Protein AF-A0A932C8N5-F1 (afdb_monomer_lite)

Secondary structure (DSSP, 8-state):
------PPPHHHHHHHHHHHHHHHHHHHEEEEE---EEEEEE-TT--HHHHHHHHHHHTEEEEEEEETTEEEEEES---HHHHHHHHT-TTEEEEESEETTTTEEPPPPEEEEEPPSS-TTTTT-SSGGGGGGGHHHHHHHHHHHHHHHHTT-S-HHHHHHHHHHHHHHHHHHHHH-PPPTTT---TTHHHHTS-HHHHHHHHTT-EEGGGHHHHHHHHHHHHHT-S-TTHHHHHHHHHHHHHHHHHHHHHHHHHHHTTT-HHHHHHHHHHHTSHHHHTTTT---SGGGG--TTHHHHHHHHHHH-THHHHHHHHHHHHHHHH-TTHHHHHHHHHHHHHTSSS-HHHHHHHHHHHHHHHHHHHHHHHHIIIIIS-PPEE----SSS------SSS-EEETTEEE--TTSHHHHHHHHHHHHHTTTTHHHHHHTTTTTSHHHHHHHHTTHHHHHHHHHHS--TTHHHHHHHHHHHT-THHHHHHHHHTTSHHHHHHHHHHHHHHHHHHHHHHH-GGG--B--

pLDDT: mean 87.32, std 12.44, range [42.25, 98.62]

Structure (mmCIF, N/CA/C/O backbone):
data_AF-A0A932C8N5-F1
#
_entry.id   AF-A0A932C8N5-F1
#
loop_
_atom_site.group_PDB
_atom_site.id
_atom_site.type_symbol
_atom_site.label_atom_id
_atom_site.label_alt_id
_atom_site.label_comp_id
_atom_site.label_asym_id
_atom_site.label_entity_id
_atom_site.label_seq_id
_atom_site.pdbx_PDB_ins_code
_atom_site.Cartn_x
_atom_site.Cartn_y
_atom_site.Cartn_z
_atom_site.occupancy
_atom_site.B_iso_or_equiv
_atom_site.auth_seq_id
_atom_site.auth_comp_id
_atom_site.auth_asym_id
_atom_site.auth_atom_id
_atom_site.pdbx_PDB_model_num
ATOM 1 N N . MET A 1 1 ? -30.571 7.493 26.198 1.00 42.88 1 MET A N 1
ATOM 2 C CA . MET A 1 1 ? -29.950 8.826 26.374 1.00 42.88 1 MET A CA 1
ATOM 3 C C . MET A 1 1 ? -29.247 9.215 25.086 1.00 42.88 1 MET A C 1
ATOM 5 O O . MET A 1 1 ? -28.117 8.807 24.839 1.00 42.88 1 MET A O 1
ATOM 9 N N . ASP A 1 2 ? -29.973 9.931 24.236 1.00 48.97 2 ASP A N 1
ATOM 10 C CA . ASP A 1 2 ? -29.567 10.289 22.882 1.00 48.97 2 ASP A CA 1
ATOM 11 C C . ASP A 1 2 ? -28.701 11.558 22.936 1.00 48.97 2 ASP A C 1
ATOM 13 O O . ASP A 1 2 ? -29.195 12.683 23.029 1.00 48.97 2 ASP A O 1
ATOM 17 N N . ARG A 1 3 ? -27.374 11.384 23.022 1.00 49.75 3 ARG A N 1
ATOM 18 C CA . ARG A 1 3 ? -26.435 12.514 22.982 1.00 49.75 3 ARG A CA 1
ATOM 19 C C . ARG A 1 3 ? -26.459 13.087 21.570 1.00 49.75 3 ARG A C 1
ATOM 21 O O . ARG A 1 3 ? -25.795 12.551 20.686 1.00 49.75 3 ARG A O 1
ATOM 28 N N . SER A 1 4 ? -27.233 14.163 21.426 1.00 42.97 4 SER A N 1
ATOM 29 C CA . SER A 1 4 ? -27.323 15.079 20.287 1.00 42.97 4 SER A CA 1
ATOM 30 C C . SER A 1 4 ? -26.207 14.875 19.263 1.00 42.97 4 SER A C 1
ATOM 32 O O . SER A 1 4 ? -25.038 15.223 19.468 1.00 42.97 4 SER A O 1
ATOM 34 N N . SER A 1 5 ? -26.583 14.278 18.134 1.00 48.66 5 SER A N 1
ATOM 35 C CA . SER A 1 5 ? -25.732 14.136 16.964 1.00 48.66 5 SER A CA 1
ATOM 36 C C . SER A 1 5 ? -25.419 15.532 16.426 1.00 48.66 5 SER A C 1
ATOM 38 O O . SER A 1 5 ? -26.109 16.075 15.569 1.00 48.66 5 SER A O 1
ATOM 40 N N . ARG A 1 6 ? -24.372 16.172 16.963 1.00 57.38 6 ARG A N 1
ATOM 41 C CA . ARG A 1 6 ? -23.872 17.436 16.417 1.00 57.38 6 ARG A CA 1
ATOM 42 C C . ARG A 1 6 ? -23.509 17.181 14.963 1.00 57.38 6 ARG A C 1
ATOM 44 O O . ARG A 1 6 ? -22.525 16.499 14.663 1.00 57.38 6 ARG A O 1
ATOM 51 N N . SER A 1 7 ? -24.349 17.692 14.072 1.00 60.06 7 SER A N 1
ATOM 52 C CA . SER A 1 7 ? -24.160 17.583 12.641 1.00 60.06 7 SER A CA 1
ATOM 53 C C . SER A 1 7 ? -22.782 18.148 12.300 1.00 60.06 7 SER A C 1
ATOM 55 O O . SER A 1 7 ? -22.351 19.190 12.798 1.00 60.06 7 SER A O 1
ATOM 57 N N . VAL A 1 8 ? -22.024 17.393 11.502 1.00 59.62 8 VAL A N 1
ATOM 58 C CA . VAL A 1 8 ? -20.764 17.878 10.926 1.00 59.62 8 VAL A CA 1
ATOM 59 C C . VAL A 1 8 ? -21.013 19.254 10.332 1.00 59.62 8 VAL A C 1
ATOM 61 O O . VAL A 1 8 ? -21.885 19.386 9.473 1.00 59.62 8 VAL A O 1
ATOM 64 N N . ARG A 1 9 ? -20.252 20.252 10.794 1.00 75.38 9 ARG A N 1
ATOM 65 C CA . ARG A 1 9 ? -20.379 21.623 10.307 1.00 75.38 9 ARG A CA 1
ATOM 66 C C . ARG A 1 9 ? -20.244 21.613 8.777 1.00 75.38 9 ARG A C 1
ATOM 68 O O . ARG A 1 9 ? -19.259 21.053 8.288 1.00 75.38 9 ARG A O 1
ATOM 75 N N . PRO A 1 10 ? -21.174 22.228 8.029 1.00 73.31 10 PRO A N 1
ATOM 76 C CA . PRO A 1 10 ? -21.173 22.209 6.565 1.00 73.31 10 PRO A CA 1
ATOM 77 C C . PRO A 1 10 ? -19.841 22.689 5.974 1.00 73.31 10 PRO A C 1
ATOM 79 O O . PRO A 1 10 ? -19.356 22.100 5.016 1.00 73.31 10 PRO A O 1
ATOM 82 N N . ARG A 1 11 ? -19.161 23.638 6.634 1.00 72.94 11 ARG A N 1
ATOM 83 C CA . ARG A 1 11 ? -17.809 24.098 6.263 1.00 72.94 11 ARG A CA 1
ATOM 84 C C . ARG A 1 11 ? -16.786 22.965 6.120 1.00 72.94 11 ARG A C 1
ATOM 86 O O . ARG A 1 11 ? -16.017 22.968 5.174 1.00 72.94 11 ARG A O 1
ATOM 93 N N . THR A 1 12 ? -16.784 21.972 7.015 1.00 69.38 12 THR A N 1
ATOM 94 C CA . THR A 1 12 ? -15.836 20.846 6.928 1.00 69.38 12 THR A CA 1
ATOM 95 C C . THR A 1 12 ? -16.128 19.956 5.724 1.00 69.38 12 THR A C 1
ATOM 97 O O . THR A 1 12 ? -15.197 19.477 5.088 1.00 69.38 12 THR A O 1
ATOM 100 N N . LEU A 1 13 ? -17.406 19.736 5.402 1.00 67.94 13 LEU A N 1
ATOM 101 C CA . LEU A 1 13 ? -17.790 18.976 4.210 1.00 67.94 13 LEU A CA 1
ATOM 102 C C . LEU A 1 13 ? -17.403 19.730 2.936 1.00 67.94 13 LEU A C 1
ATOM 104 O O . LEU A 1 13 ? -16.873 19.113 2.022 1.00 67.94 13 LEU A O 1
ATOM 108 N N . VAL A 1 14 ? -17.585 21.054 2.920 1.00 71.12 14 VAL A N 1
ATOM 109 C CA . VAL A 1 14 ? -17.153 21.917 1.814 1.00 71.12 14 VAL A CA 1
ATOM 110 C C . VAL A 1 14 ? -15.637 21.869 1.636 1.00 71.12 14 VAL A C 1
ATOM 112 O O . VAL A 1 14 ? -15.188 21.660 0.522 1.00 71.12 14 VAL A O 1
ATOM 115 N N . CYS A 1 15 ? -14.833 21.968 2.701 1.00 70.38 15 CYS A N 1
ATOM 116 C CA . CYS A 1 15 ? -13.373 21.865 2.580 1.00 70.38 15 CYS A CA 1
ATOM 117 C C . CYS A 1 15 ? -12.915 20.494 2.059 1.00 70.38 15 CYS A C 1
ATOM 119 O O . CYS A 1 15 ? -12.000 20.435 1.245 1.00 70.38 15 CYS A O 1
ATOM 121 N N . ILE A 1 16 ? -13.546 19.399 2.501 1.00 65.12 16 ILE A N 1
ATOM 122 C CA . ILE A 1 16 ? -13.239 18.050 1.993 1.00 65.12 16 ILE A CA 1
ATOM 123 C C . ILE A 1 16 ? -13.638 17.934 0.519 1.00 65.12 16 ILE A C 1
ATOM 125 O O . ILE A 1 16 ? -12.857 17.430 -0.282 1.00 65.12 16 ILE A O 1
ATOM 129 N N . GLY A 1 17 ? -14.824 18.432 0.157 1.00 68.00 17 GLY A N 1
ATOM 130 C CA . GLY A 1 17 ? -15.297 18.463 -1.225 1.00 68.00 17 GLY A CA 1
ATOM 131 C C . GLY A 1 17 ? -14.377 19.282 -2.129 1.00 68.00 17 GLY A C 1
ATOM 132 O O . GLY A 1 17 ? -13.925 18.773 -3.145 1.00 68.00 17 GLY A O 1
ATOM 133 N N . LEU A 1 18 ? -14.025 20.506 -1.725 1.00 71.62 18 LEU A N 1
ATOM 134 C CA . LEU A 1 18 ? -13.104 21.384 -2.455 1.00 71.62 18 LEU A CA 1
ATOM 135 C C . LEU A 1 18 ? -11.706 20.778 -2.578 1.00 71.62 18 LEU A C 1
ATOM 137 O O . LEU A 1 18 ? -11.118 20.852 -3.648 1.00 71.62 18 LEU A O 1
ATOM 141 N N . GLY A 1 19 ? -11.191 20.147 -1.519 1.00 68.50 19 GLY A N 1
ATOM 142 C CA . GLY A 1 19 ? -9.917 19.430 -1.575 1.00 68.50 19 GLY A CA 1
ATOM 143 C C . GLY A 1 19 ? -9.952 18.276 -2.579 1.00 68.50 19 GLY A C 1
ATOM 144 O O . GLY A 1 19 ? -9.038 18.146 -3.386 1.00 68.50 19 GLY A O 1
ATOM 145 N N . GLY A 1 20 ? -11.034 17.490 -2.583 1.00 61.97 20 GLY A N 1
ATOM 146 C CA . GLY A 1 20 ? -11.250 16.429 -3.570 1.00 61.97 20 GLY A CA 1
ATOM 147 C C . GLY A 1 20 ? -11.363 16.945 -5.003 1.00 61.97 20 GLY A C 1
ATOM 148 O O . GLY A 1 20 ? -10.744 16.380 -5.897 1.00 61.97 20 GLY A O 1
ATOM 149 N N . VAL A 1 21 ? -12.093 18.043 -5.218 1.00 66.38 21 VAL A N 1
ATOM 150 C CA . VAL A 1 21 ? -12.233 18.682 -6.536 1.00 66.38 21 VAL A CA 1
ATOM 151 C C . VAL A 1 21 ? -10.902 19.252 -7.019 1.00 66.38 21 VAL A C 1
ATOM 153 O O . VAL A 1 21 ? -10.524 19.005 -8.157 1.00 66.38 21 VAL A O 1
ATOM 156 N N . LEU A 1 22 ? -10.162 19.966 -6.168 1.00 72.12 22 LEU A N 1
ATOM 157 C CA . LEU A 1 22 ? -8.857 20.524 -6.526 1.00 72.12 22 LEU A CA 1
ATOM 158 C C . LEU A 1 22 ? -7.878 19.418 -6.932 1.00 72.12 22 LEU A C 1
ATOM 160 O O . LEU A 1 22 ? -7.173 19.561 -7.923 1.00 72.12 22 LEU A O 1
ATOM 164 N N . LEU A 1 23 ? -7.865 18.299 -6.207 1.00 62.16 23 LEU A N 1
ATOM 165 C CA . LEU A 1 23 ? -7.003 17.163 -6.532 1.00 62.16 23 LEU A CA 1
ATOM 166 C C . LEU A 1 23 ? -7.453 16.420 -7.788 1.00 62.16 23 LEU A C 1
ATOM 168 O O . LEU A 1 23 ? -6.598 16.031 -8.576 1.00 62.16 23 LEU A O 1
ATOM 172 N N . ALA A 1 24 ? -8.760 16.303 -8.037 1.00 63.19 24 ALA A N 1
ATOM 173 C CA . ALA A 1 24 ? -9.266 15.815 -9.317 1.00 63.19 24 ALA A CA 1
ATOM 174 C C . ALA A 1 24 ? -8.832 16.727 -10.478 1.00 63.19 24 ALA A C 1
ATOM 176 O O . ALA A 1 24 ? -8.382 16.229 -11.501 1.00 63.19 24 ALA A O 1
ATOM 177 N N . ILE A 1 25 ? -8.882 18.053 -10.309 1.00 67.38 25 ILE A N 1
ATOM 178 C CA . ILE A 1 25 ? -8.380 19.011 -11.306 1.00 67.38 25 ILE A CA 1
ATOM 179 C C . ILE A 1 25 ? -6.874 18.821 -11.518 1.00 67.38 25 ILE A C 1
ATOM 181 O O . ILE A 1 25 ? -6.444 18.698 -12.658 1.00 67.38 25 ILE A O 1
ATOM 185 N N . VAL A 1 26 ? -6.077 18.726 -10.448 1.00 67.44 26 VAL A N 1
ATOM 186 C CA . VAL A 1 26 ? -4.627 18.466 -10.542 1.00 67.44 26 VAL A CA 1
ATOM 187 C C . VAL A 1 26 ? -4.339 17.148 -11.264 1.00 67.44 26 VAL A C 1
ATOM 189 O O . VAL A 1 26 ? -3.426 17.090 -12.079 1.00 67.44 26 VAL A O 1
ATOM 192 N N . ALA A 1 27 ? -5.142 16.112 -11.025 1.00 62.69 27 ALA A N 1
ATOM 193 C CA . ALA A 1 27 ? -5.037 14.831 -11.712 1.00 62.69 27 ALA A CA 1
ATOM 194 C C . ALA A 1 27 ? -5.377 14.911 -13.213 1.00 62.69 27 ALA A C 1
ATOM 196 O O . ALA A 1 27 ? -4.874 14.100 -13.991 1.00 62.69 27 ALA A O 1
ATOM 197 N N . LEU A 1 28 ? -6.205 15.871 -13.633 1.00 66.44 28 LEU A N 1
ATOM 198 C CA . LEU A 1 28 ? -6.549 16.105 -15.041 1.00 66.44 28 LEU A CA 1
ATOM 199 C C . LEU A 1 28 ? -5.511 16.954 -15.786 1.00 66.44 28 LEU A C 1
ATOM 201 O O . LEU A 1 28 ? -5.531 16.975 -17.018 1.00 66.44 28 LEU A O 1
ATOM 205 N N . ILE A 1 29 ? -4.623 17.646 -15.066 1.00 68.88 29 ILE A N 1
ATOM 206 C CA . ILE A 1 29 ? -3.544 18.436 -15.659 1.00 68.88 29 ILE A CA 1
ATOM 207 C C . ILE A 1 29 ? -2.438 17.479 -16.112 1.00 68.88 29 ILE A C 1
ATOM 209 O O . ILE A 1 29 ? -1.788 16.796 -15.319 1.00 68.88 29 ILE A O 1
ATOM 213 N N . ASP A 1 30 ? -2.200 17.454 -17.416 1.00 66.31 30 ASP A N 1
ATOM 214 C CA . ASP A 1 30 ? -1.048 16.818 -18.021 1.00 66.31 30 ASP A CA 1
ATOM 215 C C . ASP A 1 30 ? 0.053 17.828 -18.314 1.00 66.31 30 ASP A C 1
ATOM 217 O O . ASP A 1 30 ? -0.069 18.650 -19.218 1.00 66.31 30 ASP A O 1
ATOM 221 N N . VAL A 1 31 ? 1.119 17.755 -17.512 1.00 61.66 31 VAL A N 1
ATOM 222 C CA . VAL A 1 31 ? 2.352 18.515 -17.702 1.00 61.66 31 VAL A CA 1
ATOM 223 C C . VAL A 1 31 ? 3.366 17.600 -18.375 1.00 61.66 31 VAL A C 1
ATOM 225 O O . VAL A 1 31 ? 4.047 16.814 -17.713 1.00 61.66 31 VAL A O 1
ATOM 228 N N . GLN A 1 32 ? 3.480 17.717 -19.693 1.00 64.38 32 GLN A N 1
ATOM 229 C CA . GLN A 1 32 ? 4.543 17.065 -20.443 1.00 64.38 32 GLN A CA 1
ATOM 230 C C . GLN A 1 32 ? 5.698 18.046 -20.591 1.00 64.38 32 GLN A C 1
ATOM 232 O O . GLN A 1 32 ? 5.594 19.070 -21.270 1.00 64.38 32 GLN A O 1
ATOM 237 N N . VAL A 1 33 ? 6.813 17.727 -19.937 1.00 57.75 33 VAL A N 1
ATOM 238 C CA . VAL A 1 33 ? 8.091 18.376 -20.218 1.00 57.75 33 VAL A CA 1
ATOM 239 C C . VAL A 1 33 ? 8.682 17.646 -21.412 1.00 57.75 33 VAL A C 1
ATOM 241 O O . VAL A 1 33 ? 9.434 16.686 -21.257 1.00 57.75 33 VAL A O 1
ATOM 244 N N . THR A 1 34 ? 8.306 18.066 -22.614 1.00 63.22 34 THR A N 1
ATOM 245 C CA . THR A 1 34 ? 8.979 17.565 -23.808 1.00 63.22 34 THR A CA 1
ATOM 246 C C . THR A 1 34 ? 10.426 18.052 -23.773 1.00 63.22 34 THR A C 1
ATOM 248 O O . THR A 1 34 ? 10.698 19.203 -23.406 1.00 63.22 34 THR A O 1
ATOM 251 N N . GLY A 1 35 ? 11.382 17.181 -24.122 1.00 61.06 35 GLY A N 1
ATOM 252 C CA . GLY A 1 35 ? 12.730 17.638 -24.450 1.00 61.06 35 GLY A CA 1
ATOM 253 C C . GLY A 1 35 ? 12.641 18.772 -25.477 1.00 61.06 35 GLY A C 1
ATOM 254 O O . GLY A 1 35 ? 11.604 18.921 -26.127 1.00 61.06 35 GLY A O 1
ATOM 255 N N . PRO A 1 36 ? 13.673 19.621 -25.623 1.00 62.91 36 PRO A N 1
ATOM 256 C CA . PRO A 1 36 ? 13.682 20.537 -26.744 1.00 62.91 36 PRO A CA 1
ATOM 257 C C . PRO A 1 36 ? 13.677 19.679 -28.010 1.00 62.91 36 PRO A C 1
ATOM 259 O O . PRO A 1 36 ? 14.694 19.089 -28.378 1.00 62.91 36 PRO A O 1
ATOM 262 N N . ARG A 1 37 ? 12.487 19.522 -28.590 1.00 82.69 37 ARG A N 1
ATOM 263 C CA . ARG A 1 37 ? 12.285 18.709 -29.773 1.00 82.69 37 ARG A CA 1
ATOM 264 C C . ARG A 1 37 ? 12.860 19.511 -30.913 1.00 82.69 37 ARG A C 1
ATOM 266 O O . ARG A 1 37 ? 12.310 20.548 -31.279 1.00 82.69 37 ARG A O 1
ATOM 273 N N . ILE A 1 38 ? 13.975 19.041 -31.443 1.00 93.12 38 ILE A N 1
ATOM 274 C CA . ILE A 1 38 ? 14.495 19.577 -32.689 1.00 93.12 38 ILE A CA 1
ATOM 275 C C . ILE A 1 38 ? 13.817 18.826 -33.825 1.00 93.12 38 ILE A C 1
ATOM 277 O O . ILE A 1 38 ? 13.496 17.643 -33.699 1.00 93.12 38 ILE A O 1
ATOM 281 N N . SER A 1 39 ? 13.561 19.517 -34.922 1.00 95.69 39 SER A N 1
ATOM 282 C CA . SER A 1 39 ? 13.221 18.846 -36.171 1.00 95.69 39 SER A CA 1
ATOM 283 C C . SER A 1 39 ? 14.489 18.7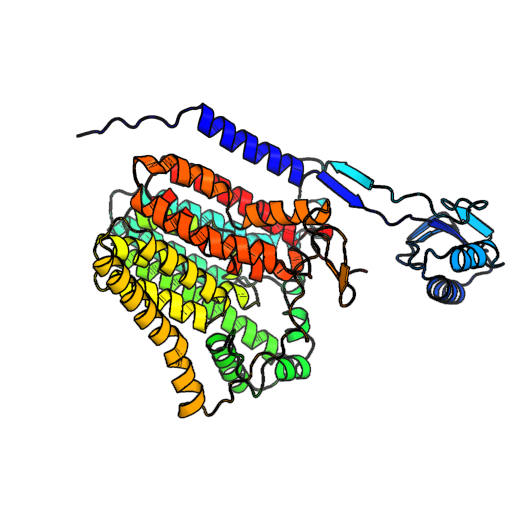54 -36.998 1.00 95.69 39 SER A C 1
ATOM 285 O O . SER A 1 39 ? 15.271 19.698 -37.037 1.00 95.69 39 SER A O 1
ATOM 287 N N . VAL A 1 40 ? 14.715 17.608 -37.622 1.00 97.50 40 VAL A N 1
ATOM 288 C CA . VAL A 1 40 ? 15.817 17.388 -38.551 1.00 97.50 40 VAL A CA 1
ATOM 289 C C . VAL A 1 40 ? 15.196 16.937 -39.859 1.00 97.50 40 VAL A C 1
ATOM 291 O O . VAL A 1 40 ? 14.535 15.898 -39.922 1.00 97.50 40 VAL A O 1
ATOM 294 N N . GLN A 1 41 ? 15.385 17.739 -40.898 1.00 98.19 41 GLN A N 1
ATOM 295 C CA . GLN A 1 41 ? 15.041 17.363 -42.255 1.00 98.19 41 GLN A CA 1
ATOM 296 C C . GLN A 1 41 ? 16.228 16.623 -42.856 1.00 98.19 41 GLN A C 1
ATOM 298 O O . GLN A 1 41 ? 17.247 17.225 -43.191 1.00 98.19 41 GLN A O 1
ATOM 303 N N . TRP A 1 42 ? 16.107 15.307 -42.984 1.00 98.25 42 TRP A N 1
ATOM 304 C CA . TRP A 1 42 ? 17.146 14.499 -43.608 1.00 98.25 42 TRP A CA 1
ATOM 305 C C . TRP A 1 42 ? 17.134 14.672 -45.128 1.00 98.25 42 TRP A C 1
ATOM 307 O O . TRP A 1 42 ? 16.085 14.874 -45.749 1.00 98.25 42 TRP A O 1
ATOM 317 N N . SER A 1 43 ? 18.308 14.554 -45.740 1.00 98.06 43 SER A N 1
ATOM 318 C CA . SER A 1 43 ? 18.439 14.479 -47.191 1.00 98.06 43 SER A CA 1
ATOM 319 C C . SER A 1 43 ? 17.704 13.241 -47.727 1.00 98.06 43 SER A C 1
ATOM 321 O O . SER A 1 43 ? 17.823 12.169 -47.129 1.00 98.06 43 SER A O 1
ATOM 323 N N . PRO A 1 44 ? 16.984 13.333 -48.864 1.00 97.31 44 PRO A N 1
ATOM 324 C CA . PRO A 1 44 ? 16.315 12.188 -49.489 1.00 97.31 44 PRO A CA 1
ATOM 325 C C . PRO A 1 44 ? 17.241 11.002 -49.794 1.00 97.31 44 PRO A C 1
ATOM 327 O O . PRO A 1 44 ? 16.773 9.876 -49.926 1.00 97.31 44 PRO A O 1
ATOM 330 N N . ALA A 1 45 ? 18.554 11.240 -49.894 1.00 97.06 45 ALA A N 1
ATOM 331 C CA . ALA A 1 45 ? 19.555 10.196 -50.106 1.00 97.06 45 ALA A CA 1
ATOM 332 C C . ALA A 1 45 ? 19.874 9.374 -48.838 1.00 97.06 45 ALA A C 1
ATOM 334 O O . ALA A 1 45 ? 20.543 8.341 -48.921 1.00 97.06 45 ALA A O 1
ATOM 335 N N . VAL A 1 46 ? 19.434 9.817 -47.654 1.00 97.81 46 VAL A N 1
ATOM 336 C CA . VAL A 1 46 ? 19.706 9.140 -46.381 1.00 97.81 46 VAL A CA 1
ATOM 337 C C . VAL A 1 46 ? 18.783 7.934 -46.238 1.00 97.81 46 VAL A C 1
ATOM 339 O O . VAL A 1 46 ? 17.585 8.053 -45.993 1.00 97.81 46 VAL A O 1
ATOM 342 N N . THR A 1 47 ? 19.362 6.741 -46.352 1.00 97.44 47 THR A N 1
ATOM 343 C CA . THR A 1 47 ? 18.647 5.486 -46.085 1.00 97.44 47 THR A CA 1
ATOM 344 C C . THR A 1 47 ? 18.308 5.345 -44.598 1.00 97.44 47 THR A C 1
ATOM 346 O O . THR A 1 47 ? 18.986 5.913 -43.744 1.00 97.44 47 THR A O 1
ATOM 349 N N . ALA A 1 48 ? 17.316 4.517 -44.253 1.00 95.56 48 ALA A N 1
ATOM 350 C CA . ALA A 1 48 ? 16.939 4.272 -42.854 1.00 95.56 48 ALA A CA 1
ATOM 351 C C . ALA A 1 48 ? 18.120 3.793 -41.982 1.00 95.56 48 ALA A C 1
ATOM 353 O O . ALA A 1 48 ? 18.268 4.225 -40.842 1.00 95.56 48 ALA A O 1
ATOM 354 N N . ARG A 1 49 ? 19.008 2.954 -42.536 1.00 96.62 49 ARG A N 1
ATOM 355 C CA . ARG A 1 49 ? 20.222 2.490 -41.844 1.00 96.62 49 ARG A CA 1
ATOM 356 C C . ARG A 1 49 ? 21.220 3.626 -41.606 1.00 96.62 49 ARG A C 1
ATOM 358 O O . ARG A 1 49 ? 21.795 3.706 -40.525 1.00 96.62 49 ARG A O 1
ATOM 365 N N . ALA A 1 50 ? 21.430 4.488 -42.602 1.00 97.56 50 ALA A N 1
ATOM 366 C CA . ALA A 1 50 ? 22.296 5.657 -42.458 1.00 97.56 50 ALA A CA 1
ATOM 367 C C . ALA A 1 50 ? 21.720 6.643 -41.434 1.00 97.56 50 ALA A C 1
ATOM 369 O O . ALA A 1 50 ? 22.458 7.144 -40.591 1.00 97.56 50 ALA A O 1
ATOM 370 N N . ARG A 1 51 ? 20.397 6.847 -41.450 1.00 97.69 51 ARG A N 1
ATOM 371 C CA . ARG A 1 51 ? 19.690 7.671 -40.470 1.00 97.69 51 ARG A CA 1
ATOM 372 C C . ARG A 1 51 ? 19.904 7.159 -39.049 1.00 97.69 51 ARG A C 1
ATOM 374 O O . ARG A 1 51 ? 20.375 7.924 -38.226 1.00 97.69 51 ARG A O 1
ATOM 381 N N . ALA A 1 52 ? 19.677 5.871 -38.785 1.00 95.25 52 ALA A N 1
ATOM 382 C CA . ALA A 1 52 ? 19.886 5.284 -37.457 1.00 95.25 52 ALA A CA 1
ATOM 383 C C . ALA A 1 52 ? 21.335 5.448 -36.949 1.00 95.25 52 ALA A C 1
ATOM 385 O O . ALA A 1 52 ? 21.568 5.707 -35.769 1.00 95.25 52 ALA A O 1
ATOM 386 N N . ALA A 1 53 ? 22.329 5.350 -37.840 1.00 96.75 53 ALA A N 1
ATOM 387 C CA . ALA A 1 53 ? 23.726 5.604 -37.483 1.00 96.75 53 ALA A CA 1
ATOM 388 C C . ALA A 1 53 ? 23.981 7.082 -37.130 1.00 96.75 53 ALA A C 1
ATOM 390 O O . ALA A 1 53 ? 24.720 7.374 -36.188 1.00 96.75 53 ALA A O 1
ATOM 391 N N . LEU A 1 54 ? 23.365 8.014 -37.864 1.00 98.12 54 LEU A N 1
ATOM 392 C CA . LEU A 1 54 ? 23.446 9.452 -37.593 1.00 98.12 54 LEU A CA 1
ATOM 393 C C . LEU A 1 54 ? 22.692 9.829 -36.313 1.00 98.12 54 LEU A C 1
ATOM 395 O O . LEU A 1 54 ? 23.202 10.620 -35.525 1.00 98.12 54 LEU A O 1
ATOM 399 N N . GLU A 1 55 ? 21.532 9.221 -36.069 1.00 97.56 55 GLU A N 1
ATOM 400 C CA . GLU A 1 55 ? 20.775 9.356 -34.825 1.00 97.56 55 GLU A CA 1
ATOM 401 C C . GLU A 1 55 ? 21.648 8.969 -33.624 1.00 97.56 55 GLU A C 1
ATOM 403 O O . GLU A 1 55 ? 21.811 9.767 -32.702 1.00 97.56 55 GLU A O 1
ATOM 408 N N . GLY A 1 56 ? 22.322 7.815 -33.685 1.00 95.38 56 GLY A N 1
ATOM 409 C CA . GLY A 1 56 ? 23.276 7.397 -32.655 1.00 95.38 56 GLY A CA 1
ATOM 410 C C . GLY A 1 56 ? 24.485 8.333 -32.520 1.00 95.38 56 GLY A C 1
ATOM 411 O O . GLY A 1 56 ? 24.892 8.660 -31.407 1.00 95.38 56 GLY A O 1
ATOM 412 N N . ARG A 1 57 ? 25.048 8.810 -33.640 1.00 97.69 57 ARG A N 1
ATOM 413 C CA . ARG A 1 57 ? 26.209 9.722 -33.649 1.00 97.69 57 ARG A CA 1
ATOM 414 C C . ARG A 1 57 ? 25.910 11.062 -32.978 1.00 97.69 57 ARG A C 1
ATOM 416 O O . ARG A 1 57 ? 26.766 11.579 -32.263 1.00 97.69 57 ARG A O 1
ATOM 423 N N . TYR A 1 58 ? 24.732 11.623 -33.239 1.00 97.50 58 TYR A N 1
ATOM 424 C CA . TYR A 1 58 ? 24.319 12.936 -32.738 1.00 97.50 58 TYR A CA 1
ATOM 425 C C . TYR A 1 58 ? 23.501 12.869 -31.447 1.00 97.50 58 TYR A C 1
ATOM 427 O O . TYR A 1 58 ? 23.075 13.913 -30.950 1.00 97.50 58 TYR A O 1
ATOM 435 N N . ASP A 1 59 ? 23.327 11.669 -30.886 1.00 94.75 59 ASP A N 1
ATOM 436 C CA . ASP A 1 59 ? 22.501 11.407 -29.705 1.00 94.75 59 ASP A CA 1
ATOM 437 C C . ASP A 1 59 ? 21.068 11.950 -29.879 1.00 94.75 59 ASP A C 1
ATOM 439 O O . ASP A 1 59 ? 20.520 12.630 -29.006 1.00 94.75 59 ASP A O 1
ATOM 443 N N . LEU A 1 60 ? 20.490 11.694 -31.058 1.00 94.50 60 LEU A N 1
ATOM 444 C CA . LEU A 1 60 ? 19.099 11.982 -31.398 1.00 94.50 60 LEU A CA 1
ATOM 445 C C . LEU A 1 60 ? 18.237 10.795 -30.979 1.00 94.50 60 LEU A C 1
ATOM 447 O O . LEU A 1 60 ? 18.448 9.674 -31.438 1.00 94.50 60 LEU A O 1
ATOM 451 N N . ARG A 1 61 ? 17.260 11.040 -30.110 1.00 91.25 61 ARG A N 1
ATOM 452 C CA . ARG A 1 61 ? 16.413 9.994 -29.522 1.00 91.25 61 ARG A CA 1
ATOM 453 C C . ARG A 1 61 ? 14.960 10.188 -29.928 1.00 91.25 61 ARG A C 1
ATOM 455 O O . ARG A 1 61 ? 14.568 11.295 -30.296 1.00 91.25 61 ARG A O 1
ATOM 462 N N . ASN A 1 62 ? 14.165 9.124 -29.824 1.00 84.50 62 ASN A N 1
ATOM 463 C CA . ASN A 1 62 ? 12.710 9.158 -30.014 1.00 84.50 62 ASN A CA 1
ATOM 464 C C . ASN A 1 62 ? 12.276 9.771 -31.355 1.00 84.50 62 ASN A C 1
ATOM 466 O O . ASN A 1 62 ? 11.401 10.633 -31.390 1.00 84.50 62 ASN A O 1
ATOM 470 N N . GLY A 1 63 ? 12.917 9.343 -32.448 1.00 91.56 63 GLY A N 1
ATOM 471 C CA . GLY A 1 63 ? 12.606 9.820 -33.791 1.00 91.56 63 GLY A CA 1
ATOM 472 C C . GLY A 1 63 ? 11.142 9.593 -34.163 1.00 91.56 63 GLY A C 1
ATOM 473 O O . GLY A 1 63 ? 10.719 8.453 -34.334 1.00 91.56 63 GLY A O 1
ATOM 474 N N . GLU A 1 64 ? 10.393 10.676 -34.342 1.00 91.50 64 GLU A N 1
ATOM 475 C CA . GLU A 1 64 ? 8.999 10.665 -34.791 1.00 91.50 64 GLU A CA 1
ATOM 476 C C . GLU A 1 64 ? 8.924 11.306 -36.181 1.00 91.50 64 GLU A C 1
ATOM 478 O O . GLU A 1 64 ? 9.352 12.449 -36.366 1.00 91.50 64 GLU A O 1
ATOM 483 N N . LEU A 1 65 ? 8.426 10.569 -37.177 1.00 94.19 65 LEU A N 1
ATOM 484 C CA . LEU A 1 65 ? 8.232 11.113 -38.519 1.00 94.19 65 LEU A CA 1
ATOM 485 C C . LEU A 1 65 ? 7.121 12.168 -38.473 1.00 94.19 65 LEU A C 1
ATOM 487 O O . LEU A 1 65 ? 5.992 11.846 -38.119 1.00 94.19 65 LEU A O 1
ATOM 491 N N . ASP A 1 66 ? 7.441 13.404 -38.851 1.00 90.69 66 ASP A N 1
ATOM 492 C CA . ASP A 1 66 ? 6.465 14.495 -38.919 1.00 90.69 66 ASP A CA 1
ATOM 493 C C . ASP A 1 66 ? 5.867 14.555 -40.330 1.00 90.69 66 ASP A C 1
ATOM 495 O O . ASP A 1 66 ? 4.718 14.176 -40.552 1.00 90.69 66 ASP A O 1
ATOM 499 N N . GLN A 1 67 ? 6.681 14.944 -41.320 1.00 93.38 67 GLN A N 1
ATOM 500 C CA . GLN A 1 67 ? 6.281 15.037 -42.728 1.00 93.38 67 GLN A CA 1
ATOM 501 C C . GLN A 1 67 ? 7.468 14.782 -43.668 1.00 93.38 67 GLN A C 1
ATOM 503 O O . GLN A 1 67 ? 8.537 15.373 -43.517 1.00 93.38 67 GLN A O 1
ATOM 508 N N . GLY A 1 68 ? 7.285 13.933 -44.686 1.00 95.19 68 GLY A N 1
ATOM 509 C CA . GLY A 1 68 ? 8.303 13.676 -45.715 1.00 95.19 68 GLY A CA 1
ATOM 510 C C . GLY A 1 68 ? 9.604 13.096 -45.144 1.00 95.19 68 GLY A C 1
ATOM 511 O O . GLY A 1 68 ? 9.631 11.956 -44.691 1.00 95.19 68 GLY A O 1
ATOM 512 N N . THR A 1 69 ? 10.694 13.868 -45.181 1.00 95.69 69 THR A N 1
ATOM 513 C CA . THR A 1 69 ? 11.990 13.507 -44.567 1.00 95.69 69 THR A CA 1
ATOM 514 C C . THR A 1 69 ? 12.267 14.253 -43.258 1.00 95.69 69 THR A C 1
ATOM 516 O O . THR A 1 69 ? 13.373 14.159 -42.719 1.00 95.69 69 THR A O 1
ATOM 519 N N . VAL A 1 70 ? 11.278 14.981 -42.730 1.00 97.31 70 VAL A N 1
ATOM 520 C CA . VAL A 1 70 ? 11.361 15.699 -41.456 1.00 97.31 70 VAL A CA 1
ATOM 521 C C . VAL A 1 70 ? 11.016 14.758 -40.314 1.00 97.31 70 VAL A C 1
ATOM 523 O O . VAL A 1 70 ? 9.922 14.201 -40.245 1.00 97.31 70 VAL A O 1
ATOM 526 N N . TRP A 1 71 ? 11.964 14.611 -39.400 1.00 97.25 71 TRP A N 1
ATOM 527 C CA . TRP A 1 71 ? 11.818 13.823 -38.188 1.00 97.25 71 TRP A CA 1
ATOM 528 C C . TRP A 1 71 ? 12.016 14.715 -36.971 1.00 97.25 71 TRP A C 1
ATOM 530 O O . TRP A 1 71 ? 12.847 15.622 -36.985 1.00 97.25 71 TRP A O 1
ATOM 540 N N . ARG A 1 72 ? 11.268 14.453 -35.906 1.00 93.69 72 ARG A N 1
ATOM 541 C CA . ARG A 1 72 ? 11.408 15.138 -34.621 1.00 93.69 72 ARG A CA 1
ATOM 542 C C . ARG A 1 72 ? 12.202 14.259 -33.675 1.00 93.69 72 ARG A C 1
ATOM 544 O O . ARG A 1 72 ? 11.920 13.070 -33.581 1.00 93.69 72 ARG A O 1
ATOM 551 N N . TYR A 1 73 ? 13.163 14.855 -32.981 1.00 92.94 73 TYR A N 1
ATOM 552 C CA . TYR A 1 73 ? 14.046 14.148 -32.059 1.00 92.94 73 TYR A CA 1
ATOM 553 C C . TYR A 1 73 ? 14.177 14.882 -30.733 1.00 92.94 73 TYR A C 1
ATOM 555 O O . TYR A 1 73 ? 14.201 16.116 -30.683 1.00 92.94 73 TYR A O 1
ATOM 563 N N . ASP A 1 74 ? 14.367 14.106 -29.672 1.00 89.69 74 ASP A N 1
ATOM 564 C CA . ASP A 1 74 ? 14.918 14.597 -28.418 1.00 89.69 74 ASP A CA 1
ATOM 565 C C . ASP A 1 74 ? 16.449 14.642 -28.526 1.00 89.69 74 ASP A C 1
ATOM 567 O O . ASP A 1 74 ? 17.102 13.619 -28.740 1.00 89.69 74 ASP A O 1
ATOM 571 N N . LEU A 1 75 ? 17.039 15.832 -28.369 1.00 91.00 75 LEU A N 1
ATOM 572 C CA . LEU A 1 75 ? 18.493 16.003 -28.414 1.00 91.00 75 LEU A CA 1
ATOM 573 C C . LEU A 1 75 ? 19.130 15.674 -27.051 1.00 91.00 75 LEU A C 1
ATOM 575 O O . LEU A 1 75 ? 19.004 16.449 -26.087 1.00 91.00 75 LEU A O 1
ATOM 579 N N . GLY A 1 76 ? 19.828 14.538 -26.981 1.00 87.69 76 GLY A N 1
ATOM 580 C CA . GLY A 1 76 ? 20.516 14.061 -25.781 1.00 87.69 76 GLY A CA 1
ATOM 581 C C . GLY A 1 76 ? 21.771 14.877 -25.459 1.00 87.69 76 GLY A C 1
ATOM 582 O O . GLY A 1 76 ? 21.838 15.524 -24.409 1.00 87.69 76 GLY A O 1
ATOM 583 N N . ASN A 1 77 ? 22.733 14.946 -26.386 1.00 89.31 77 ASN A N 1
ATOM 584 C CA . ASN A 1 77 ? 23.949 15.746 -26.232 1.00 89.31 77 ASN A CA 1
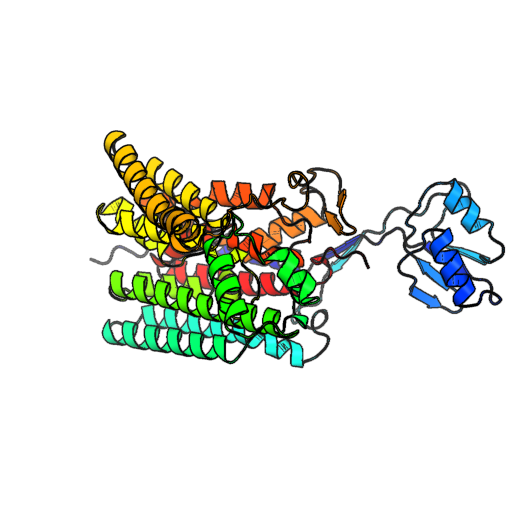ATOM 585 C C . ASN A 1 77 ? 23.755 17.174 -26.764 1.00 89.31 77 ASN A C 1
ATOM 587 O O . ASN A 1 77 ? 23.782 17.433 -27.967 1.00 89.31 77 ASN A O 1
ATOM 591 N N . ARG A 1 78 ? 23.629 18.129 -25.839 1.00 91.06 78 ARG A N 1
ATOM 592 C CA . ARG A 1 78 ? 23.359 19.548 -26.137 1.00 91.06 78 ARG A CA 1
ATOM 593 C C . ARG A 1 78 ? 24.607 20.423 -26.188 1.00 91.06 78 ARG A C 1
ATOM 595 O O . ARG A 1 78 ? 24.508 21.644 -26.105 1.00 91.06 78 ARG A O 1
ATOM 602 N N . SER A 1 79 ? 25.793 19.825 -26.262 1.00 94.00 79 SER A N 1
ATOM 603 C CA . SER A 1 79 ? 27.015 20.612 -26.409 1.00 94.00 79 SER A CA 1
ATOM 604 C C . SER A 1 79 ? 26.987 21.387 -27.731 1.00 94.00 79 SER A C 1
ATOM 606 O O . SER A 1 79 ? 26.584 20.852 -28.766 1.00 94.00 79 SER A O 1
ATOM 608 N N . ARG A 1 80 ? 27.479 22.635 -27.719 1.00 96.12 80 ARG A N 1
ATOM 609 C CA . ARG A 1 80 ? 27.604 23.462 -28.937 1.00 96.12 80 ARG A CA 1
ATOM 610 C C . ARG A 1 80 ? 28.351 22.732 -30.056 1.00 96.12 80 ARG A C 1
ATOM 612 O O . ARG A 1 80 ? 28.007 22.880 -31.220 1.00 96.12 80 ARG A O 1
ATOM 619 N N . LYS A 1 81 ? 29.336 21.898 -29.698 1.00 97.06 81 LYS A N 1
ATOM 620 C CA . LYS A 1 81 ? 30.089 21.058 -30.639 1.00 97.06 81 LYS A CA 1
ATOM 621 C C . LYS A 1 81 ? 29.198 20.034 -31.350 1.00 97.06 81 LYS A C 1
ATOM 623 O O . LYS A 1 81 ? 29.299 19.910 -32.564 1.00 97.06 81 LYS A O 1
ATOM 628 N N . ASN A 1 82 ? 28.345 19.314 -30.617 1.00 97.00 82 ASN A N 1
ATOM 629 C CA . ASN A 1 82 ? 27.445 18.320 -31.207 1.00 97.00 82 ASN A CA 1
ATOM 630 C C . ASN A 1 82 ? 26.391 18.983 -32.103 1.00 97.00 82 ASN A C 1
ATOM 632 O O . ASN A 1 82 ? 26.194 18.561 -33.236 1.00 97.00 82 ASN A O 1
ATOM 636 N N . ILE A 1 83 ? 25.787 20.074 -31.626 1.00 97.12 83 ILE A N 1
ATOM 637 C CA . ILE A 1 83 ? 24.791 20.846 -32.382 1.00 97.12 83 ILE A CA 1
ATOM 638 C C . ILE A 1 83 ? 25.403 21.434 -33.655 1.00 97.12 83 ILE A C 1
ATOM 640 O O . ILE A 1 83 ? 24.835 21.297 -34.734 1.00 97.12 83 ILE A O 1
ATOM 644 N N . GLY A 1 84 ? 26.593 22.030 -33.550 1.00 97.50 84 GLY A N 1
ATOM 645 C CA . GLY A 1 84 ? 27.328 22.520 -34.710 1.00 97.50 84 GLY A CA 1
ATOM 646 C C . GLY A 1 84 ? 27.624 21.402 -35.710 1.00 97.50 84 GLY A C 1
ATOM 647 O O . GLY A 1 84 ? 27.406 21.586 -36.903 1.00 97.50 84 GLY A O 1
ATOM 648 N N . ALA A 1 85 ? 28.054 20.227 -35.242 1.00 97.81 85 ALA A N 1
ATOM 649 C CA . ALA A 1 85 ? 28.320 19.081 -36.109 1.00 97.81 85 ALA A CA 1
ATOM 650 C C . ALA A 1 85 ? 27.055 18.510 -36.776 1.00 97.81 85 ALA A C 1
ATOM 652 O O . ALA A 1 85 ? 27.155 18.008 -37.892 1.00 97.81 85 ALA A O 1
ATOM 653 N N . LEU A 1 86 ? 25.895 18.584 -36.116 1.00 97.69 86 LEU A N 1
ATOM 654 C CA . LEU A 1 86 ? 24.605 18.185 -36.681 1.00 97.69 86 LEU A CA 1
ATOM 655 C C . LEU A 1 86 ? 24.158 19.152 -37.787 1.00 97.69 86 LEU A C 1
ATOM 657 O O . LEU A 1 86 ? 23.800 18.707 -38.870 1.00 97.69 86 LEU A O 1
ATOM 661 N N . ILE A 1 87 ? 24.224 20.465 -37.535 1.00 97.94 87 ILE A N 1
ATOM 662 C CA . ILE A 1 87 ? 23.801 21.506 -38.492 1.00 97.94 87 ILE A CA 1
ATOM 663 C C . ILE A 1 87 ? 24.640 21.480 -39.777 1.00 97.94 87 ILE A C 1
ATOM 665 O O . ILE A 1 87 ? 24.123 21.768 -40.851 1.00 97.94 87 ILE A O 1
ATOM 669 N N . HIS A 1 88 ? 25.932 21.159 -39.676 1.00 97.94 88 HIS A N 1
ATOM 670 C CA . HIS A 1 88 ? 26.848 21.152 -40.822 1.00 97.94 88 HIS A CA 1
ATOM 671 C C . HIS A 1 88 ? 26.986 19.776 -41.497 1.00 97.94 88 HIS A C 1
ATOM 673 O O . HIS A 1 88 ? 27.772 19.645 -42.440 1.00 97.94 88 HIS A O 1
ATOM 679 N N . ASP A 1 89 ? 26.282 18.736 -41.033 1.00 98.25 89 ASP A N 1
ATOM 680 C CA . ASP A 1 89 ? 26.330 17.430 -41.693 1.00 98.25 89 ASP A CA 1
ATOM 681 C C . ASP A 1 89 ? 25.574 17.485 -43.026 1.00 98.25 89 ASP A C 1
ATOM 683 O O . ASP A 1 89 ? 24.426 17.911 -43.092 1.00 98.25 89 ASP A O 1
ATOM 687 N N . ARG A 1 90 ? 26.205 17.016 -44.107 1.00 98.06 90 ARG A N 1
ATOM 688 C CA . ARG A 1 90 ? 25.616 17.026 -45.459 1.00 98.06 90 ARG A CA 1
ATOM 689 C C . ARG A 1 90 ? 24.357 16.161 -45.579 1.00 98.06 90 ARG A C 1
ATOM 691 O O . ARG A 1 90 ? 23.595 16.325 -46.529 1.00 98.06 90 ARG A O 1
ATOM 698 N N . ALA A 1 91 ? 24.156 15.217 -44.662 1.00 97.94 91 ALA A N 1
ATOM 699 C CA . ALA A 1 91 ? 22.950 14.408 -44.574 1.00 97.94 91 ALA A CA 1
ATOM 700 C C . ALA A 1 91 ? 21.752 15.190 -44.008 1.00 97.94 91 ALA A C 1
ATOM 702 O O . ALA A 1 91 ? 20.618 14.738 -44.170 1.00 97.94 91 ALA A O 1
ATOM 703 N N . VAL A 1 92 ? 21.978 16.340 -43.369 1.00 98.19 92 VAL A N 1
ATOM 704 C CA . VAL A 1 92 ? 20.949 17.206 -42.788 1.00 98.19 92 VAL A CA 1
ATOM 705 C C . VAL A 1 92 ? 20.712 18.392 -43.719 1.00 98.19 92 VAL A C 1
ATOM 707 O O . VAL A 1 92 ? 21.610 19.185 -43.979 1.00 98.19 92 VAL A O 1
ATOM 710 N N . LEU A 1 93 ? 19.493 18.513 -44.240 1.00 97.75 93 LEU A N 1
ATOM 711 C CA . LEU A 1 93 ? 19.097 19.644 -45.080 1.00 97.75 93 LEU A CA 1
ATOM 712 C C . LEU A 1 93 ? 18.703 20.858 -44.244 1.00 97.75 93 LEU A C 1
ATOM 714 O O . LEU A 1 93 ? 19.039 21.989 -44.590 1.00 97.75 93 LEU A O 1
ATOM 718 N N . ASP A 1 94 ? 17.992 20.620 -43.144 1.00 97.75 94 ASP A N 1
ATOM 719 C CA . ASP A 1 94 ? 17.565 21.670 -42.229 1.00 97.75 94 ASP A CA 1
ATOM 720 C C . ASP A 1 94 ? 17.407 21.130 -40.805 1.00 97.75 94 ASP A C 1
ATOM 722 O O . ASP A 1 94 ? 17.151 19.943 -40.584 1.00 97.75 94 ASP A O 1
ATOM 726 N N . THR A 1 95 ? 17.544 22.029 -39.836 1.00 97.19 95 THR A N 1
ATOM 727 C CA . THR A 1 95 ? 17.237 21.788 -38.432 1.00 97.19 95 THR A CA 1
ATOM 728 C C . THR A 1 95 ? 16.281 22.865 -37.934 1.00 97.19 95 THR A C 1
ATOM 730 O O . THR A 1 95 ? 16.650 24.041 -37.891 1.00 97.19 95 THR A O 1
ATOM 733 N N . GLY A 1 96 ? 15.085 22.485 -37.495 1.00 93.88 96 GLY A N 1
ATOM 734 C CA . GLY A 1 96 ? 14.166 23.401 -36.829 1.00 93.88 96 GLY A CA 1
ATOM 735 C C . GLY A 1 96 ? 14.335 23.386 -35.310 1.00 93.88 96 GLY A C 1
ATOM 736 O O . GLY A 1 96 ? 14.803 22.414 -34.714 1.00 93.88 96 GLY A O 1
ATOM 737 N N . TYR A 1 97 ? 13.914 24.483 -34.676 1.00 92.12 97 TYR A N 1
ATOM 738 C CA . TYR A 1 97 ? 13.990 24.710 -33.224 1.00 92.12 97 TYR A CA 1
ATOM 739 C C . TYR A 1 97 ? 15.413 24.775 -32.637 1.00 92.12 97 TYR A C 1
ATOM 741 O O . TYR A 1 97 ? 15.574 24.713 -31.416 1.00 92.12 97 TYR A O 1
ATOM 749 N N . ILE A 1 98 ? 16.432 24.961 -33.482 1.00 94.56 98 ILE A N 1
ATOM 750 C CA . ILE A 1 98 ? 17.797 25.305 -33.072 1.00 94.56 98 ILE A CA 1
ATOM 751 C C . ILE A 1 98 ? 18.103 26.730 -33.525 1.00 94.56 98 ILE A C 1
ATOM 753 O O . ILE A 1 98 ? 17.915 27.071 -34.690 1.00 94.56 98 ILE A O 1
ATOM 757 N N . ASP A 1 99 ? 18.586 27.555 -32.604 1.00 93.88 99 ASP A N 1
ATOM 758 C CA . ASP A 1 99 ? 19.187 28.838 -32.939 1.00 93.88 99 ASP A CA 1
ATOM 759 C C . ASP A 1 99 ? 20.596 28.588 -33.498 1.00 93.88 99 ASP A C 1
ATOM 761 O O . ASP A 1 99 ? 21.495 28.123 -32.790 1.00 93.88 99 ASP A O 1
ATOM 765 N N . ARG A 1 100 ? 20.766 28.851 -34.798 1.00 95.06 100 ARG A N 1
ATOM 766 C CA . ARG A 1 100 ? 22.008 28.586 -35.534 1.00 95.06 100 ARG A CA 1
ATOM 767 C C . ARG A 1 100 ? 23.142 29.541 -35.155 1.00 95.06 100 ARG A C 1
ATOM 769 O O . ARG A 1 100 ? 24.299 29.165 -35.315 1.00 95.06 100 ARG A O 1
ATOM 776 N N . GLU A 1 101 ? 22.835 30.733 -34.648 1.00 94.81 101 GLU A N 1
ATOM 777 C CA . GLU A 1 101 ? 23.853 31.711 -34.249 1.00 94.81 101 GLU A CA 1
ATOM 778 C C . GLU A 1 101 ? 24.444 31.337 -32.892 1.00 94.81 101 GLU A C 1
ATOM 780 O O . GLU A 1 101 ? 25.661 31.327 -32.697 1.00 94.81 101 GLU A O 1
ATOM 785 N N . THR A 1 102 ? 23.577 30.969 -31.949 1.00 93.75 102 THR A N 1
ATOM 786 C CA . THR A 1 102 ? 24.000 30.639 -30.582 1.00 93.75 102 THR A CA 1
ATOM 787 C C . THR A 1 102 ? 24.325 29.155 -30.387 1.00 93.75 102 THR A C 1
ATOM 789 O O . THR A 1 102 ? 24.911 28.783 -29.360 1.00 93.75 102 THR A O 1
ATOM 792 N N . LEU A 1 103 ? 23.983 28.311 -31.372 1.00 95.44 103 LEU A N 1
ATOM 793 C CA . LEU A 1 103 ? 24.047 26.845 -31.330 1.00 95.44 103 LEU A CA 1
ATOM 794 C C . LEU A 1 103 ? 23.347 26.286 -30.091 1.00 95.44 103 LEU A C 1
ATOM 796 O O . LEU A 1 103 ? 23.856 25.384 -29.418 1.00 95.44 103 LEU A O 1
ATOM 800 N N . THR A 1 104 ? 22.189 26.859 -29.768 1.00 91.25 104 THR A N 1
ATOM 801 C CA . THR A 1 104 ? 21.361 26.429 -28.644 1.00 91.25 104 THR A CA 1
ATOM 802 C C . THR A 1 104 ? 20.002 25.943 -29.140 1.00 91.25 104 THR A C 1
ATOM 804 O O . THR A 1 104 ? 19.405 26.557 -30.025 1.00 91.25 104 THR A O 1
ATOM 807 N N . PRO A 1 105 ? 19.491 24.815 -28.621 1.00 89.56 105 PRO A N 1
ATOM 808 C CA . PRO A 1 105 ? 18.127 24.418 -28.914 1.00 89.56 105 PRO A CA 1
ATOM 809 C C . PRO A 1 105 ? 17.170 25.351 -28.161 1.00 89.56 105 PRO A C 1
ATOM 811 O O . PRO A 1 105 ? 17.520 25.866 -27.093 1.00 89.56 105 PRO A O 1
ATOM 814 N N . ARG A 1 106 ? 15.952 25.548 -28.678 1.00 83.38 106 ARG A N 1
ATOM 815 C CA . ARG A 1 106 ? 14.915 26.282 -27.938 1.00 83.38 106 ARG A CA 1
ATOM 816 C C . ARG A 1 106 ? 14.740 25.698 -26.526 1.00 83.38 106 ARG A C 1
ATOM 818 O O . ARG A 1 106 ? 14.954 24.499 -26.330 1.00 83.38 106 ARG A O 1
ATOM 825 N N . PRO A 1 107 ? 14.374 26.521 -25.527 1.00 75.75 107 PRO A N 1
ATOM 826 C CA . PRO A 1 107 ? 14.077 26.026 -24.188 1.00 75.75 107 PRO A CA 1
ATOM 827 C C . PRO A 1 107 ? 12.979 24.955 -24.237 1.00 75.75 107 PRO A C 1
ATOM 829 O O . PRO A 1 107 ? 12.194 24.894 -25.179 1.00 75.75 107 PRO A O 1
ATOM 832 N N . ARG A 1 108 ? 12.952 24.080 -23.225 1.00 69.81 108 ARG A N 1
ATOM 833 C CA . ARG A 1 108 ? 11.955 23.005 -23.129 1.00 69.81 108 ARG A CA 1
ATOM 834 C C . ARG A 1 108 ? 10.550 23.600 -23.204 1.00 69.81 108 ARG A C 1
ATOM 836 O O . ARG A 1 108 ? 10.211 24.454 -22.385 1.00 69.81 108 ARG A O 1
ATOM 843 N N . ASP A 1 109 ? 9.739 23.091 -24.120 1.00 66.69 109 ASP A N 1
ATOM 844 C CA . ASP A 1 109 ? 8.314 23.379 -24.109 1.00 66.69 109 ASP A CA 1
ATOM 845 C C . ASP A 1 109 ? 7.672 22.583 -22.970 1.00 66.69 109 ASP A C 1
ATOM 847 O O . ASP A 1 109 ? 7.769 21.353 -22.899 1.00 66.69 109 ASP A O 1
ATOM 851 N N . VAL A 1 110 ? 7.037 23.304 -22.047 1.00 65.38 110 VAL A N 1
ATOM 852 C CA . VAL A 1 110 ? 6.168 22.720 -21.026 1.00 65.38 110 VAL A CA 1
ATOM 853 C C . VAL A 1 110 ? 4.760 22.760 -21.591 1.00 65.38 110 VAL A C 1
ATOM 855 O O . VAL A 1 110 ? 4.098 23.798 -21.575 1.00 65.38 110 VAL A O 1
ATOM 858 N N . ARG A 1 111 ? 4.298 21.631 -22.128 1.00 70.19 111 ARG A N 1
ATOM 859 C CA . ARG A 1 111 ? 2.920 21.516 -22.595 1.00 70.19 111 ARG A CA 1
ATOM 860 C C . ARG A 1 111 ? 2.041 21.157 -21.402 1.00 70.19 111 ARG A C 1
ATOM 862 O O . ARG A 1 111 ? 2.188 20.082 -20.828 1.00 70.19 111 ARG A O 1
ATOM 869 N N . VAL A 1 112 ? 1.127 22.060 -21.054 1.00 71.19 112 VAL A N 1
ATOM 870 C CA . VAL A 1 112 ? 0.067 21.813 -20.073 1.00 71.19 112 VAL A CA 1
ATOM 871 C C . VAL A 1 112 ? -1.227 21.554 -20.838 1.00 71.19 112 VAL A C 1
ATOM 873 O O . VAL A 1 112 ? -1.744 22.454 -21.494 1.00 71.19 112 VAL A O 1
ATOM 876 N N . THR A 1 113 ? -1.742 20.330 -20.786 1.00 72.69 113 THR A N 1
ATOM 877 C CA . THR A 1 113 ? -3.059 19.977 -21.341 1.00 72.69 113 THR A CA 1
ATOM 878 C C . THR A 1 113 ? -4.004 19.565 -20.220 1.00 72.69 113 THR A C 1
ATOM 880 O O . THR A 1 113 ? -3.566 19.069 -19.188 1.00 72.69 113 THR A O 1
ATOM 883 N N . VAL A 1 114 ? -5.303 19.808 -20.386 1.00 68.31 114 VAL A N 1
ATOM 884 C CA . VAL A 1 114 ? -6.337 19.347 -19.449 1.00 68.31 114 VAL A CA 1
ATOM 885 C C . VAL A 1 114 ? -7.111 18.238 -20.145 1.00 68.31 114 VAL A C 1
ATOM 887 O O . VAL A 1 114 ? -7.677 18.475 -21.211 1.00 68.31 114 VAL A O 1
ATOM 890 N N . ARG A 1 115 ? -7.122 17.027 -19.576 1.00 65.25 115 ARG A N 1
ATOM 891 C CA . ARG A 1 115 ? -7.865 15.903 -20.167 1.00 65.25 115 ARG A CA 1
ATOM 892 C C . ARG A 1 115 ? -9.375 16.130 -20.106 1.00 65.25 115 ARG A C 1
ATOM 894 O O . ARG A 1 115 ? -9.899 16.676 -19.134 1.00 65.25 115 ARG A O 1
ATOM 901 N N . SER A 1 116 ? -10.078 15.669 -21.136 1.00 57.16 116 SER A N 1
ATOM 902 C CA . SER A 1 116 ? -11.534 15.760 -21.234 1.00 57.16 116 SER A CA 1
ATOM 903 C C . SER A 1 116 ? -12.213 14.785 -20.256 1.00 57.16 116 SER A C 1
ATOM 905 O O . SER A 1 116 ? -12.025 13.574 -20.314 1.00 57.16 116 SER A O 1
ATOM 907 N N . PHE A 1 117 ? -13.024 15.313 -19.339 1.00 50.47 117 PHE A N 1
ATOM 908 C CA . PHE A 1 117 ? -13.962 14.545 -18.505 1.00 50.47 117 PHE A CA 1
ATOM 909 C C . PHE A 1 117 ? -15.163 14.099 -19.377 1.00 50.47 117 PHE A C 1
ATOM 911 O O . PHE A 1 117 ? -15.570 14.903 -20.218 1.00 50.47 117 PHE A O 1
ATOM 918 N N . PRO A 1 118 ? -15.757 12.886 -19.239 1.00 53.31 118 PRO A N 1
ATOM 919 C CA . PRO A 1 118 ? -15.842 12.051 -18.032 1.00 53.31 118 PRO A CA 1
ATOM 920 C C . PRO A 1 118 ? -15.060 10.729 -18.032 1.00 53.31 118 PRO A C 1
ATOM 922 O O . PRO A 1 118 ? -15.165 9.988 -17.056 1.00 53.31 118 PRO A O 1
ATOM 925 N N . TYR A 1 119 ? -14.277 10.418 -19.069 1.00 54.56 119 TYR A N 1
ATOM 926 C CA . TYR A 1 119 ? -13.566 9.136 -19.178 1.00 54.56 119 TYR A CA 1
ATOM 927 C C . TYR A 1 119 ? -12.045 9.309 -19.105 1.00 54.56 119 TYR A C 1
ATOM 929 O O . TYR A 1 119 ? -11.351 9.174 -20.107 1.00 54.56 119 TYR A O 1
ATOM 937 N N . PRO A 1 120 ? -11.482 9.532 -17.908 1.00 57.44 120 PRO A N 1
ATOM 938 C CA . PRO A 1 120 ? -10.039 9.714 -17.734 1.00 57.44 120 PRO A CA 1
ATOM 939 C C . PRO A 1 120 ? -9.203 8.466 -18.081 1.00 57.44 120 PRO A C 1
ATOM 941 O O . PRO A 1 120 ? -7.977 8.561 -18.117 1.00 57.44 120 PRO A O 1
ATOM 944 N N . PHE A 1 121 ? -9.850 7.321 -18.342 1.00 57.91 121 PHE A N 1
ATOM 945 C CA . PHE A 1 121 ? -9.211 6.084 -18.790 1.00 57.91 121 PHE A CA 1
ATOM 946 C C . PHE A 1 121 ? -9.325 5.813 -20.294 1.00 57.91 121 PHE A C 1
ATOM 948 O O . PHE A 1 121 ? -8.663 4.892 -20.753 1.00 57.91 121 PHE A O 1
ATOM 955 N N . GLN A 1 122 ? -10.138 6.552 -21.064 1.00 60.84 122 GLN A N 1
ATOM 956 C CA . GLN A 1 122 ? -10.298 6.262 -22.502 1.00 60.84 122 GLN A CA 1
ATOM 957 C C . GLN A 1 122 ? -8.969 6.384 -23.253 1.00 60.84 122 GLN A C 1
ATOM 959 O O . GLN A 1 122 ? -8.657 5.530 -24.071 1.00 60.84 122 GLN A O 1
ATOM 964 N N . ASP A 1 123 ? -8.154 7.373 -22.888 1.00 62.09 123 ASP A N 1
ATOM 965 C CA . ASP A 1 123 ? -6.815 7.557 -23.460 1.00 62.09 123 ASP A CA 1
ATOM 966 C C . ASP A 1 123 ? -5.755 6.636 -22.824 1.00 62.09 123 ASP A C 1
ATOM 968 O O . ASP A 1 123 ? -4.627 6.573 -23.301 1.00 62.09 123 ASP A O 1
ATOM 972 N N . LEU A 1 124 ? -6.083 5.964 -21.711 1.00 59.78 124 LEU A N 1
ATOM 973 C CA . LEU A 1 124 ? -5.163 5.095 -20.959 1.00 59.78 124 LEU A CA 1
ATOM 974 C C . LEU A 1 124 ? -5.340 3.612 -21.278 1.00 59.78 124 LEU A C 1
ATOM 976 O O . LEU A 1 124 ? -4.502 2.808 -20.884 1.00 59.78 124 LEU A O 1
ATOM 980 N N . VAL A 1 125 ? -6.444 3.251 -21.927 1.00 61.28 125 VAL A N 1
ATOM 981 C CA . VAL A 1 125 ? -6.816 1.869 -22.200 1.00 61.28 125 VAL A CA 1
ATOM 982 C C . VAL A 1 125 ? -6.887 1.685 -23.708 1.00 61.28 125 VAL A C 1
ATOM 984 O O . VAL A 1 125 ? -7.816 2.161 -24.358 1.00 61.28 125 VAL A O 1
ATOM 987 N N . GLY A 1 126 ? -5.896 0.992 -24.266 1.00 61.47 126 GLY A N 1
ATOM 988 C CA . GLY A 1 126 ? -5.805 0.752 -25.707 1.00 61.47 126 GLY A CA 1
ATOM 989 C C . GLY A 1 126 ? -6.807 -0.294 -26.200 1.00 61.47 126 GLY A C 1
ATOM 990 O O . GLY A 1 126 ? -7.129 -0.332 -27.388 1.00 61.47 126 GLY A O 1
ATOM 991 N N . ASN A 1 127 ? -7.319 -1.144 -25.301 1.00 66.19 127 ASN A N 1
ATOM 992 C CA . ASN A 1 127 ? -8.191 -2.266 -25.644 1.00 66.19 127 ASN A CA 1
ATOM 993 C C . ASN A 1 127 ? -9.291 -2.489 -24.582 1.00 66.19 127 ASN A C 1
ATOM 995 O O . ASN A 1 127 ? -8.975 -2.571 -23.397 1.00 66.19 127 ASN A O 1
ATOM 999 N N . PRO A 1 128 ? -10.576 -2.680 -24.947 1.00 66.00 128 PRO A N 1
ATOM 1000 C CA . PRO A 1 128 ? -11.650 -3.009 -24.000 1.00 66.00 128 PRO A CA 1
ATOM 1001 C C . PRO A 1 128 ? -11.353 -4.176 -23.044 1.00 66.00 128 PRO A C 1
ATOM 1003 O O . PRO A 1 128 ? -11.888 -4.207 -21.935 1.00 66.00 128 PRO A O 1
ATOM 1006 N N . SER A 1 129 ? -10.493 -5.127 -23.428 1.00 63.66 129 SER A N 1
ATOM 1007 C CA . SER A 1 129 ? -10.066 -6.224 -22.548 1.00 63.66 129 SER A CA 1
ATOM 1008 C C . SER A 1 129 ? -9.275 -5.757 -21.322 1.00 63.66 129 SER A C 1
ATOM 1010 O O . SER A 1 129 ? -9.289 -6.426 -20.296 1.00 63.66 129 SER A O 1
ATOM 1012 N N . GLU A 1 130 ? -8.617 -4.602 -21.376 1.00 67.88 130 GLU A N 1
ATOM 1013 C CA . GLU A 1 130 ? -7.908 -4.015 -20.233 1.00 67.88 130 GLU A CA 1
ATOM 1014 C C . GLU A 1 130 ? -8.883 -3.512 -19.157 1.00 67.88 130 GLU A C 1
ATOM 1016 O O . GLU A 1 130 ? -8.581 -3.574 -17.965 1.00 67.88 130 GLU A O 1
ATOM 1021 N N . LEU A 1 131 ? -10.120 -3.148 -19.526 1.00 67.56 131 LEU A N 1
ATOM 1022 C CA . LEU A 1 131 ? -11.178 -2.847 -18.550 1.00 67.56 131 LEU A CA 1
ATOM 1023 C C . LEU A 1 131 ? -11.550 -4.077 -17.710 1.00 67.56 131 LEU A C 1
ATOM 1025 O O . LEU A 1 131 ? -12.003 -3.934 -16.573 1.00 67.56 131 LEU A O 1
ATOM 1029 N N . ILE A 1 132 ? -11.315 -5.290 -18.227 1.00 66.38 132 ILE A N 1
ATOM 1030 C CA . ILE A 1 132 ? -11.526 -6.532 -17.475 1.00 66.38 132 ILE A CA 1
ATOM 1031 C C . ILE A 1 132 ? -10.579 -6.586 -16.273 1.00 66.38 132 ILE A C 1
ATOM 1033 O O . ILE A 1 132 ? -10.958 -7.129 -15.242 1.00 66.38 132 ILE A O 1
ATOM 1037 N N . GLN A 1 133 ? -9.393 -5.980 -16.333 1.00 70.81 133 GLN A N 1
ATOM 1038 C CA . GLN A 1 133 ? -8.449 -5.964 -15.210 1.00 70.81 133 GLN A CA 1
ATOM 1039 C C . GLN A 1 133 ? -8.956 -5.103 -14.036 1.00 70.81 133 GLN A C 1
ATOM 1041 O O . GLN A 1 133 ? -8.686 -5.408 -12.872 1.00 70.81 133 GLN A O 1
ATOM 1046 N N . LEU A 1 134 ? -9.823 -4.116 -14.303 1.00 81.88 134 LEU A N 1
ATOM 1047 C CA . LEU A 1 134 ? -10.493 -3.307 -13.274 1.00 81.88 134 LEU A CA 1
ATOM 1048 C C . LEU A 1 134 ? -11.567 -4.087 -12.488 1.00 81.88 134 LEU A C 1
ATOM 1050 O O . LEU A 1 134 ? -12.079 -3.589 -11.479 1.00 81.88 134 LEU A O 1
ATOM 1054 N N . ARG A 1 135 ? -11.890 -5.331 -12.879 1.00 85.38 135 ARG A N 1
ATOM 1055 C CA . ARG A 1 135 ? -12.871 -6.185 -12.180 1.00 85.38 135 ARG A CA 1
ATOM 1056 C C . ARG A 1 135 ? -12.515 -6.437 -10.718 1.00 85.38 135 ARG A C 1
ATOM 1058 O O . ARG A 1 135 ? -13.414 -6.531 -9.889 1.00 85.38 135 ARG A O 1
ATOM 1065 N N . ILE A 1 136 ? -11.224 -6.518 -10.386 1.00 87.88 136 ILE A N 1
ATOM 1066 C CA . ILE A 1 136 ? -10.766 -6.715 -9.002 1.00 87.88 136 ILE A CA 1
ATOM 1067 C C . ILE A 1 136 ? -11.093 -5.483 -8.168 1.00 87.88 136 ILE A C 1
ATOM 1069 O O . ILE A 1 136 ? -11.611 -5.610 -7.063 1.00 87.88 136 ILE A O 1
ATOM 1073 N N . SER A 1 137 ? -10.893 -4.285 -8.717 1.00 89.44 137 SER A N 1
ATOM 1074 C CA . SER A 1 137 ? -11.336 -3.061 -8.052 1.00 89.44 137 SER A CA 1
ATOM 1075 C C . SER A 1 137 ? -12.843 -3.009 -7.907 1.00 89.44 137 SER A C 1
ATOM 1077 O O . SER A 1 137 ? -13.320 -2.723 -6.818 1.00 89.44 137 SER A O 1
ATOM 1079 N N . ALA A 1 138 ? -13.608 -3.353 -8.944 1.00 88.69 138 ALA A N 1
ATOM 1080 C CA . ALA A 1 138 ? -15.063 -3.417 -8.833 1.00 88.69 138 ALA A CA 1
ATOM 1081 C C . ALA A 1 138 ? -15.510 -4.400 -7.732 1.00 88.69 138 ALA A C 1
ATOM 1083 O O . ALA A 1 138 ? -16.368 -4.061 -6.916 1.00 88.69 138 ALA A O 1
ATOM 1084 N N . ALA A 1 139 ? -14.884 -5.580 -7.651 1.00 90.88 139 ALA A N 1
ATOM 1085 C CA . ALA A 1 139 ? -15.153 -6.576 -6.618 1.00 90.88 139 ALA A CA 1
ATOM 1086 C C . ALA A 1 139 ? -14.806 -6.064 -5.211 1.00 90.88 139 ALA A C 1
ATOM 1088 O O . ALA A 1 139 ? -15.602 -6.239 -4.290 1.00 90.88 139 ALA A O 1
ATOM 1089 N N . LEU A 1 140 ? -13.667 -5.385 -5.039 1.00 93.38 140 LEU A N 1
ATOM 1090 C CA . LEU A 1 140 ? -13.276 -4.765 -3.769 1.00 93.38 140 LEU A CA 1
ATOM 1091 C C . LEU A 1 140 ? -14.219 -3.625 -3.372 1.00 93.38 140 LEU A C 1
ATOM 1093 O O . LEU A 1 140 ? -14.662 -3.567 -2.227 1.00 93.38 140 LEU A O 1
ATOM 1097 N N . LEU A 1 141 ? -14.589 -2.754 -4.310 1.00 91.50 141 LEU A N 1
ATOM 1098 C CA . LEU A 1 141 ? -15.537 -1.666 -4.074 1.00 91.50 141 LEU A CA 1
ATOM 1099 C C . LEU A 1 141 ? -16.910 -2.202 -3.650 1.00 91.50 141 LEU A C 1
ATOM 1101 O O . LEU A 1 141 ? -17.486 -1.729 -2.665 1.00 91.50 141 LEU A O 1
ATOM 1105 N N . LEU A 1 142 ? -17.400 -3.236 -4.339 1.00 90.00 142 LEU A N 1
ATOM 1106 C CA . LEU A 1 142 ? -18.644 -3.917 -3.997 1.00 90.00 142 LEU A CA 1
ATOM 1107 C C . LEU A 1 142 ? -18.553 -4.588 -2.622 1.00 90.00 142 LEU A C 1
ATOM 1109 O O . LEU A 1 142 ? -19.418 -4.364 -1.775 1.00 90.00 142 LEU A O 1
ATOM 1113 N N . ALA A 1 143 ? -17.499 -5.366 -2.366 1.00 95.44 143 ALA A N 1
ATOM 1114 C CA . ALA A 1 143 ? -17.283 -6.049 -1.093 1.00 95.44 143 ALA A CA 1
ATOM 1115 C C . ALA A 1 143 ? -17.190 -5.053 0.074 1.00 95.44 143 ALA A C 1
ATOM 1117 O O . ALA A 1 143 ? -17.858 -5.222 1.096 1.00 95.44 143 ALA A O 1
ATOM 1118 N N . GLY A 1 144 ? -16.430 -3.972 -0.097 1.00 95.94 144 GLY A N 1
ATOM 1119 C CA . GLY A 1 144 ? -16.337 -2.876 0.859 1.00 95.94 144 GLY A CA 1
ATOM 1120 C C . GLY A 1 144 ? -17.701 -2.241 1.137 1.00 95.94 144 GLY A C 1
ATOM 1121 O O . GLY A 1 144 ? -18.098 -2.114 2.297 1.00 95.94 144 GLY A O 1
ATOM 1122 N N . GLY A 1 145 ? -18.470 -1.928 0.090 1.00 93.56 145 GLY A N 1
ATOM 1123 C CA . GLY A 1 145 ? -19.841 -1.422 0.201 1.00 93.56 145 GLY A CA 1
ATOM 1124 C C . GLY A 1 145 ? -20.782 -2.370 0.955 1.00 93.56 145 GLY A C 1
ATOM 1125 O O . GLY A 1 145 ? -21.505 -1.933 1.855 1.00 93.56 145 GLY A O 1
ATOM 1126 N N . VAL A 1 146 ? -20.725 -3.674 0.662 1.00 95.88 146 VAL A N 1
ATOM 1127 C CA . VAL A 1 146 ? -21.508 -4.713 1.353 1.00 95.88 146 VAL A CA 1
ATOM 1128 C C . VAL A 1 146 ? -21.146 -4.786 2.837 1.00 95.88 146 VAL A C 1
ATOM 1130 O O . VAL A 1 146 ? -22.045 -4.859 3.673 1.00 95.88 146 VAL A O 1
ATOM 1133 N N . LEU A 1 147 ? -19.862 -4.704 3.201 1.00 97.75 147 LEU A N 1
ATOM 1134 C CA . LEU A 1 147 ? -19.428 -4.688 4.604 1.00 97.75 147 LEU A CA 1
ATOM 1135 C C . LEU A 1 147 ? -19.912 -3.434 5.348 1.00 97.75 147 LEU A C 1
ATOM 1137 O O . LEU A 1 147 ? -20.388 -3.532 6.484 1.00 97.75 147 LEU A O 1
ATOM 1141 N N . LEU A 1 148 ? -19.855 -2.263 4.705 1.00 96.69 148 LEU A N 1
ATOM 1142 C CA . LEU A 1 148 ? -20.380 -1.013 5.264 1.00 96.69 148 LEU A CA 1
ATOM 1143 C C . LEU A 1 148 ? -21.904 -1.052 5.443 1.00 96.69 148 LEU A C 1
ATOM 1145 O O . LEU A 1 148 ? -22.424 -0.555 6.446 1.00 96.69 148 LEU A O 1
ATOM 1149 N N . TRP A 1 149 ? -22.626 -1.660 4.502 1.00 94.94 149 TRP A N 1
ATOM 1150 C CA . TRP A 1 149 ? -24.061 -1.903 4.626 1.00 94.94 149 TRP A CA 1
ATOM 1151 C C . TRP A 1 149 ? -24.363 -2.895 5.754 1.00 94.94 149 TRP A C 1
ATOM 1153 O O . TRP A 1 149 ? -25.191 -2.611 6.623 1.00 94.94 149 TRP A O 1
ATOM 1163 N N . ALA A 1 150 ? -23.637 -4.014 5.814 1.00 95.81 150 ALA A N 1
ATOM 1164 C CA . ALA A 1 150 ? -23.788 -5.031 6.847 1.00 95.81 150 ALA A CA 1
ATOM 1165 C C . ALA A 1 150 ? -23.541 -4.459 8.247 1.00 95.81 150 ALA A C 1
ATOM 1167 O O . ALA A 1 150 ? -24.233 -4.839 9.189 1.00 95.81 150 ALA A O 1
ATOM 1168 N N . ALA A 1 151 ? -22.641 -3.481 8.397 1.00 97.06 151 ALA A N 1
ATOM 1169 C CA . ALA A 1 151 ? -22.414 -2.797 9.668 1.00 97.06 151 ALA A CA 1
ATOM 1170 C C . ALA A 1 151 ? -23.677 -2.134 10.254 1.00 97.06 151 ALA A C 1
ATOM 1172 O O . ALA A 1 151 ? -23.742 -1.926 11.465 1.00 97.06 151 ALA A O 1
ATOM 1173 N N . ARG A 1 152 ? -24.681 -1.820 9.420 1.00 95.31 152 ARG A N 1
ATOM 1174 C CA . ARG A 1 152 ? -25.974 -1.251 9.837 1.00 95.31 152 ARG A CA 1
ATOM 1175 C C . ARG A 1 152 ? -26.983 -2.303 10.301 1.00 95.31 152 ARG A C 1
ATOM 1177 O O . ARG A 1 152 ? -28.001 -1.945 10.885 1.00 95.31 152 ARG A O 1
ATOM 1184 N N . ALA A 1 153 ? -26.736 -3.588 10.049 1.00 95.19 153 ALA A N 1
ATOM 1185 C CA . ALA A 1 153 ? -27.642 -4.648 10.470 1.00 95.19 153 ALA A CA 1
ATOM 1186 C C . ALA A 1 153 ? -27.699 -4.737 12.001 1.00 95.19 153 ALA A C 1
ATOM 1188 O O . ALA A 1 153 ? -26.660 -4.767 12.660 1.00 95.19 153 ALA A O 1
ATOM 1189 N N . ALA A 1 154 ? -28.903 -4.856 12.570 1.00 94.75 154 ALA A N 1
ATOM 1190 C CA . ALA A 1 154 ? -29.094 -4.977 14.018 1.00 94.75 154 ALA A CA 1
ATOM 1191 C C . ALA A 1 154 ? -28.532 -6.301 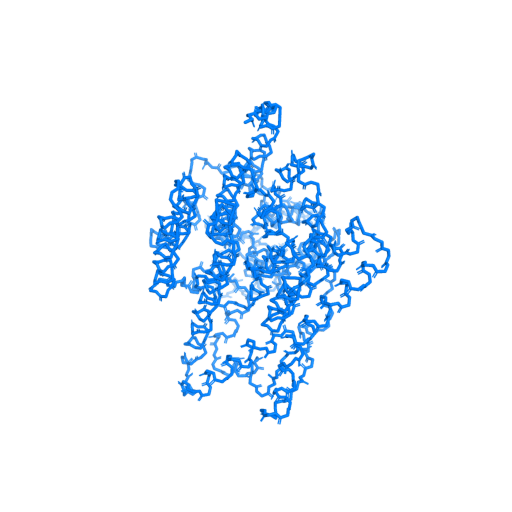14.579 1.00 94.75 154 ALA A C 1
ATOM 1193 O O . ALA A 1 154 ? -27.863 -6.318 15.614 1.00 94.75 154 ALA A O 1
ATOM 1194 N N . SER A 1 155 ? -28.731 -7.409 13.857 1.00 97.62 155 SER A N 1
ATOM 1195 C CA . SER A 1 155 ? -28.321 -8.752 14.288 1.00 97.62 155 SER A CA 1
ATOM 1196 C C . SER A 1 155 ? -26.823 -9.011 14.099 1.00 97.62 155 SER A C 1
ATOM 1198 O O . SER A 1 155 ? -26.299 -8.922 12.987 1.00 97.62 155 SER A O 1
ATOM 1200 N N . MET A 1 156 ? -26.146 -9.433 15.173 1.00 97.38 156 MET A N 1
ATOM 1201 C CA . MET A 1 156 ? -24.749 -9.889 15.121 1.00 97.38 156 MET A CA 1
ATOM 1202 C C . MET A 1 156 ? -24.575 -11.109 14.212 1.00 97.38 156 MET A C 1
ATOM 1204 O O . MET A 1 156 ? -23.603 -11.175 13.464 1.00 97.38 156 MET A O 1
ATOM 1208 N N . ARG A 1 157 ? -25.527 -12.053 14.235 1.00 97.56 157 ARG A N 1
ATOM 1209 C CA . ARG A 1 157 ? -25.487 -13.249 13.381 1.00 97.56 157 ARG A CA 1
ATOM 1210 C C . ARG A 1 157 ? -25.486 -12.854 11.906 1.00 97.56 157 ARG A C 1
ATOM 1212 O O . ARG A 1 157 ? -24.653 -13.347 11.155 1.00 97.56 157 ARG A O 1
ATOM 1219 N N . ARG A 1 158 ? -26.343 -11.899 11.518 1.00 96.75 158 ARG A N 1
ATOM 1220 C CA . ARG A 1 158 ? -26.386 -11.367 10.146 1.00 96.75 158 ARG A CA 1
ATOM 1221 C C . ARG A 1 158 ? -25.075 -10.680 9.766 1.00 96.75 158 ARG A C 1
ATOM 1223 O O . ARG A 1 158 ? -24.556 -10.962 8.693 1.00 96.75 158 ARG A O 1
ATOM 1230 N N . ARG A 1 159 ? -24.515 -9.841 10.650 1.00 97.44 159 ARG A N 1
ATOM 1231 C CA . ARG A 1 159 ? -23.204 -9.199 10.436 1.00 97.44 159 ARG A CA 1
ATOM 1232 C C . ARG A 1 159 ? -22.113 -10.234 10.170 1.00 97.44 159 ARG A C 1
ATOM 1234 O O . ARG A 1 159 ? -21.471 -10.174 9.131 1.00 97.44 159 ARG A O 1
ATOM 1241 N N . ARG A 1 160 ? -21.976 -11.228 11.052 1.00 97.75 160 ARG A N 1
ATOM 1242 C CA . ARG A 1 160 ? -21.011 -12.328 10.909 1.00 97.75 160 ARG A CA 1
ATOM 1243 C C . ARG A 1 160 ? -21.185 -13.078 9.589 1.00 97.75 160 ARG A C 1
ATOM 1245 O O . ARG A 1 160 ? -20.210 -13.247 8.868 1.00 97.75 160 ARG A O 1
ATOM 1252 N N . SER A 1 161 ? -22.401 -13.535 9.283 1.00 96.94 161 SER A N 1
ATOM 1253 C CA . SER A 1 161 ? -22.668 -14.330 8.079 1.00 96.94 161 SER A CA 1
ATOM 1254 C C . SER A 1 161 ? -22.372 -13.548 6.802 1.00 96.94 161 SER A C 1
ATOM 1256 O O . SER A 1 161 ? -21.692 -14.072 5.927 1.00 96.94 161 SER A O 1
ATOM 1258 N N . VAL A 1 162 ? -22.816 -12.288 6.713 1.00 96.19 162 VAL A N 1
ATOM 1259 C CA . VAL A 1 162 ? -22.553 -11.444 5.538 1.00 96.19 162 VAL A CA 1
ATOM 1260 C C . VAL A 1 162 ? -21.063 -11.150 5.405 1.00 96.19 162 VAL A C 1
ATOM 1262 O O . VAL A 1 162 ? -20.526 -11.268 4.308 1.00 96.19 162 VAL A O 1
ATOM 1265 N N . THR A 1 163 ? -20.367 -10.824 6.498 1.00 97.00 163 THR A N 1
ATOM 1266 C CA . THR A 1 163 ? -18.919 -10.578 6.457 1.00 97.00 163 THR A CA 1
ATOM 1267 C C . THR A 1 163 ? -18.142 -11.819 6.031 1.00 97.00 163 THR A C 1
ATOM 1269 O O . THR A 1 163 ? -17.321 -11.718 5.126 1.00 97.00 163 THR A O 1
ATOM 1272 N N . ALA A 1 164 ? -18.419 -12.985 6.619 1.00 97.25 164 ALA A N 1
ATOM 1273 C CA . ALA A 1 164 ? -17.748 -14.227 6.245 1.00 97.25 164 ALA A CA 1
ATOM 1274 C C . ALA A 1 164 ? -18.002 -14.587 4.774 1.00 97.25 164 ALA A C 1
ATOM 1276 O O . ALA A 1 164 ? -17.051 -14.857 4.050 1.00 97.25 164 ALA A O 1
ATOM 1277 N N . ALA A 1 165 ? -19.256 -14.513 4.312 1.00 96.69 165 ALA A N 1
ATOM 1278 C CA . ALA A 1 165 ? -19.597 -14.764 2.913 1.00 96.69 165 ALA A CA 1
ATOM 1279 C C . ALA A 1 165 ? -18.899 -13.778 1.963 1.00 96.69 165 ALA A C 1
ATOM 1281 O O . ALA A 1 165 ? -18.334 -14.195 0.959 1.00 96.69 165 ALA A O 1
ATOM 1282 N N . THR A 1 166 ? -18.875 -12.486 2.305 1.00 97.06 166 THR A N 1
ATOM 1283 C CA . THR A 1 166 ? -18.224 -11.447 1.489 1.00 97.06 166 THR A CA 1
ATOM 1284 C C . THR A 1 166 ? -16.718 -11.683 1.384 1.00 97.06 166 THR A C 1
ATOM 1286 O O . THR A 1 166 ? -16.172 -11.636 0.289 1.00 97.06 166 THR A O 1
ATOM 1289 N N . LEU A 1 167 ? -16.045 -11.974 2.503 1.00 96.88 167 LEU A N 1
ATOM 1290 C CA . LEU A 1 167 ? -14.604 -12.250 2.524 1.00 96.88 167 LEU A CA 1
ATOM 1291 C C . LEU A 1 167 ? -14.255 -13.555 1.791 1.00 96.88 167 LEU A C 1
ATOM 1293 O O . LEU A 1 167 ? -13.254 -13.598 1.082 1.00 96.88 167 LEU A O 1
ATOM 1297 N N . LEU A 1 168 ? -15.086 -14.596 1.911 1.00 95.94 168 LEU A N 1
ATOM 1298 C CA . LEU A 1 168 ? -14.907 -15.848 1.169 1.00 95.94 168 LEU A CA 1
ATOM 1299 C C . LEU A 1 168 ? -15.073 -15.644 -0.339 1.00 95.94 168 LEU A C 1
ATOM 1301 O O . LEU A 1 168 ? -14.207 -16.065 -1.099 1.00 95.94 168 LEU A O 1
ATOM 1305 N N . LEU A 1 169 ? -16.143 -14.966 -0.769 1.00 94.81 169 LEU A N 1
ATOM 1306 C CA . LEU A 1 169 ? -16.370 -14.640 -2.181 1.00 94.81 169 LEU A CA 1
ATOM 1307 C C . LEU A 1 169 ? -15.226 -13.801 -2.746 1.00 94.81 169 LEU A C 1
ATOM 1309 O O . LEU A 1 169 ? -14.747 -14.078 -3.840 1.00 94.81 169 LEU A O 1
ATOM 1313 N N . LEU A 1 170 ? -14.756 -12.819 -1.978 1.00 94.12 170 LEU A N 1
ATOM 1314 C CA . LEU A 1 170 ? -13.617 -11.997 -2.352 1.00 94.12 170 LEU A CA 1
ATOM 1315 C C . LEU A 1 170 ? -12.337 -12.844 -2.500 1.00 94.12 170 LEU A C 1
ATOM 1317 O O . LEU A 1 170 ? -11.602 -12.667 -3.466 1.00 94.12 170 LEU A O 1
ATOM 1321 N N . GLY A 1 171 ? -12.101 -13.813 -1.610 1.00 92.94 171 GLY A N 1
ATOM 1322 C CA . GLY A 1 171 ? -10.994 -14.768 -1.725 1.00 92.94 171 GLY A CA 1
ATOM 1323 C C . GLY A 1 171 ? -11.085 -15.680 -2.950 1.00 92.94 171 GLY A C 1
ATOM 1324 O O . GLY A 1 171 ? -10.099 -15.837 -3.666 1.00 92.94 171 GLY A O 1
ATOM 1325 N N . VAL A 1 172 ? -12.268 -16.232 -3.238 1.00 92.88 172 VAL A N 1
ATOM 1326 C CA . VAL A 1 172 ? -12.513 -17.018 -4.463 1.00 92.88 172 VAL A CA 1
ATOM 1327 C C . VAL A 1 172 ? -12.238 -16.167 -5.700 1.00 92.88 172 VAL A C 1
ATOM 1329 O O . VAL A 1 172 ? -11.540 -16.609 -6.612 1.00 92.88 172 VAL A O 1
ATOM 1332 N N . PHE A 1 173 ? -12.726 -14.925 -5.702 1.00 91.06 173 PHE A N 1
ATOM 1333 C CA . PHE A 1 173 ? -12.502 -13.979 -6.787 1.00 91.06 173 PHE A CA 1
ATOM 1334 C C . PHE A 1 173 ? -11.006 -13.699 -6.993 1.00 91.06 173 PHE A C 1
ATOM 1336 O O . PHE A 1 173 ? -10.528 -13.778 -8.117 1.00 91.06 173 PHE A O 1
ATOM 1343 N N . ALA A 1 174 ? -10.246 -13.461 -5.922 1.00 88.88 174 ALA A N 1
ATOM 1344 C CA . ALA A 1 174 ? -8.798 -13.233 -5.980 1.00 88.88 174 ALA A CA 1
ATOM 1345 C C . ALA A 1 174 ? -8.017 -14.394 -6.604 1.00 88.88 174 ALA A C 1
ATOM 1347 O O . ALA A 1 174 ? -7.050 -14.203 -7.337 1.00 88.88 174 ALA A O 1
ATOM 1348 N N . VAL A 1 175 ? -8.409 -15.620 -6.252 1.00 88.38 175 VAL A N 1
ATOM 1349 C CA . VAL A 1 175 ? -7.727 -16.837 -6.698 1.00 88.38 175 VAL A CA 1
ATOM 1350 C C . VAL A 1 175 ? -8.048 -17.126 -8.162 1.00 88.38 175 VAL A C 1
ATOM 1352 O O . VAL A 1 175 ? -7.147 -17.531 -8.905 1.00 88.38 175 VAL A O 1
ATOM 1355 N N . GLY A 1 176 ? -9.310 -16.918 -8.560 1.00 89.12 176 GLY A N 1
ATOM 1356 C CA . GLY A 1 176 ? -9.803 -17.158 -9.916 1.00 89.12 176 GLY A CA 1
ATOM 1357 C C . GLY A 1 176 ? -9.455 -16.055 -10.916 1.00 89.12 176 GLY A C 1
ATOM 1358 O O . GLY A 1 176 ? -9.298 -16.338 -12.100 1.00 89.12 176 GLY A O 1
ATOM 1359 N N . PHE A 1 177 ? -9.292 -14.815 -10.455 1.00 86.50 177 PHE A N 1
ATOM 1360 C CA . PHE A 1 177 ? -9.018 -13.660 -11.30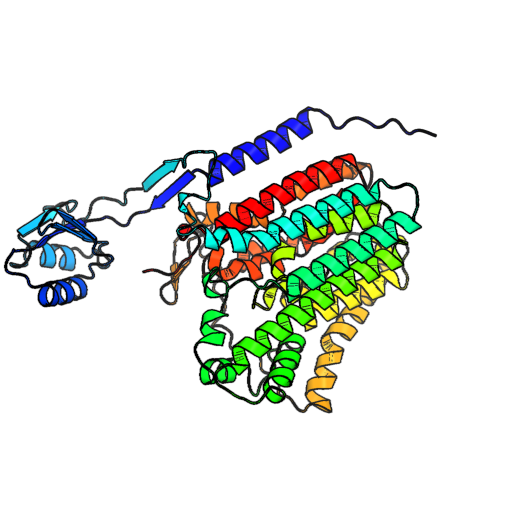2 1.00 86.50 177 PHE A CA 1
ATOM 1361 C C . PHE A 1 177 ? -7.736 -12.974 -10.852 1.00 86.50 177 PHE A C 1
ATOM 1363 O O . PHE A 1 177 ? -7.741 -12.141 -9.950 1.00 86.50 177 PHE A O 1
ATOM 1370 N N . GLN A 1 178 ? -6.632 -13.323 -11.506 1.00 83.38 178 GLN A N 1
ATOM 1371 C CA . GLN A 1 178 ? -5.355 -12.653 -11.294 1.00 83.38 178 GLN A CA 1
ATOM 1372 C C . GLN A 1 178 ? -5.195 -11.484 -12.260 1.00 83.38 178 GLN A C 1
ATOM 1374 O O . GLN A 1 178 ? -5.763 -11.502 -13.358 1.00 83.38 178 GLN A O 1
ATOM 1379 N N . VAL A 1 179 ? -4.445 -10.472 -11.820 1.00 84.06 179 VAL A N 1
ATOM 1380 C CA . VAL A 1 179 ? -4.006 -9.392 -12.699 1.00 84.06 179 VAL A CA 1
ATOM 1381 C C . VAL A 1 179 ? -2.925 -9.947 -13.613 1.00 84.06 179 VAL A C 1
ATOM 1383 O O . VAL A 1 179 ? -2.019 -10.644 -13.151 1.00 84.06 179 VAL A O 1
ATOM 1386 N N . ASP A 1 180 ? -3.048 -9.667 -14.905 1.00 82.94 180 ASP A N 1
ATOM 1387 C CA . ASP A 1 180 ? -2.009 -10.027 -15.864 1.00 82.94 180 ASP A CA 1
ATOM 1388 C C . ASP A 1 180 ? -0.755 -9.178 -15.584 1.00 82.94 180 ASP A C 1
ATOM 1390 O O . ASP A 1 180 ? -0.868 -7.950 -15.541 1.00 82.94 180 ASP A O 1
ATOM 1394 N N . PRO A 1 181 ? 0.432 -9.777 -15.379 1.00 80.31 181 PRO A N 1
ATOM 1395 C CA . PRO A 1 181 ? 1.670 -9.021 -15.209 1.00 80.31 181 PRO A CA 1
ATOM 1396 C C . PRO A 1 181 ? 1.978 -8.080 -16.370 1.00 80.31 181 PRO A C 1
ATOM 1398 O O . PRO A 1 181 ? 2.646 -7.074 -16.161 1.00 80.31 181 PRO A O 1
ATOM 1401 N N . SER A 1 182 ? 1.514 -8.385 -17.586 1.00 80.06 182 SER A N 1
ATOM 1402 C CA . SER A 1 182 ? 1.722 -7.502 -18.734 1.00 80.06 182 SER A CA 1
ATOM 1403 C C . SER A 1 182 ? 0.876 -6.234 -18.656 1.00 80.06 182 SER A C 1
ATOM 1405 O O . SER A 1 182 ? 1.186 -5.256 -19.327 1.00 80.06 182 SER A O 1
ATOM 1407 N N . PHE A 1 183 ? -0.204 -6.245 -17.868 1.00 81.06 183 PHE A N 1
ATOM 1408 C CA . PHE A 1 183 ? -1.100 -5.100 -17.736 1.00 81.06 183 PHE A CA 1
ATOM 1409 C C . PHE A 1 183 ? -0.504 -3.994 -16.862 1.00 81.06 183 PHE A C 1
ATOM 1411 O O . PHE A 1 183 ? -0.845 -2.825 -17.018 1.00 81.06 183 PHE A O 1
ATOM 1418 N N . VAL A 1 184 ? 0.380 -4.350 -15.932 1.00 79.38 184 VAL A N 1
ATOM 1419 C CA . VAL A 1 184 ? 0.994 -3.397 -15.010 1.00 79.38 184 VAL A CA 1
ATOM 1420 C C . VAL A 1 184 ? 2.418 -3.813 -14.717 1.00 79.38 184 VAL A C 1
ATOM 1422 O O . VAL A 1 184 ? 2.696 -4.823 -14.065 1.00 79.38 184 VAL A O 1
ATOM 1425 N N . THR A 1 185 ? 3.317 -2.940 -15.125 1.00 73.38 185 THR A N 1
ATOM 1426 C CA . THR A 1 185 ? 4.729 -3.010 -14.799 1.00 73.38 185 THR A CA 1
ATOM 1427 C C . THR A 1 185 ? 4.932 -2.366 -13.429 1.00 73.38 185 THR A C 1
ATOM 1429 O O . THR A 1 185 ? 5.056 -1.148 -13.320 1.00 73.38 185 THR A O 1
ATOM 1432 N N . MET A 1 186 ? 4.909 -3.175 -12.369 1.00 77.31 186 MET A N 1
ATOM 1433 C CA . MET A 1 186 ? 5.207 -2.725 -11.008 1.00 77.31 186 MET A CA 1
ATOM 1434 C C . MET A 1 186 ? 6.338 -3.558 -10.409 1.00 77.31 186 MET A C 1
ATOM 1436 O O . MET A 1 186 ? 6.354 -4.785 -10.525 1.00 77.31 186 MET A O 1
ATOM 1440 N N . GLY A 1 187 ? 7.253 -2.846 -9.768 1.00 79.62 187 GLY A N 1
ATOM 1441 C CA . GLY A 1 187 ? 8.421 -3.315 -9.055 1.00 79.62 187 GLY A CA 1
ATOM 1442 C C . GLY A 1 187 ? 9.401 -4.081 -9.935 1.00 79.62 187 GLY A C 1
ATOM 1443 O O . GLY A 1 187 ? 9.513 -3.873 -11.145 1.00 79.62 187 GLY A O 1
ATOM 1444 N N . ALA A 1 188 ? 10.115 -4.997 -9.295 1.00 81.94 188 ALA A N 1
ATOM 1445 C CA . ALA A 1 188 ? 11.130 -5.834 -9.914 1.00 81.94 188 ALA A CA 1
ATOM 1446 C C . ALA A 1 188 ? 10.564 -7.167 -10.441 1.00 81.94 188 ALA A C 1
ATOM 1448 O O . ALA A 1 188 ? 11.334 -8.022 -10.872 1.00 81.94 188 ALA A O 1
ATOM 1449 N N . VAL A 1 189 ? 9.238 -7.383 -10.440 1.00 86.38 189 VAL A N 1
ATOM 1450 C CA . VAL A 1 189 ? 8.605 -8.612 -10.967 1.00 86.38 189 VAL A CA 1
ATOM 1451 C C . VAL A 1 189 ? 9.077 -8.960 -12.373 1.00 86.38 189 VAL A C 1
ATOM 1453 O O . VAL A 1 189 ? 9.355 -10.129 -12.637 1.00 86.38 189 VAL A O 1
ATOM 1456 N N . ARG A 1 190 ? 9.190 -7.976 -13.273 1.00 85.56 190 ARG A N 1
ATOM 1457 C CA . ARG A 1 190 ? 9.649 -8.218 -14.650 1.00 85.56 190 ARG A CA 1
ATOM 1458 C C . ARG A 1 190 ? 11.071 -8.775 -14.673 1.00 85.56 190 ARG A C 1
ATOM 1460 O O . ARG A 1 190 ? 11.338 -9.719 -15.410 1.00 85.56 190 ARG A O 1
ATOM 1467 N N . ASP A 1 191 ? 11.949 -8.241 -13.830 1.00 85.25 191 ASP A N 1
ATOM 1468 C CA . ASP A 1 191 ? 13.320 -8.729 -13.699 1.00 85.25 191 ASP A CA 1
ATOM 1469 C C . ASP A 1 191 ? 13.335 -10.127 -13.074 1.00 85.25 191 ASP A C 1
ATOM 1471 O O . ASP A 1 191 ? 13.982 -11.034 -13.594 1.00 85.25 191 ASP A O 1
ATOM 1475 N N . HIS A 1 192 ? 12.546 -10.345 -12.020 1.00 88.12 192 HIS A N 1
ATOM 1476 C CA . HIS A 1 192 ? 12.416 -11.643 -11.358 1.00 88.12 192 HIS A CA 1
ATOM 1477 C C . HIS A 1 192 ? 11.862 -12.745 -12.274 1.00 88.12 192 HIS A C 1
ATOM 1479 O O . HIS A 1 192 ? 12.189 -13.910 -12.069 1.00 88.12 192 HIS A O 1
ATOM 1485 N N . LEU A 1 193 ? 11.012 -12.399 -13.245 1.00 90.56 193 LEU A N 1
ATOM 1486 C CA . LEU A 1 193 ? 10.363 -13.338 -14.165 1.00 90.56 193 LEU A CA 1
ATOM 1487 C C . LEU A 1 193 ? 11.018 -13.409 -15.547 1.00 90.56 193 LEU A C 1
ATOM 1489 O O . LEU A 1 193 ? 10.519 -14.134 -16.403 1.00 90.56 193 LEU A O 1
ATOM 1493 N N . LYS A 1 194 ? 12.114 -12.676 -15.778 1.00 90.44 194 LYS A N 1
ATOM 1494 C CA . LYS A 1 194 ? 12.779 -12.620 -17.086 1.00 90.44 194 LYS A CA 1
ATOM 1495 C C . LYS A 1 194 ? 13.191 -14.005 -17.588 1.00 90.44 194 LYS A C 1
ATOM 1497 O O . LYS A 1 194 ? 12.942 -14.338 -18.741 1.00 90.44 194 LYS A O 1
ATOM 1502 N N . ASP A 1 195 ? 13.831 -14.776 -16.718 1.00 92.50 195 ASP A N 1
ATOM 1503 C CA . ASP A 1 195 ? 14.236 -16.155 -16.955 1.00 92.50 195 ASP A CA 1
ATOM 1504 C C . ASP A 1 195 ? 14.501 -16.852 -15.612 1.00 92.50 195 ASP A C 1
ATOM 1506 O O . ASP A 1 195 ? 14.624 -16.212 -14.555 1.00 92.50 195 ASP A O 1
ATOM 1510 N N . ARG A 1 196 ? 14.579 -18.186 -15.645 1.00 93.75 196 ARG A N 1
ATOM 1511 C CA . ARG A 1 196 ? 14.848 -18.999 -14.457 1.00 93.75 196 ARG A CA 1
ATOM 1512 C C . ARG A 1 196 ? 16.157 -18.612 -13.766 1.00 93.75 196 ARG A C 1
ATOM 1514 O O . ARG A 1 196 ? 16.200 -18.548 -12.537 1.00 93.75 196 ARG A O 1
ATOM 1521 N N . THR A 1 197 ? 17.217 -18.357 -14.527 1.00 93.50 197 THR A N 1
ATOM 1522 C CA . THR A 1 197 ? 18.534 -18.017 -13.979 1.00 93.50 197 THR A CA 1
ATOM 1523 C C . THR A 1 197 ? 18.489 -16.704 -13.203 1.00 93.50 197 THR A C 1
ATOM 1525 O O . THR A 1 197 ? 19.053 -16.615 -12.117 1.00 93.50 197 THR A O 1
ATOM 1528 N N . ASN A 1 198 ? 17.773 -15.695 -13.697 1.00 91.44 198 ASN A N 1
ATOM 1529 C CA . ASN A 1 198 ? 17.593 -14.420 -13.020 1.00 91.44 198 ASN A CA 1
ATOM 1530 C C . ASN A 1 198 ? 16.789 -14.594 -11.726 1.00 91.44 198 ASN A C 1
ATOM 1532 O O . ASN A 1 198 ? 17.159 -14.043 -10.688 1.00 91.44 198 ASN A O 1
ATOM 1536 N N . PHE A 1 199 ? 15.738 -15.418 -11.745 1.00 92.38 199 PHE A N 1
ATOM 1537 C CA . PHE A 1 199 ? 15.002 -15.766 -10.531 1.00 92.38 199 PHE A CA 1
ATOM 1538 C C . PHE A 1 199 ? 15.908 -16.446 -9.491 1.00 92.38 199 PHE A C 1
ATOM 1540 O O . PHE A 1 199 ? 15.953 -16.029 -8.332 1.00 92.38 199 PHE A O 1
ATOM 1547 N N . GLU A 1 200 ? 16.679 -17.456 -9.898 1.00 91.31 200 GLU A N 1
ATOM 1548 C CA . GLU A 1 200 ? 17.613 -18.159 -9.014 1.00 91.31 200 GLU A CA 1
ATOM 1549 C C . GLU A 1 200 ? 18.710 -17.221 -8.490 1.00 91.31 200 GLU A C 1
ATOM 1551 O O . GLU A 1 200 ? 18.993 -17.221 -7.297 1.00 91.31 200 GLU A O 1
ATOM 1556 N N . ASN A 1 201 ? 19.252 -16.331 -9.317 1.00 88.81 201 ASN A N 1
ATOM 1557 C CA . ASN A 1 201 ? 20.234 -15.339 -8.875 1.00 88.81 201 ASN A CA 1
ATOM 1558 C C . ASN A 1 201 ? 19.656 -14.360 -7.842 1.00 88.81 201 ASN A C 1
ATOM 1560 O O . ASN A 1 201 ? 20.356 -13.935 -6.921 1.00 88.81 201 ASN A O 1
ATOM 1564 N N . ASN A 1 202 ? 18.375 -14.004 -7.970 1.00 86.00 202 ASN A N 1
ATOM 1565 C CA . ASN A 1 202 ? 17.722 -13.082 -7.047 1.00 86.00 202 ASN A CA 1
ATOM 1566 C C . ASN A 1 202 ? 17.309 -13.740 -5.724 1.00 86.00 202 ASN A C 1
ATOM 1568 O O . ASN A 1 202 ? 17.371 -13.072 -4.682 1.00 86.00 202 ASN A O 1
ATOM 1572 N N . PHE A 1 203 ? 16.896 -15.012 -5.753 1.00 87.25 203 PHE A N 1
ATOM 1573 C CA . PHE A 1 203 ? 16.243 -15.671 -4.617 1.00 87.25 203 PHE A CA 1
ATOM 1574 C C . PHE A 1 203 ? 16.936 -16.932 -4.086 1.00 87.25 203 PHE A C 1
ATOM 1576 O O . PHE A 1 203 ? 16.729 -17.261 -2.914 1.00 87.25 203 PHE A O 1
ATOM 1583 N N . ALA A 1 204 ? 17.720 -17.651 -4.891 1.00 81.00 204 ALA A N 1
ATOM 1584 C CA . ALA A 1 204 ? 18.277 -18.946 -4.511 1.00 81.00 204 ALA A CA 1
ATOM 1585 C C . ALA A 1 204 ? 19.504 -18.821 -3.596 1.00 81.00 204 ALA A C 1
ATOM 1587 O O . ALA A 1 204 ? 20.320 -17.904 -3.687 1.00 81.00 204 ALA A O 1
ATOM 1588 N N . GLY A 1 205 ? 19.628 -19.787 -2.683 1.00 77.12 205 GLY A N 1
ATOM 1589 C CA . GLY A 1 205 ? 20.821 -19.991 -1.858 1.00 77.12 205 GLY A CA 1
ATOM 1590 C C . GLY A 1 205 ? 21.055 -18.976 -0.736 1.00 77.12 205 GLY A C 1
ATOM 1591 O O . GLY A 1 205 ? 22.031 -19.128 -0.005 1.00 77.12 205 GLY A O 1
ATOM 1592 N N . ARG A 1 206 ? 20.206 -17.951 -0.572 1.00 80.81 206 ARG A N 1
ATOM 1593 C CA . ARG A 1 206 ? 20.343 -16.931 0.485 1.00 80.81 206 ARG A CA 1
ATOM 1594 C C . ARG A 1 206 ? 18.983 -16.455 0.968 1.00 80.81 206 ARG A C 1
ATOM 1596 O O . ARG A 1 206 ? 18.069 -16.301 0.168 1.00 80.81 206 ARG A O 1
ATOM 1603 N N . VAL A 1 207 ? 18.868 -16.160 2.259 1.00 82.25 207 VAL A N 1
ATOM 1604 C CA . VAL A 1 207 ? 17.705 -15.470 2.831 1.00 82.25 207 VAL A CA 1
ATOM 1605 C C . VAL A 1 207 ? 18.090 -14.014 3.068 1.00 82.25 207 VAL A C 1
ATOM 1607 O O . VAL A 1 207 ? 19.038 -13.739 3.805 1.00 82.25 207 VAL A O 1
ATOM 1610 N N . ARG A 1 208 ? 17.378 -13.070 2.441 1.00 83.19 208 ARG A N 1
ATOM 1611 C CA . ARG A 1 208 ? 17.596 -11.636 2.673 1.00 83.19 208 ARG A CA 1
ATOM 1612 C C . ARG A 1 208 ? 16.900 -11.226 3.963 1.00 83.19 208 ARG A C 1
ATOM 1614 O O . ARG A 1 208 ? 15.720 -11.524 4.147 1.00 83.19 208 ARG A O 1
ATOM 1621 N N . PHE A 1 209 ? 17.608 -10.507 4.833 1.00 80.44 209 PHE A N 1
ATOM 1622 C CA . PHE A 1 209 ? 17.069 -10.060 6.125 1.00 80.44 209 PHE A CA 1
ATOM 1623 C C . PHE A 1 209 ? 15.764 -9.260 5.977 1.00 80.44 209 PHE A C 1
ATOM 1625 O O . PHE A 1 209 ? 14.837 -9.428 6.759 1.00 80.44 209 PHE A O 1
ATOM 1632 N N . GLU A 1 210 ? 15.657 -8.450 4.926 1.00 79.62 210 GLU A N 1
ATOM 1633 C CA . GLU A 1 210 ? 14.512 -7.571 4.675 1.00 79.62 210 GLU A CA 1
ATOM 1634 C C . GLU A 1 210 ? 13.238 -8.310 4.252 1.00 79.62 210 GLU A C 1
ATOM 1636 O O . GLU A 1 210 ? 12.167 -7.732 4.308 1.00 79.62 210 GLU A O 1
ATOM 1641 N N . LYS A 1 211 ? 13.302 -9.564 3.804 1.00 81.88 211 LYS A N 1
ATOM 1642 C CA . LYS A 1 211 ? 12.116 -10.313 3.350 1.00 81.88 211 LYS A CA 1
ATOM 1643 C C . LYS A 1 211 ? 12.236 -11.792 3.687 1.00 81.88 211 LYS A C 1
ATOM 1645 O O . LYS A 1 211 ? 11.918 -12.669 2.888 1.00 81.88 211 LYS A O 1
ATOM 1650 N N . HIS A 1 212 ? 12.749 -12.074 4.882 1.00 82.88 212 HIS A N 1
ATOM 1651 C CA . HIS A 1 212 ? 13.281 -13.393 5.194 1.00 82.88 212 HIS A CA 1
ATOM 1652 C C . HIS A 1 212 ? 12.219 -14.503 5.197 1.00 82.88 212 HIS A C 1
ATOM 1654 O O . HIS A 1 212 ? 12.484 -15.598 4.703 1.00 82.88 212 HIS A O 1
ATOM 1660 N N . LEU A 1 213 ? 11.005 -14.251 5.709 1.00 89.12 213 LEU A N 1
ATOM 1661 C CA . LEU A 1 213 ? 9.952 -15.274 5.753 1.00 89.12 213 LEU A CA 1
ATOM 1662 C C . LEU A 1 213 ? 9.314 -15.483 4.386 1.00 89.12 213 LEU A C 1
ATOM 1664 O O . LEU A 1 213 ? 9.170 -16.624 3.955 1.00 89.12 213 LEU A O 1
ATOM 1668 N N . SER A 1 214 ? 8.979 -14.406 3.679 1.00 90.44 214 SER A N 1
ATOM 1669 C CA . SER A 1 214 ? 8.381 -14.512 2.348 1.00 90.44 214 SER A CA 1
ATOM 1670 C C . SER A 1 214 ? 9.331 -15.145 1.336 1.00 90.44 214 SER A C 1
ATOM 1672 O O . SER A 1 214 ? 8.916 -16.032 0.594 1.00 90.44 214 SER A O 1
ATOM 1674 N N . GLN A 1 215 ? 10.615 -14.780 1.365 1.00 90.00 215 GLN A N 1
ATOM 1675 C CA . GLN A 1 215 ? 11.634 -15.397 0.523 1.00 90.00 215 GLN A CA 1
ATOM 1676 C C . GLN A 1 215 ? 11.842 -16.874 0.864 1.00 90.00 215 GLN A C 1
ATOM 1678 O O . GLN A 1 215 ? 11.991 -17.689 -0.042 1.00 90.00 215 GLN A O 1
ATOM 1683 N N . THR A 1 216 ? 11.812 -17.246 2.147 1.00 90.00 216 THR A N 1
ATOM 1684 C CA . THR A 1 216 ? 11.917 -18.660 2.535 1.00 90.00 216 THR A CA 1
ATOM 1685 C C . THR A 1 216 ? 10.713 -19.456 2.036 1.00 90.00 216 THR A C 1
ATOM 1687 O O . THR A 1 216 ? 10.892 -20.524 1.457 1.00 90.00 216 THR A O 1
ATOM 1690 N N . ILE A 1 217 ? 9.491 -18.934 2.199 1.00 91.56 217 ILE A N 1
ATOM 1691 C CA . ILE A 1 217 ? 8.271 -19.562 1.664 1.00 91.56 217 ILE A CA 1
ATOM 1692 C C . ILE A 1 217 ? 8.381 -19.727 0.145 1.00 91.56 217 ILE A C 1
ATOM 1694 O O . ILE A 1 217 ? 8.131 -20.813 -0.375 1.00 91.56 217 ILE A O 1
ATOM 1698 N N . LEU A 1 218 ? 8.802 -18.673 -0.554 1.00 92.88 218 LEU A N 1
ATOM 1699 C CA . LEU A 1 218 ? 9.018 -18.676 -1.995 1.00 92.88 218 LEU A CA 1
ATOM 1700 C C . LEU A 1 218 ? 10.031 -19.745 -2.421 1.00 92.88 218 LEU A C 1
ATOM 1702 O O . LEU A 1 218 ? 9.731 -20.539 -3.308 1.00 92.88 218 LEU A O 1
ATOM 1706 N N . LEU A 1 219 ? 11.191 -19.823 -1.766 1.00 90.38 219 LEU A N 1
ATOM 1707 C CA . LEU A 1 219 ? 12.229 -20.800 -2.099 1.00 90.38 219 LEU A CA 1
ATOM 1708 C C . LEU A 1 219 ? 11.749 -22.236 -1.858 1.00 90.38 219 LEU A C 1
ATOM 1710 O O . LEU A 1 219 ? 11.978 -23.116 -2.682 1.00 90.38 219 LEU A O 1
ATOM 1714 N N . GLN A 1 220 ? 11.037 -22.476 -0.757 1.00 91.12 220 GLN A N 1
ATOM 1715 C CA . GLN A 1 220 ? 10.477 -23.794 -0.452 1.00 91.12 220 GLN A CA 1
ATOM 1716 C C . GLN A 1 220 ? 9.405 -24.213 -1.465 1.00 91.12 220 GLN A C 1
ATOM 1718 O O . GLN A 1 220 ? 9.353 -25.376 -1.861 1.00 91.12 220 GLN A O 1
ATOM 1723 N N . LEU A 1 221 ? 8.563 -23.280 -1.918 1.00 93.38 221 LEU A N 1
ATOM 1724 C CA . LEU A 1 221 ? 7.601 -23.541 -2.989 1.00 93.38 221 LEU A CA 1
ATOM 1725 C C . LEU A 1 221 ? 8.302 -23.808 -4.325 1.00 93.38 221 LEU A C 1
ATOM 1727 O O . LEU A 1 221 ? 7.911 -24.733 -5.030 1.00 93.38 221 LEU A O 1
ATOM 1731 N N . TYR A 1 222 ? 9.355 -23.053 -4.642 1.00 93.69 222 TYR A N 1
ATOM 1732 C CA . TYR A 1 222 ? 10.150 -23.241 -5.855 1.00 93.69 222 TYR A CA 1
ATOM 1733 C C . TYR A 1 222 ? 10.778 -24.633 -5.927 1.00 93.69 222 TYR A C 1
ATOM 1735 O O . TYR A 1 222 ? 10.631 -25.318 -6.935 1.00 93.69 222 TYR A O 1
ATOM 1743 N N . LEU A 1 223 ? 11.381 -25.098 -4.829 1.00 91.62 223 LEU A N 1
ATOM 1744 C CA . LEU A 1 223 ? 11.956 -26.444 -4.748 1.00 91.62 223 LEU A CA 1
ATOM 1745 C C . LEU A 1 223 ? 10.902 -27.554 -4.896 1.00 91.62 223 LEU A C 1
ATOM 1747 O O . LEU A 1 223 ? 11.213 -28.623 -5.412 1.00 91.62 223 LEU A O 1
ATOM 1751 N N . ARG A 1 224 ? 9.657 -27.313 -4.464 1.00 94.50 224 ARG A N 1
ATOM 1752 C CA . ARG A 1 224 ? 8.556 -28.289 -4.553 1.00 94.50 224 ARG A CA 1
ATOM 1753 C C . ARG A 1 224 ? 7.871 -28.341 -5.918 1.00 94.50 224 ARG A C 1
ATOM 1755 O O . ARG A 1 224 ? 7.261 -29.357 -6.224 1.00 94.50 224 ARG A O 1
ATOM 1762 N N . LEU A 1 225 ? 7.918 -27.267 -6.706 1.00 92.38 225 LEU A N 1
ATOM 1763 C CA . LEU A 1 225 ? 7.207 -27.164 -7.990 1.00 92.38 225 LEU A CA 1
ATOM 1764 C C . LEU A 1 225 ? 8.027 -27.625 -9.204 1.00 92.38 225 LEU A C 1
ATOM 1766 O O . LEU A 1 225 ? 7.594 -27.380 -10.329 1.00 92.38 225 LEU A O 1
ATOM 1770 N N . GLU A 1 226 ? 9.158 -28.295 -8.970 1.00 92.25 226 GLU A N 1
ATOM 1771 C CA . GLU A 1 226 ? 10.172 -28.671 -9.963 1.00 92.25 226 GLU A CA 1
ATOM 1772 C C . GLU A 1 226 ? 10.753 -27.452 -10.718 1.00 92.25 226 GLU A C 1
ATOM 1774 O O . GLU A 1 226 ? 10.021 -26.725 -11.401 1.00 92.25 226 GLU A O 1
ATOM 1779 N N . PRO A 1 227 ? 12.074 -27.200 -10.633 1.00 89.31 227 PRO A N 1
ATOM 1780 C CA . PRO A 1 227 ? 12.723 -26.070 -11.303 1.00 89.31 227 PRO A CA 1
ATOM 1781 C C . PRO A 1 227 ? 12.615 -26.138 -12.839 1.00 89.31 227 PRO A C 1
ATOM 1783 O O . PRO A 1 227 ? 13.464 -26.702 -13.526 1.00 89.31 227 PRO A O 1
ATOM 1786 N N . THR A 1 228 ? 11.556 -25.547 -13.386 1.00 94.94 228 THR A N 1
ATOM 1787 C CA . THR A 1 228 ? 11.277 -25.390 -14.824 1.00 94.94 228 THR A CA 1
ATOM 1788 C C . THR A 1 228 ? 11.265 -23.903 -15.186 1.00 94.94 228 THR A C 1
ATOM 1790 O O . THR A 1 228 ? 11.173 -23.059 -14.297 1.00 94.94 228 THR A O 1
ATOM 1793 N N . GLU A 1 229 ? 11.297 -23.555 -16.477 1.00 94.31 229 GLU A N 1
ATOM 1794 C CA . GLU A 1 229 ? 11.245 -22.146 -16.923 1.00 94.31 229 GLU A CA 1
ATOM 1795 C C . GLU A 1 229 ? 9.995 -21.393 -16.433 1.00 94.31 229 GLU A C 1
ATOM 1797 O O . GLU A 1 229 ? 10.039 -20.194 -16.185 1.00 94.31 229 GLU A O 1
ATOM 1802 N N . THR A 1 230 ? 8.881 -22.099 -16.209 1.00 94.50 230 THR A N 1
ATOM 1803 C CA . THR A 1 230 ? 7.632 -21.499 -15.698 1.00 94.50 230 THR A CA 1
ATOM 1804 C C . THR A 1 230 ? 7.514 -21.534 -14.171 1.00 94.50 230 THR A C 1
ATOM 1806 O O . THR A 1 230 ? 6.574 -20.973 -13.600 1.00 94.50 230 THR A O 1
ATOM 1809 N N . ALA A 1 231 ? 8.440 -22.198 -13.468 1.00 94.19 231 ALA A N 1
ATOM 1810 C CA . ALA A 1 231 ? 8.397 -22.310 -12.012 1.00 94.19 231 ALA A CA 1
ATOM 1811 C C . ALA A 1 231 ? 8.431 -20.947 -11.289 1.00 94.19 231 ALA A C 1
ATOM 1813 O O . ALA A 1 231 ? 7.614 -20.785 -10.378 1.00 94.19 231 ALA A O 1
ATOM 1814 N N . PRO A 1 232 ? 9.256 -19.953 -11.687 1.00 93.69 232 PRO A N 1
ATOM 1815 C CA . PRO A 1 232 ? 9.241 -18.615 -11.086 1.00 93.69 232 PRO A CA 1
ATOM 1816 C C . PRO A 1 232 ? 7.844 -17.987 -11.029 1.00 93.69 232 PRO A C 1
ATOM 1818 O O . PRO A 1 232 ? 7.376 -17.569 -9.967 1.00 93.69 232 PRO A O 1
ATOM 1821 N N . GLU A 1 233 ? 7.131 -17.995 -12.156 1.00 92.94 233 GLU A N 1
ATOM 1822 C CA . GLU A 1 233 ? 5.778 -17.453 -12.255 1.00 92.94 233 GLU A CA 1
ATOM 1823 C C . GLU A 1 233 ? 4.796 -18.211 -11.356 1.00 92.94 233 GLU A C 1
ATOM 1825 O O . GLU A 1 233 ? 4.082 -17.591 -10.562 1.00 92.94 233 GLU A O 1
ATOM 1830 N N . ARG A 1 234 ? 4.785 -19.549 -11.427 1.00 93.62 234 ARG A N 1
ATOM 1831 C CA . ARG A 1 234 ? 3.876 -20.380 -10.618 1.00 93.62 234 ARG A CA 1
ATOM 1832 C C . ARG A 1 234 ? 4.091 -20.174 -9.118 1.00 93.62 234 ARG A C 1
ATOM 1834 O O . ARG A 1 234 ? 3.122 -20.151 -8.357 1.00 93.62 234 ARG A O 1
ATOM 1841 N N . VAL A 1 235 ? 5.341 -19.994 -8.691 1.00 94.12 235 VAL A N 1
ATOM 1842 C CA . VAL A 1 235 ? 5.686 -19.723 -7.292 1.00 94.12 235 VAL A CA 1
ATOM 1843 C C . VAL A 1 235 ? 5.199 -18.348 -6.855 1.00 94.12 235 VAL A C 1
ATOM 1845 O O . VAL A 1 235 ? 4.553 -18.260 -5.812 1.00 94.12 235 VAL A O 1
ATOM 1848 N N . LEU A 1 236 ? 5.449 -17.287 -7.633 1.00 92.12 236 LEU A N 1
ATOM 1849 C CA . LEU A 1 236 ? 4.952 -15.945 -7.297 1.00 92.12 236 LEU A CA 1
ATOM 1850 C C . LEU A 1 236 ? 3.425 -15.933 -7.190 1.00 92.12 236 LEU A C 1
ATOM 1852 O O . LEU A 1 236 ? 2.877 -15.448 -6.204 1.00 92.12 236 LEU A O 1
ATOM 1856 N N . VAL A 1 237 ? 2.740 -16.564 -8.145 1.00 91.75 237 VAL A N 1
ATOM 1857 C CA . VAL A 1 237 ? 1.284 -16.766 -8.129 1.00 91.75 237 VAL A CA 1
ATOM 1858 C C . VAL A 1 237 ? 0.824 -17.455 -6.840 1.00 91.75 237 VAL A C 1
ATOM 1860 O O . VAL A 1 237 ? -0.157 -17.025 -6.225 1.00 91.75 237 VAL A O 1
ATOM 1863 N N . ALA A 1 238 ? 1.514 -18.516 -6.415 1.00 93.94 238 ALA A N 1
ATOM 1864 C CA . ALA A 1 238 ? 1.189 -19.243 -5.192 1.00 93.94 238 ALA A CA 1
ATOM 1865 C C . ALA A 1 238 ? 1.417 -18.395 -3.929 1.00 93.94 238 ALA A C 1
ATOM 1867 O O . ALA A 1 238 ? 0.563 -18.386 -3.040 1.00 93.94 238 ALA A O 1
ATOM 1868 N N . VAL A 1 239 ? 2.522 -17.647 -3.863 1.00 93.00 239 VAL A N 1
ATOM 1869 C CA . VAL A 1 239 ? 2.837 -16.750 -2.740 1.00 93.00 239 VAL A CA 1
ATOM 1870 C C . VAL A 1 239 ? 1.798 -15.633 -2.628 1.00 93.00 239 VAL A C 1
ATOM 1872 O O . VAL A 1 239 ? 1.228 -15.449 -1.551 1.00 93.00 239 VAL A O 1
ATOM 1875 N N . THR A 1 240 ? 1.471 -14.952 -3.731 1.00 90.69 240 THR A N 1
ATOM 1876 C CA . THR A 1 240 ? 0.431 -13.910 -3.764 1.00 90.69 240 THR A CA 1
ATOM 1877 C C . THR A 1 240 ? -0.909 -14.448 -3.259 1.00 90.69 240 THR A C 1
ATOM 1879 O O . THR A 1 240 ? -1.546 -13.822 -2.412 1.00 90.69 240 THR A O 1
ATOM 1882 N N . ARG A 1 241 ? -1.322 -15.649 -3.696 1.00 92.44 241 ARG A N 1
ATOM 1883 C CA . ARG A 1 241 ? -2.548 -16.307 -3.200 1.00 92.44 241 ARG A CA 1
ATOM 1884 C C . ARG A 1 241 ? -2.487 -16.598 -1.703 1.00 92.44 241 ARG A C 1
ATOM 1886 O O . ARG A 1 241 ? -3.460 -16.348 -0.991 1.00 92.44 241 ARG A O 1
ATOM 1893 N N . GLY A 1 242 ? -1.349 -17.092 -1.212 1.00 92.44 242 GLY A N 1
ATOM 1894 C CA . GLY A 1 242 ? -1.126 -17.309 0.220 1.00 92.44 242 GLY A CA 1
ATOM 1895 C C . GLY A 1 242 ? -1.327 -16.034 1.044 1.00 92.44 242 GLY A C 1
ATOM 1896 O O . GLY A 1 242 ? -1.758 -16.086 2.195 1.00 92.44 242 GLY A O 1
ATOM 1897 N N . ILE A 1 243 ? -1.105 -14.874 0.438 1.00 92.19 243 ILE A N 1
ATOM 1898 C CA . ILE A 1 243 ? -1.160 -13.585 1.124 1.00 92.19 243 ILE A CA 1
ATOM 1899 C C . ILE A 1 243 ? -2.514 -12.925 1.029 1.00 92.19 243 ILE A C 1
ATOM 1901 O O . ILE A 1 243 ? -2.952 -12.314 2.005 1.00 92.19 243 ILE A O 1
ATOM 1905 N N . THR A 1 244 ? -3.249 -13.165 -0.054 1.00 93.38 244 THR A N 1
ATOM 1906 C CA . THR A 1 244 ? -4.700 -12.990 -0.030 1.00 93.38 244 THR A CA 1
ATOM 1907 C C . THR A 1 244 ? -5.294 -13.758 1.154 1.00 93.38 244 THR A C 1
ATOM 1909 O O . THR A 1 244 ? -6.035 -13.191 1.954 1.00 93.38 244 THR A O 1
ATOM 1912 N N . VAL A 1 245 ? -4.927 -15.035 1.322 1.00 94.25 245 VAL A N 1
ATOM 1913 C CA . VAL A 1 245 ? -5.410 -15.857 2.443 1.00 94.25 245 VAL A CA 1
ATOM 1914 C C . VAL A 1 245 ? -4.990 -15.253 3.785 1.00 94.25 245 VAL A C 1
ATOM 1916 O O . VAL A 1 245 ? -5.830 -15.129 4.674 1.00 94.25 245 VAL A O 1
ATOM 1919 N N . TRP A 1 246 ? -3.742 -14.801 3.930 1.00 94.19 246 TRP A N 1
ATOM 1920 C CA . TRP A 1 246 ? -3.269 -14.121 5.141 1.00 94.19 246 TRP A CA 1
ATOM 1921 C C . TRP A 1 246 ? -4.083 -12.865 5.492 1.00 94.19 246 TRP A C 1
ATOM 1923 O O . TRP A 1 246 ? -4.479 -12.682 6.650 1.00 94.19 246 TRP A O 1
ATOM 1933 N N . PHE A 1 247 ? -4.387 -12.022 4.500 1.00 95.62 247 PHE A N 1
ATOM 1934 C CA . PHE A 1 247 ? -5.245 -10.850 4.674 1.00 95.62 247 PHE A CA 1
ATOM 1935 C C . PHE A 1 247 ? -6.645 -11.250 5.155 1.00 95.62 247 PHE A C 1
ATOM 1937 O O . PHE A 1 247 ? -7.146 -10.696 6.137 1.00 95.62 247 PHE A O 1
ATOM 1944 N N . LEU A 1 248 ? -7.261 -12.250 4.515 1.00 96.31 248 LEU A N 1
ATOM 1945 C CA . LEU A 1 248 ? -8.596 -12.735 4.872 1.00 96.31 248 LEU A CA 1
ATOM 1946 C C . LEU A 1 248 ? -8.629 -13.343 6.278 1.00 96.31 248 LEU A C 1
ATOM 1948 O O . LEU A 1 248 ? -9.546 -13.055 7.045 1.00 96.31 248 LEU A O 1
ATOM 1952 N N . LEU A 1 249 ? -7.616 -14.130 6.649 1.00 96.06 249 LEU A N 1
ATOM 1953 C CA . LEU A 1 249 ? -7.481 -14.685 7.996 1.00 96.06 249 LEU A CA 1
ATOM 1954 C C . LEU A 1 249 ? -7.330 -13.579 9.042 1.00 96.06 249 LEU A C 1
ATOM 1956 O O . LEU A 1 249 ? -8.007 -13.616 10.068 1.00 96.06 249 LEU A O 1
ATOM 1960 N N . SER A 1 250 ? -6.519 -12.557 8.762 1.00 96.62 250 SER A N 1
ATOM 1961 C CA . SER A 1 250 ? -6.357 -11.396 9.646 1.00 96.62 250 SER A CA 1
ATOM 1962 C C . SER A 1 250 ? -7.670 -10.613 9.804 1.00 96.62 250 SER A C 1
ATOM 1964 O O . SER A 1 250 ? -8.036 -10.227 10.916 1.00 96.62 250 SER A O 1
ATOM 1966 N N . ALA A 1 251 ? -8.428 -10.434 8.716 1.00 97.56 251 ALA A N 1
ATOM 1967 C CA . ALA A 1 251 ? -9.741 -9.790 8.731 1.00 97.56 251 ALA A CA 1
ATOM 1968 C C . ALA A 1 251 ? -10.785 -10.598 9.528 1.00 97.56 251 ALA A C 1
ATOM 1970 O O . ALA A 1 251 ? -11.541 -10.037 10.328 1.00 97.56 251 ALA A O 1
ATOM 1971 N N . LEU A 1 252 ? -10.814 -11.922 9.350 1.00 97.31 252 LEU A N 1
ATOM 1972 C CA . LEU A 1 252 ? -11.691 -12.820 10.105 1.00 97.31 252 LEU A CA 1
ATOM 1973 C C . LEU A 1 252 ? -11.322 -12.847 11.592 1.00 97.31 252 LEU A C 1
ATOM 1975 O O . LEU A 1 252 ? -12.217 -12.800 12.436 1.00 97.31 252 LEU A O 1
ATOM 1979 N N . LEU A 1 253 ? -10.026 -12.869 11.912 1.00 96.31 253 LEU A N 1
ATOM 1980 C CA . LEU A 1 253 ? -9.513 -12.832 13.278 1.00 96.31 253 LEU A CA 1
ATOM 1981 C C . LEU A 1 253 ? -9.974 -11.567 14.002 1.00 96.31 253 LEU A C 1
ATOM 1983 O O . LEU A 1 253 ? -10.568 -11.664 15.076 1.00 96.31 253 LEU A O 1
ATOM 1987 N N . ILE A 1 254 ? -9.764 -10.381 13.416 1.00 97.25 254 ILE A N 1
ATOM 1988 C CA . ILE A 1 254 ? -10.201 -9.139 14.067 1.00 97.25 254 ILE A CA 1
ATOM 1989 C C . ILE A 1 254 ? -11.728 -9.062 14.162 1.00 97.25 254 ILE A C 1
ATOM 1991 O O . ILE A 1 254 ? -12.257 -8.643 15.190 1.00 97.25 254 ILE A O 1
ATOM 1995 N N . GLY A 1 255 ? -12.451 -9.540 13.144 1.00 97.00 255 GLY A N 1
ATOM 1996 C CA . GLY A 1 255 ? -13.906 -9.653 13.181 1.00 97.00 255 GLY A CA 1
ATOM 1997 C C . GLY A 1 255 ? -14.401 -10.535 14.331 1.00 97.00 255 GLY A C 1
ATOM 1998 O O . GLY A 1 255 ? -15.308 -10.138 15.063 1.00 97.00 255 GLY A O 1
ATOM 1999 N N . PHE A 1 256 ? -13.767 -11.689 14.548 1.00 97.19 256 PHE A N 1
ATOM 2000 C CA . PHE A 1 256 ? -14.065 -12.592 15.658 1.00 97.19 256 PHE A CA 1
ATOM 2001 C C . PHE A 1 256 ? -13.758 -11.953 17.020 1.00 97.19 256 PHE A C 1
ATOM 2003 O O . PHE A 1 256 ? -14.631 -11.918 17.891 1.00 97.19 256 PHE A O 1
ATOM 2010 N N . LEU A 1 257 ? -12.558 -11.386 17.188 1.00 95.94 257 LEU A N 1
ATOM 2011 C CA . LEU A 1 257 ? -12.111 -10.768 18.443 1.00 95.94 257 LEU A CA 1
ATOM 2012 C C . LEU A 1 257 ? -12.949 -9.541 18.837 1.00 95.94 257 LEU A C 1
ATOM 2014 O O . LEU A 1 257 ? -13.191 -9.307 20.023 1.00 95.94 257 LEU A O 1
ATOM 2018 N N . GLU A 1 258 ? -13.448 -8.792 17.853 1.00 96.06 258 GLU A N 1
ATOM 2019 C CA . GLU A 1 258 ? -14.350 -7.647 18.040 1.00 96.06 258 GLU A CA 1
ATOM 2020 C C . GLU A 1 258 ? -15.838 -8.035 17.947 1.00 96.06 258 GLU A C 1
ATOM 2022 O O . GLU A 1 258 ? -16.707 -7.165 17.821 1.00 96.06 258 GLU A O 1
ATOM 2027 N N . ARG A 1 259 ? -16.148 -9.340 18.009 1.00 97.31 259 ARG A N 1
ATOM 2028 C CA . ARG A 1 259 ? -17.510 -9.904 18.022 1.00 97.31 259 ARG A CA 1
ATOM 2029 C C . ARG A 1 259 ? -18.405 -9.355 16.907 1.00 97.31 259 ARG A C 1
ATOM 2031 O O . ARG A 1 259 ? -19.597 -9.118 17.111 1.00 97.31 259 ARG A O 1
ATOM 2038 N N . TRP A 1 260 ? -17.824 -9.116 15.733 1.00 97.38 260 TRP A N 1
ATOM 2039 C CA . TRP A 1 260 ? -18.512 -8.588 14.554 1.00 97.38 260 TRP A CA 1
ATOM 2040 C C . TRP A 1 260 ? -19.304 -7.311 14.871 1.00 97.38 260 TRP A C 1
ATOM 2042 O O . TRP A 1 260 ? -20.449 -7.133 14.440 1.00 97.38 260 TRP A O 1
ATOM 2052 N N . SER A 1 261 ? -18.731 -6.437 15.704 1.00 97.81 261 SER A N 1
ATOM 2053 C CA . SER A 1 261 ? -19.317 -5.142 16.043 1.00 97.81 261 SER A CA 1
ATOM 2054 C C . SER A 1 261 ? -19.499 -4.245 14.802 1.00 97.81 261 SER A C 1
ATOM 2056 O O . SER A 1 261 ? -18.774 -4.372 13.812 1.00 97.81 261 SER A O 1
ATOM 2058 N N . PRO A 1 262 ? -20.428 -3.272 14.832 1.00 98.19 262 PRO A N 1
ATOM 2059 C CA . PRO A 1 262 ? -20.555 -2.292 13.752 1.00 98.19 262 PRO A CA 1
ATOM 2060 C C . PRO A 1 262 ? -19.268 -1.501 13.479 1.00 98.19 262 PRO A C 1
ATOM 2062 O O . PRO A 1 262 ? -19.061 -1.036 12.365 1.00 98.19 262 PRO A O 1
ATOM 2065 N N . VAL A 1 263 ? -18.409 -1.303 14.486 1.00 98.19 263 VAL A N 1
ATOM 2066 C CA . VAL A 1 263 ? -17.113 -0.621 14.319 1.00 98.19 263 VAL A CA 1
ATOM 2067 C C . VAL A 1 263 ? -16.164 -1.485 13.492 1.00 98.19 263 VAL A C 1
ATOM 2069 O O . VAL A 1 263 ? -15.640 -0.998 12.495 1.00 98.19 263 VAL A O 1
ATOM 2072 N N . VAL A 1 264 ? -15.990 -2.768 13.838 1.00 98.31 264 VAL A N 1
ATOM 2073 C CA . VAL A 1 264 ? -15.066 -3.637 13.089 1.00 98.31 264 VAL A CA 1
ATOM 2074 C C . VAL A 1 264 ? -15.552 -3.888 11.662 1.00 98.31 264 VAL A C 1
ATOM 2076 O O . VAL A 1 264 ? -14.737 -3.876 10.751 1.00 98.31 264 VAL A O 1
ATOM 2079 N N . LEU A 1 265 ? -16.862 -4.011 11.415 1.00 98.50 265 LEU A N 1
ATOM 2080 C CA . LEU A 1 265 ? -17.371 -4.131 10.040 1.00 98.50 265 LEU A CA 1
ATOM 2081 C C . LEU A 1 265 ? -17.140 -2.857 9.219 1.00 98.50 265 LEU A C 1
ATOM 2083 O O . LEU A 1 265 ? -16.772 -2.949 8.051 1.00 98.50 265 LEU A O 1
ATOM 2087 N N . ARG A 1 266 ? -17.315 -1.671 9.820 1.00 98.56 266 ARG A N 1
ATOM 2088 C CA . ARG A 1 266 ? -16.980 -0.401 9.157 1.00 98.56 266 ARG A CA 1
ATOM 2089 C C . ARG A 1 266 ? -15.496 -0.315 8.838 1.00 98.56 266 ARG A C 1
ATOM 2091 O O . ARG A 1 266 ? -15.136 0.087 7.739 1.00 98.56 266 ARG A O 1
ATOM 2098 N N . TYR A 1 267 ? -14.655 -0.732 9.777 1.00 98.62 267 TYR A N 1
ATOM 2099 C CA . TYR A 1 267 ? -13.215 -0.793 9.587 1.00 98.62 267 TYR A CA 1
ATOM 2100 C C . TYR A 1 267 ? -12.826 -1.752 8.460 1.00 98.62 267 TYR A C 1
ATOM 2102 O O . TYR A 1 267 ? -12.110 -1.340 7.557 1.00 98.62 267 TYR A O 1
ATOM 2110 N N . LEU A 1 268 ? -13.337 -2.986 8.468 1.00 98.50 268 LEU A N 1
ATOM 2111 C CA . LEU A 1 268 ? -13.077 -3.963 7.411 1.00 98.50 268 LEU A CA 1
ATOM 2112 C C . LEU A 1 268 ? -13.591 -3.473 6.054 1.00 98.50 268 LEU A C 1
ATOM 2114 O O . LEU A 1 268 ? -12.898 -3.633 5.059 1.00 98.50 268 LEU A O 1
ATOM 2118 N N . GLY A 1 269 ? -14.754 -2.816 6.012 1.00 98.31 269 GLY A N 1
ATOM 2119 C CA . GLY A 1 269 ? -15.250 -2.167 4.799 1.00 98.31 269 GLY A CA 1
ATOM 2120 C C . GLY A 1 269 ? -14.283 -1.105 4.274 1.00 98.31 269 GLY A C 1
ATOM 2121 O O . GLY A 1 269 ? -13.931 -1.138 3.103 1.00 98.31 269 GLY A O 1
ATOM 2122 N N . LEU A 1 270 ? -13.789 -0.208 5.135 1.00 98.25 270 LEU A N 1
ATOM 2123 C CA . LEU A 1 270 ? -12.779 0.787 4.751 1.00 98.25 270 LEU A CA 1
ATOM 2124 C C . LEU A 1 270 ? -11.439 0.150 4.358 1.00 98.25 270 LEU A C 1
ATOM 2126 O O . LEU A 1 270 ? -10.815 0.610 3.414 1.00 98.25 270 LEU A O 1
ATOM 2130 N N . ALA A 1 271 ? -11.001 -0.904 5.046 1.00 97.50 271 ALA A N 1
ATOM 2131 C CA . ALA A 1 271 ? -9.784 -1.630 4.701 1.00 97.50 271 ALA A CA 1
ATOM 2132 C C . ALA A 1 271 ? -9.903 -2.246 3.301 1.00 97.50 271 ALA A C 1
ATOM 2134 O O . ALA A 1 271 ? -9.031 -2.028 2.474 1.00 97.50 271 ALA A O 1
ATOM 2135 N N . VAL A 1 272 ? -11.011 -2.923 2.991 1.00 97.12 272 VAL A N 1
ATOM 2136 C CA . VAL A 1 272 ? -11.265 -3.493 1.657 1.00 97.12 272 VAL A CA 1
ATOM 2137 C C . VAL A 1 272 ? -11.362 -2.402 0.579 1.00 97.12 272 VAL A C 1
ATOM 2139 O O . VAL A 1 272 ? -10.861 -2.596 -0.522 1.00 97.12 272 VAL A O 1
ATOM 2142 N N . LEU A 1 273 ? -11.929 -1.233 0.904 1.00 95.75 273 LEU A N 1
ATOM 2143 C CA . LEU A 1 273 ? -11.951 -0.057 0.022 1.00 95.75 273 LEU A CA 1
ATOM 2144 C C . LEU A 1 273 ? -10.602 0.661 -0.102 1.00 95.75 273 LEU A C 1
ATOM 2146 O O . LEU A 1 273 ? -10.496 1.591 -0.894 1.00 95.75 273 LEU A O 1
ATOM 2150 N N . ALA A 1 274 ? -9.577 0.301 0.665 1.00 95.94 274 ALA A N 1
ATOM 2151 C CA . ALA A 1 274 ? -8.268 0.924 0.545 1.00 95.94 274 ALA A CA 1
ATOM 2152 C C . ALA A 1 274 ? -7.554 0.438 -0.728 1.00 95.94 274 ALA A C 1
ATOM 2154 O O . ALA A 1 274 ? -7.529 -0.772 -0.955 1.00 95.94 274 ALA A O 1
ATOM 2155 N N . PRO A 1 275 ? -6.901 1.314 -1.518 1.00 92.75 275 PRO A N 1
ATOM 2156 C CA . PRO A 1 275 ? -6.106 0.880 -2.676 1.00 92.75 275 PRO A CA 1
ATOM 2157 C C . PRO A 1 275 ? -5.008 -0.110 -2.295 1.00 92.75 275 PRO A C 1
ATOM 2159 O O . PRO A 1 275 ? -4.677 -1.002 -3.066 1.00 92.75 275 PRO A O 1
ATOM 2162 N N . ALA A 1 276 ? -4.510 -0.016 -1.058 1.00 93.19 276 ALA A N 1
ATOM 2163 C CA . ALA A 1 276 ? -3.585 -0.985 -0.492 1.00 93.19 276 ALA A CA 1
ATOM 2164 C C . ALA A 1 276 ? -4.093 -2.430 -0.552 1.00 93.19 276 ALA A C 1
ATOM 2166 O O . ALA A 1 276 ? -3.292 -3.353 -0.649 1.00 93.19 276 ALA A O 1
ATOM 2167 N N . THR A 1 277 ? -5.412 -2.635 -0.521 1.00 93.81 277 THR A N 1
ATOM 2168 C CA . THR A 1 277 ? -5.994 -3.966 -0.634 1.00 93.81 277 THR A CA 1
ATOM 2169 C C . THR A 1 277 ? -5.803 -4.541 -2.028 1.00 93.81 277 THR A C 1
ATOM 2171 O O . THR A 1 277 ? -5.580 -5.736 -2.104 1.00 93.81 277 THR A O 1
ATOM 2174 N N . LEU A 1 278 ? -5.760 -3.745 -3.107 1.00 91.44 278 LEU A N 1
ATOM 2175 C CA . LEU A 1 278 ? -5.502 -4.260 -4.464 1.00 91.44 278 LEU A CA 1
ATOM 2176 C C . LEU A 1 278 ? -4.238 -5.116 -4.516 1.00 91.44 278 LEU A C 1
ATOM 2178 O O . LEU A 1 278 ? -4.250 -6.167 -5.149 1.00 91.44 278 LEU A O 1
ATOM 2182 N N . MET A 1 279 ? -3.200 -4.712 -3.778 1.00 89.75 279 MET A N 1
ATOM 2183 C CA . MET A 1 279 ? -1.928 -5.429 -3.652 1.00 89.75 279 MET A CA 1
ATOM 2184 C C . MET A 1 279 ? -2.096 -6.889 -3.222 1.00 89.75 279 MET A C 1
ATOM 2186 O O . MET A 1 279 ? -1.429 -7.771 -3.743 1.00 89.75 279 MET A O 1
ATOM 2190 N N . PHE A 1 280 ? -3.066 -7.190 -2.363 1.00 89.31 280 PHE A N 1
ATOM 2191 C CA . PHE A 1 280 ? -3.324 -8.556 -1.908 1.00 89.31 280 PHE A CA 1
ATOM 2192 C C . PHE A 1 280 ? -4.053 -9.428 -2.944 1.00 89.31 280 PHE A C 1
ATOM 2194 O O . PHE A 1 280 ? -4.264 -10.610 -2.683 1.00 89.31 280 PHE A O 1
ATOM 2201 N N . PHE A 1 281 ? -4.471 -8.878 -4.089 1.00 84.69 281 PHE A N 1
ATOM 2202 C CA . PHE A 1 281 ? -5.368 -9.522 -5.053 1.00 84.69 281 PHE A CA 1
ATOM 2203 C C . PHE A 1 281 ? -4.736 -9.578 -6.446 1.00 84.69 281 PHE A C 1
ATOM 2205 O O . PHE A 1 281 ? -5.203 -8.945 -7.386 1.00 84.69 281 PHE A O 1
ATOM 2212 N N . GLY A 1 282 ? -3.671 -10.373 -6.578 1.00 73.62 282 GLY A N 1
ATOM 2213 C CA . GLY A 1 282 ? -3.073 -10.710 -7.875 1.00 73.62 282 GLY A CA 1
ATOM 2214 C C . GLY A 1 282 ? -1.770 -9.984 -8.209 1.00 73.62 282 GLY A C 1
ATOM 2215 O O . GLY A 1 282 ? -1.143 -10.349 -9.199 1.00 73.62 282 GLY A O 1
ATOM 2216 N N . TRP A 1 283 ? -1.314 -9.041 -7.377 1.00 86.19 283 TRP A N 1
ATOM 2217 C CA . TRP A 1 283 ? 0.003 -8.422 -7.551 1.00 86.19 283 TRP A CA 1
ATOM 2218 C C . TRP A 1 283 ? 1.134 -9.370 -7.164 1.00 86.19 283 TRP A C 1
ATOM 2220 O O . TRP A 1 283 ? 1.086 -10.032 -6.129 1.00 86.19 283 TRP A O 1
ATOM 2230 N N . ARG A 1 284 ? 2.186 -9.421 -7.981 1.00 88.56 284 ARG A N 1
ATOM 2231 C CA . ARG A 1 284 ? 3.306 -10.364 -7.814 1.00 88.56 284 ARG A CA 1
ATOM 2232 C C . ARG A 1 284 ? 4.506 -9.777 -7.059 1.00 88.56 284 ARG A C 1
ATOM 2234 O O . ARG A 1 284 ? 5.606 -10.296 -7.178 1.00 88.56 284 ARG A O 1
ATOM 2241 N N . GLU A 1 285 ? 4.287 -8.729 -6.269 1.00 87.81 285 GLU A N 1
ATOM 2242 C CA . GLU A 1 285 ? 5.321 -8.083 -5.451 1.00 87.81 285 GLU A CA 1
ATOM 2243 C C . GLU A 1 285 ? 5.276 -8.488 -3.973 1.00 87.81 285 GLU A C 1
ATOM 2245 O O . GLU A 1 285 ? 4.311 -9.098 -3.518 1.00 87.81 285 GLU A O 1
ATOM 2250 N N . PHE A 1 286 ? 6.327 -8.150 -3.218 1.00 86.81 286 PHE A N 1
ATOM 2251 C CA . PHE A 1 286 ? 6.462 -8.530 -1.801 1.00 86.81 286 PHE A CA 1
ATOM 2252 C C . PHE A 1 286 ? 6.237 -7.381 -0.820 1.00 86.81 286 PHE A C 1
ATOM 2254 O O . PHE A 1 286 ? 5.957 -7.637 0.355 1.00 86.81 286 PHE A O 1
ATOM 2261 N N . GLY A 1 287 ? 6.357 -6.126 -1.271 1.00 85.06 287 GLY A N 1
ATOM 2262 C CA . GLY A 1 287 ? 6.384 -4.956 -0.394 1.00 85.06 287 GLY A CA 1
ATOM 2263 C C . GLY A 1 287 ? 5.214 -4.922 0.584 1.00 85.06 287 GLY A C 1
ATOM 2264 O O . GLY A 1 287 ? 5.386 -4.763 1.793 1.00 85.06 287 GLY A O 1
ATOM 2265 N N . TYR A 1 288 ? 4.012 -5.143 0.062 1.00 86.94 288 TYR A N 1
ATOM 2266 C CA . TYR A 1 288 ? 2.757 -5.044 0.801 1.00 86.94 288 TYR A CA 1
ATOM 2267 C C . TYR A 1 288 ? 2.541 -6.150 1.842 1.00 86.94 288 TYR A C 1
ATOM 2269 O O . TYR A 1 288 ? 1.578 -6.073 2.604 1.00 86.94 288 TYR A O 1
ATOM 2277 N N . PHE A 1 289 ? 3.422 -7.151 1.951 1.00 91.06 289 PHE A N 1
ATOM 2278 C CA . PHE A 1 289 ? 3.277 -8.184 2.983 1.00 91.06 289 PHE A CA 1
ATOM 2279 C C . PHE A 1 289 ? 3.549 -7.631 4.389 1.00 91.06 289 PHE A C 1
ATOM 2281 O O . PHE A 1 289 ? 3.172 -8.247 5.386 1.00 91.06 289 PHE A O 1
ATOM 2288 N N . SER A 1 290 ? 4.163 -6.448 4.472 1.00 92.06 290 SER A N 1
ATOM 2289 C CA . SER A 1 290 ? 4.326 -5.697 5.716 1.00 92.06 290 SER A CA 1
ATOM 2290 C C . SER A 1 290 ? 3.021 -5.173 6.304 1.00 92.06 290 SER A C 1
ATOM 2292 O O . SER A 1 290 ? 2.986 -4.753 7.463 1.00 92.06 290 SER A O 1
ATOM 2294 N N . LEU A 1 291 ? 1.956 -5.134 5.506 1.00 94.19 291 LEU A N 1
ATOM 2295 C CA . LEU A 1 291 ? 0.684 -4.562 5.895 1.00 94.19 291 LEU A CA 1
ATOM 2296 C C . LEU A 1 291 ? -0.202 -5.604 6.574 1.00 94.19 291 LEU A C 1
ATOM 2298 O O . LEU A 1 291 ? -0.349 -6.733 6.112 1.00 94.19 291 LEU A O 1
ATOM 2302 N N . ASN A 1 292 ? -0.855 -5.196 7.663 1.00 95.62 292 ASN A N 1
ATOM 2303 C CA . ASN A 1 292 ? -1.704 -6.088 8.439 1.00 95.62 292 ASN A CA 1
ATOM 2304 C C . ASN A 1 292 ? -2.961 -5.393 8.956 1.00 95.62 292 ASN A C 1
ATOM 2306 O O . ASN A 1 292 ? -2.901 -4.500 9.804 1.00 95.62 292 ASN A O 1
ATOM 2310 N N . VAL A 1 293 ? -4.113 -5.864 8.481 1.00 96.62 293 VAL A N 1
ATOM 2311 C CA . VAL A 1 293 ? -5.436 -5.337 8.841 1.00 96.62 293 VAL A CA 1
ATOM 2312 C C . VAL A 1 293 ? -5.824 -5.622 10.304 1.00 96.62 293 VAL A C 1
ATOM 2314 O O . VAL A 1 293 ? -6.740 -5.015 10.839 1.00 96.62 293 VAL A O 1
ATOM 2317 N N . ALA A 1 294 ? -5.147 -6.527 11.011 1.00 97.06 294 ALA A N 1
ATOM 2318 C CA . ALA A 1 294 ? -5.440 -6.804 12.420 1.00 97.06 294 ALA A CA 1
ATOM 2319 C C . ALA A 1 294 ? -4.523 -6.044 13.393 1.00 97.06 294 ALA A C 1
ATOM 2321 O O . ALA A 1 294 ? -4.934 -5.771 14.523 1.00 97.06 294 ALA A O 1
ATOM 2322 N N . ALA A 1 295 ? -3.306 -5.681 12.975 1.00 97.00 295 ALA A N 1
ATOM 2323 C CA . ALA A 1 295 ? -2.265 -5.183 13.877 1.00 97.00 295 ALA A CA 1
ATOM 2324 C C . ALA A 1 295 ? -2.678 -3.912 14.640 1.00 97.00 295 ALA A C 1
ATOM 2326 O O . ALA A 1 295 ? -2.682 -3.900 15.874 1.00 97.00 295 ALA A O 1
ATOM 2327 N N . PHE A 1 296 ? -3.085 -2.854 13.928 1.00 97.69 296 PHE A N 1
ATOM 2328 C CA . PHE A 1 296 ? -3.445 -1.592 14.580 1.00 97.69 296 PHE A CA 1
ATOM 2329 C C . PHE A 1 296 ? -4.707 -1.686 15.454 1.00 97.69 296 PHE A C 1
ATOM 2331 O O . PHE A 1 296 ? -4.650 -1.209 16.587 1.00 97.69 296 PHE A O 1
ATOM 2338 N N . PRO A 1 297 ? -5.833 -2.291 15.017 1.00 97.88 297 PRO A N 1
ATOM 2339 C CA . PRO A 1 297 ? -6.998 -2.471 15.885 1.00 97.88 297 PRO A CA 1
ATOM 2340 C C . PRO A 1 297 ? -6.671 -3.162 17.217 1.00 97.88 297 PRO A C 1
ATOM 2342 O O . PRO A 1 297 ? -7.102 -2.695 18.275 1.00 97.88 297 PRO A O 1
ATOM 2345 N N . LEU A 1 298 ? -5.869 -4.234 17.180 1.00 97.69 298 LEU A N 1
ATOM 2346 C CA . LEU A 1 298 ? -5.432 -4.952 18.381 1.00 97.69 298 LEU A CA 1
ATOM 2347 C C . LEU A 1 298 ? -4.566 -4.071 19.279 1.00 97.69 298 LEU A C 1
ATOM 2349 O O . LEU A 1 298 ? -4.828 -3.982 20.480 1.00 97.69 298 LEU A O 1
ATOM 2353 N N . LEU A 1 299 ? -3.600 -3.357 18.693 1.00 97.50 299 LEU A N 1
ATOM 2354 C CA . LEU A 1 299 ? -2.764 -2.408 19.419 1.00 97.50 299 LEU A CA 1
ATOM 2355 C C . LEU A 1 299 ? -3.611 -1.305 20.070 1.00 97.50 299 LEU A C 1
ATOM 2357 O O . LEU A 1 299 ? -3.497 -1.075 21.269 1.00 97.50 299 LEU A O 1
ATOM 2361 N N . ALA A 1 300 ? -4.499 -0.652 19.318 1.00 97.25 300 ALA A N 1
ATOM 2362 C CA . ALA A 1 300 ? -5.333 0.449 19.799 1.00 97.25 300 ALA A CA 1
ATOM 2363 C C . ALA A 1 300 ? -6.243 0.029 20.965 1.00 97.25 300 ALA A C 1
ATOM 2365 O O . ALA A 1 300 ? -6.439 0.797 21.909 1.00 97.25 300 ALA A O 1
ATOM 2366 N N . ARG A 1 301 ? -6.775 -1.200 20.936 1.00 96.50 301 ARG A N 1
ATOM 2367 C CA . ARG A 1 301 ? -7.508 -1.787 22.067 1.00 96.50 301 ARG A CA 1
ATOM 2368 C C . ARG A 1 301 ? -6.586 -2.114 23.238 1.00 96.50 301 ARG A C 1
ATOM 2370 O O . ARG A 1 301 ? -6.897 -1.760 24.369 1.00 96.50 301 ARG A O 1
ATOM 2377 N N . GLY A 1 302 ? -5.433 -2.722 22.972 1.00 96.44 302 GLY A N 1
ATOM 2378 C CA . GLY A 1 302 ? -4.428 -3.040 23.986 1.00 96.44 302 GLY A CA 1
ATOM 2379 C C . GLY A 1 302 ? -3.854 -1.810 24.697 1.00 96.44 302 GLY A C 1
ATOM 2380 O O . GLY A 1 302 ? -3.534 -1.876 25.877 1.00 96.44 302 GLY A O 1
ATOM 2381 N N . LEU A 1 303 ? -3.772 -0.656 24.032 1.00 96.56 303 LEU A N 1
ATOM 2382 C CA . LEU A 1 303 ? -3.356 0.606 24.658 1.00 96.56 303 LEU A CA 1
ATOM 2383 C C . LEU A 1 303 ? -4.363 1.123 25.698 1.00 96.56 303 LEU A C 1
ATOM 2385 O O . LEU A 1 303 ? -3.978 1.880 26.593 1.00 96.56 303 LEU A O 1
ATOM 2389 N N . ARG A 1 304 ? -5.633 0.725 25.587 1.00 94.62 304 ARG A N 1
ATOM 2390 C CA . ARG A 1 304 ? -6.701 1.086 26.528 1.00 94.62 304 ARG A CA 1
ATOM 2391 C C . ARG A 1 304 ? -6.823 0.075 27.647 1.00 94.62 304 ARG A C 1
ATOM 2393 O O . ARG A 1 304 ? -6.754 0.442 28.813 1.00 94.62 304 ARG A O 1
ATOM 2400 N N . ASP A 1 305 ? -6.961 -1.185 27.257 1.00 93.62 305 ASP A N 1
ATOM 2401 C CA . ASP A 1 305 ? -7.339 -2.267 28.160 1.00 93.62 305 ASP A CA 1
ATOM 2402 C C . ASP A 1 305 ? -6.101 -2.979 28.746 1.00 93.62 305 ASP A C 1
ATOM 2404 O O . ASP A 1 305 ? -6.206 -3.739 29.705 1.00 93.62 305 ASP A O 1
ATOM 2408 N N . GLY A 1 306 ? -4.911 -2.756 28.174 1.00 90.62 306 GLY A N 1
ATOM 2409 C CA . GLY A 1 306 ? -3.715 -3.545 28.459 1.00 90.62 306 GLY A CA 1
ATOM 2410 C C . GLY A 1 306 ? -3.818 -4.985 27.935 1.00 90.62 306 GLY A C 1
ATOM 2411 O O . GLY A 1 306 ? -4.560 -5.294 27.000 1.00 90.62 306 GLY A O 1
ATOM 2412 N N . GLY A 1 307 ? -3.053 -5.884 28.556 1.00 92.38 307 GLY A N 1
ATOM 2413 C CA . GLY A 1 307 ? -3.218 -7.333 28.393 1.00 92.38 307 GLY A CA 1
ATOM 2414 C C . GLY A 1 307 ? -2.831 -7.904 27.022 1.00 92.38 307 GLY A C 1
ATOM 2415 O O . GLY A 1 307 ? -2.071 -7.304 26.262 1.00 92.38 307 GLY A O 1
ATOM 2416 N N . GLY A 1 308 ? -3.377 -9.086 26.716 1.00 95.94 308 GLY A N 1
ATOM 2417 C CA . GLY A 1 308 ? -2.995 -9.891 25.548 1.00 95.94 308 GLY A CA 1
ATOM 2418 C C . GLY A 1 308 ? -3.297 -9.256 24.187 1.00 95.94 308 GLY A C 1
ATOM 2419 O O . GLY A 1 308 ? -2.691 -9.627 23.189 1.00 95.94 308 GLY A O 1
ATOM 2420 N N . ARG A 1 309 ? -4.182 -8.251 24.111 1.00 96.00 309 ARG A N 1
ATOM 2421 C CA . ARG A 1 309 ? -4.432 -7.517 22.854 1.00 96.00 309 ARG A CA 1
ATOM 2422 C C . ARG A 1 309 ? -3.237 -6.668 22.431 1.00 96.00 309 ARG A C 1
ATOM 2424 O O . ARG A 1 309 ? -2.946 -6.580 21.242 1.00 96.00 309 ARG A O 1
ATOM 2431 N N . LEU A 1 310 ? -2.542 -6.070 23.400 1.00 96.69 310 LEU A N 1
ATOM 2432 C CA . LEU A 1 310 ? -1.331 -5.291 23.145 1.00 96.69 310 LEU A CA 1
ATOM 2433 C C . LEU A 1 310 ? -0.224 -6.190 22.577 1.00 96.69 310 LEU A C 1
ATOM 2435 O O . LEU A 1 310 ? 0.453 -5.828 21.619 1.00 96.69 310 LEU A O 1
ATOM 2439 N N . GLU A 1 311 ? -0.096 -7.380 23.156 1.00 97.25 311 GLU A N 1
ATOM 2440 C CA . GLU A 1 311 ? 0.867 -8.414 22.773 1.00 97.25 311 GLU A CA 1
ATOM 2441 C C . GLU A 1 311 ? 0.562 -8.969 21.385 1.00 97.25 311 GLU A C 1
ATOM 2443 O O . GLU A 1 311 ? 1.442 -8.996 20.529 1.00 97.25 311 GLU A O 1
ATOM 2448 N N . ALA A 1 312 ? -0.705 -9.302 21.120 1.00 96.75 312 ALA A N 1
ATOM 2449 C CA . ALA A 1 312 ? -1.161 -9.735 19.805 1.00 96.75 312 ALA A CA 1
ATOM 2450 C C . ALA A 1 312 ? -0.929 -8.656 18.734 1.00 96.75 312 ALA A C 1
ATOM 2452 O O . ALA A 1 312 ? -0.484 -8.976 17.638 1.00 96.75 312 ALA A O 1
ATOM 2453 N N . GLY A 1 313 ? -1.165 -7.376 19.048 1.00 96.81 313 GLY A N 1
ATOM 2454 C CA . GLY A 1 313 ? -0.835 -6.265 18.149 1.00 96.81 313 GLY A CA 1
ATOM 2455 C C . GLY A 1 313 ? 0.660 -6.207 17.815 1.00 96.81 313 GLY A C 1
ATOM 2456 O O . GLY A 1 313 ? 1.020 -6.109 16.644 1.00 96.81 313 GLY A O 1
ATOM 2457 N N . GLY A 1 314 ? 1.530 -6.339 18.824 1.00 96.81 314 GLY A N 1
ATOM 2458 C CA . GLY A 1 314 ? 2.983 -6.422 18.634 1.00 96.81 314 GLY A CA 1
ATOM 2459 C C . GLY A 1 314 ? 3.407 -7.626 17.787 1.00 96.81 314 GLY A C 1
ATOM 2460 O O . GLY A 1 314 ? 4.159 -7.463 16.828 1.00 96.81 314 GLY A O 1
ATOM 2461 N N . ALA A 1 315 ? 2.868 -8.812 18.082 1.00 97.25 315 ALA A N 1
ATOM 2462 C CA . ALA A 1 315 ? 3.158 -10.047 17.354 1.00 97.25 315 ALA A CA 1
ATOM 2463 C C . ALA A 1 315 ? 2.708 -9.986 15.884 1.00 97.25 315 ALA A C 1
ATOM 2465 O O . ALA A 1 315 ? 3.462 -10.375 14.996 1.00 97.25 315 ALA A O 1
ATOM 2466 N N . MET A 1 316 ? 1.518 -9.445 15.601 1.00 96.56 316 MET A N 1
ATOM 2467 C CA . MET A 1 316 ? 1.023 -9.287 14.227 1.00 96.56 316 MET A CA 1
ATOM 2468 C C . MET A 1 316 ? 1.893 -8.320 13.417 1.00 96.56 316 MET A C 1
ATOM 2470 O O . MET A 1 316 ? 2.179 -8.583 12.247 1.00 96.56 316 MET A O 1
ATOM 2474 N N . THR A 1 317 ? 2.367 -7.235 14.037 1.00 95.88 317 THR A N 1
ATOM 2475 C CA . THR A 1 317 ? 3.354 -6.339 13.419 1.00 95.88 317 THR A CA 1
ATOM 2476 C C . THR A 1 317 ? 4.674 -7.070 13.158 1.00 95.88 317 THR A C 1
ATOM 2478 O O . THR A 1 317 ? 5.198 -6.978 12.054 1.00 95.88 317 THR A O 1
ATOM 2481 N N . GLY A 1 318 ? 5.175 -7.860 14.117 1.00 95.62 318 GLY A N 1
ATOM 2482 C CA . GLY A 1 318 ? 6.413 -8.642 13.972 1.00 95.62 318 GLY A CA 1
ATOM 2483 C C . GLY A 1 318 ? 6.360 -9.675 12.853 1.00 95.62 318 GLY A C 1
ATOM 2484 O O . GLY A 1 318 ? 7.278 -9.753 12.040 1.00 95.62 318 GLY A O 1
ATOM 2485 N N . LEU A 1 319 ? 5.250 -10.407 12.749 1.00 95.25 319 LEU A N 1
ATOM 2486 C CA . LEU A 1 319 ? 5.029 -11.374 11.676 1.00 95.25 319 LEU A CA 1
ATOM 2487 C C . LEU A 1 319 ? 4.960 -10.701 10.299 1.00 95.25 319 LEU A C 1
ATOM 2489 O O . LEU A 1 319 ? 5.498 -11.220 9.326 1.00 95.25 319 LEU A O 1
ATOM 2493 N N . SER A 1 320 ? 4.346 -9.522 10.216 1.00 93.81 320 SER A N 1
ATOM 2494 C CA . SER A 1 320 ? 4.276 -8.767 8.959 1.00 93.81 320 SER A CA 1
ATOM 2495 C C . SER A 1 320 ? 5.652 -8.222 8.569 1.00 93.81 320 SER A C 1
ATOM 2497 O O . SER A 1 320 ? 6.019 -8.276 7.400 1.00 93.81 320 SER A O 1
ATOM 2499 N N . THR A 1 321 ? 6.470 -7.807 9.544 1.00 93.75 321 THR A N 1
ATOM 2500 C CA . THR A 1 321 ? 7.879 -7.459 9.300 1.00 93.75 321 THR A CA 1
ATOM 2501 C C . THR A 1 321 ? 8.709 -8.654 8.844 1.00 93.75 321 THR A C 1
ATOM 2503 O O . THR A 1 321 ? 9.557 -8.509 7.971 1.00 93.75 321 THR A O 1
ATOM 2506 N N . ALA A 1 322 ? 8.454 -9.846 9.393 1.00 92.62 322 ALA A N 1
ATOM 2507 C CA . ALA A 1 322 ? 9.131 -11.066 8.957 1.00 92.62 322 ALA A CA 1
ATOM 2508 C C . ALA A 1 322 ? 8.825 -11.376 7.487 1.00 92.62 322 ALA A C 1
ATOM 2510 O O . ALA A 1 322 ? 9.704 -11.827 6.748 1.00 92.62 322 ALA A O 1
ATOM 2511 N N . LEU A 1 323 ? 7.579 -11.136 7.065 1.00 92.50 323 LEU A N 1
ATOM 2512 C CA . LEU A 1 323 ? 7.171 -11.262 5.671 1.00 92.50 323 LEU A CA 1
ATOM 2513 C C . LEU A 1 323 ? 7.817 -10.183 4.792 1.00 92.50 323 LEU A C 1
ATOM 2515 O O . LEU A 1 323 ? 8.279 -10.514 3.701 1.00 92.50 323 LEU A O 1
ATOM 2519 N N . HIS A 1 324 ? 7.878 -8.930 5.252 1.00 91.94 324 HIS A N 1
ATOM 2520 C CA . HIS A 1 324 ? 8.577 -7.849 4.557 1.00 91.94 324 HIS A CA 1
ATOM 2521 C C . HIS A 1 324 ? 9.016 -6.715 5.500 1.00 91.94 324 HIS A C 1
ATOM 2523 O O . HIS A 1 324 ? 8.239 -6.194 6.298 1.00 91.94 324 HIS A O 1
ATOM 2529 N N . GLY A 1 325 ? 10.255 -6.256 5.354 1.00 88.69 325 GLY A N 1
ATOM 2530 C CA . GLY A 1 325 ? 10.983 -5.391 6.284 1.00 88.69 325 GLY A CA 1
ATOM 2531 C C . GLY A 1 325 ? 10.415 -3.979 6.407 1.00 88.69 325 GLY A C 1
ATOM 2532 O O . GLY A 1 325 ? 10.618 -3.323 7.428 1.00 88.69 325 GLY A O 1
ATOM 2533 N N . SER A 1 326 ? 9.599 -3.536 5.444 1.00 89.44 326 SER A N 1
ATOM 2534 C CA . SER A 1 326 ? 8.767 -2.325 5.571 1.00 89.44 326 SER A CA 1
ATOM 2535 C C . SER A 1 326 ? 7.823 -2.384 6.782 1.00 89.44 326 SER A C 1
ATOM 2537 O O . SER A 1 326 ? 7.372 -1.343 7.257 1.00 89.44 326 SER A O 1
ATOM 2539 N N . GLY A 1 327 ? 7.579 -3.567 7.363 1.00 90.69 327 GLY A N 1
ATOM 2540 C CA . GLY A 1 327 ? 6.832 -3.721 8.615 1.00 90.69 327 GLY A CA 1
ATOM 2541 C C . GLY A 1 327 ? 7.488 -3.021 9.812 1.00 90.69 327 GLY A C 1
ATOM 2542 O O . GLY A 1 327 ? 6.798 -2.653 10.767 1.00 90.69 327 GLY A O 1
ATOM 2543 N N . LEU A 1 328 ? 8.793 -2.718 9.748 1.00 93.19 328 LEU A N 1
ATOM 2544 C CA . LEU A 1 328 ? 9.481 -1.896 10.753 1.00 93.19 328 LEU A CA 1
ATOM 2545 C C . LEU A 1 328 ? 8.857 -0.498 10.900 1.00 93.19 328 LEU A C 1
ATOM 2547 O O . LEU A 1 328 ? 8.907 0.084 11.983 1.00 93.19 328 LEU A O 1
ATOM 2551 N N . LEU A 1 329 ? 8.201 0.025 9.862 1.00 94.50 329 LEU A N 1
ATOM 2552 C CA . LEU A 1 329 ? 7.478 1.298 9.935 1.00 94.50 329 LEU A CA 1
ATOM 2553 C C . LEU A 1 329 ? 6.244 1.198 10.837 1.00 94.50 329 LEU A C 1
ATOM 2555 O O . LEU A 1 329 ? 5.965 2.112 11.615 1.00 94.50 329 LEU A O 1
ATOM 2559 N N . ALA A 1 330 ? 5.531 0.070 10.782 1.00 95.00 330 ALA A N 1
ATOM 2560 C CA . ALA A 1 330 ? 4.404 -0.200 11.668 1.00 95.00 330 ALA A CA 1
ATOM 2561 C C . ALA A 1 330 ? 4.871 -0.410 13.119 1.00 95.00 330 ALA A C 1
ATOM 2563 O O . ALA A 1 330 ? 4.184 0.014 14.053 1.00 95.00 330 ALA A O 1
ATOM 2564 N N . LEU A 1 331 ? 6.060 -0.989 13.331 1.00 96.00 331 LEU A N 1
ATOM 2565 C CA . LEU A 1 331 ? 6.681 -1.062 14.657 1.00 96.00 331 LEU A CA 1
ATOM 2566 C C . LEU A 1 331 ? 7.021 0.328 15.195 1.00 96.00 331 LEU A C 1
ATOM 2568 O O . LEU A 1 331 ? 6.620 0.657 16.310 1.00 96.00 331 LEU A O 1
ATOM 2572 N N . ALA A 1 332 ? 7.710 1.153 14.404 1.00 97.19 332 ALA A N 1
ATOM 2573 C CA . ALA A 1 332 ? 8.039 2.521 14.789 1.00 97.19 332 ALA A CA 1
ATOM 2574 C C . ALA A 1 332 ? 6.767 3.313 15.139 1.00 97.19 332 ALA A C 1
ATOM 2576 O O . ALA A 1 332 ? 6.703 3.960 16.185 1.00 97.19 332 ALA A O 1
ATOM 2577 N N . GLY A 1 333 ? 5.712 3.179 14.327 1.00 97.44 333 GLY A N 1
ATOM 2578 C CA . GLY A 1 333 ? 4.397 3.753 14.616 1.00 97.44 333 GLY A CA 1
ATOM 2579 C C . GLY A 1 333 ? 3.790 3.226 15.920 1.00 97.44 333 GLY A C 1
ATOM 2580 O O . GLY A 1 333 ? 3.261 4.002 16.716 1.00 97.44 333 GLY A O 1
ATOM 2581 N N . SER A 1 334 ? 3.920 1.924 16.191 1.00 97.62 334 SER A N 1
ATOM 2582 C CA . SER A 1 334 ? 3.459 1.295 17.437 1.00 97.62 334 SER A CA 1
ATOM 2583 C C . SER A 1 334 ? 4.190 1.831 18.666 1.00 97.62 334 SER A C 1
ATOM 2585 O O . SER A 1 334 ? 3.551 2.153 19.667 1.00 97.62 334 SER A O 1
ATOM 2587 N N . TRP A 1 335 ? 5.514 1.965 18.597 1.00 98.06 335 TRP A N 1
ATOM 2588 C CA . TRP A 1 335 ? 6.333 2.533 19.666 1.00 98.06 335 TRP A CA 1
ATOM 2589 C C . TRP A 1 335 ? 5.955 3.976 19.967 1.00 98.06 335 TRP A C 1
ATOM 2591 O O . TRP A 1 335 ? 5.693 4.312 21.122 1.00 98.06 335 TRP A O 1
ATOM 2601 N N . LEU A 1 336 ? 5.850 4.811 18.932 1.00 98.12 336 LEU A N 1
ATOM 2602 C CA . LEU A 1 336 ? 5.421 6.198 19.082 1.00 98.12 336 LEU A CA 1
ATOM 2603 C C . LEU A 1 336 ? 4.002 6.284 19.661 1.00 98.12 336 LEU A C 1
ATOM 2605 O O . LEU A 1 336 ? 3.757 7.084 20.564 1.00 98.12 336 LEU A O 1
ATOM 2609 N N . ALA A 1 337 ? 3.085 5.413 19.225 1.00 97.69 337 ALA A N 1
ATOM 2610 C CA . ALA A 1 337 ? 1.730 5.350 19.764 1.00 97.69 337 ALA A CA 1
ATOM 2611 C C . ALA A 1 337 ? 1.718 4.988 21.257 1.00 97.69 337 ALA A C 1
ATOM 2613 O O . ALA A 1 337 ? 1.027 5.652 22.031 1.00 97.69 337 ALA A O 1
ATOM 2614 N N . VAL A 1 338 ? 2.509 3.992 21.676 1.00 97.75 338 VAL A N 1
ATOM 2615 C CA . VAL A 1 338 ? 2.659 3.594 23.086 1.00 97.75 338 VAL A CA 1
ATOM 2616 C C . VAL A 1 338 ? 3.237 4.738 23.924 1.00 97.75 338 VAL A C 1
ATOM 2618 O O . VAL A 1 338 ? 2.642 5.121 24.936 1.00 97.75 338 VAL A O 1
ATOM 2621 N N . LEU A 1 339 ? 4.368 5.312 23.502 1.00 97.56 339 LEU A N 1
ATOM 2622 C CA . LEU A 1 339 ? 5.058 6.401 24.210 1.00 97.56 339 LEU A CA 1
ATOM 2623 C C . LEU A 1 339 ? 4.213 7.682 24.264 1.00 97.56 339 LEU A C 1
ATOM 2625 O O . LEU A 1 339 ? 4.296 8.464 25.217 1.00 97.56 339 LEU A O 1
ATOM 2629 N N . GLY A 1 340 ? 3.360 7.868 23.261 1.00 96.62 340 GLY A N 1
ATOM 2630 C CA . GLY A 1 340 ? 2.396 8.946 23.166 1.00 96.62 340 GLY A CA 1
ATOM 2631 C C . GLY A 1 340 ? 1.106 8.733 23.958 1.00 96.62 340 GLY A C 1
ATOM 2632 O O . GLY A 1 340 ? 0.268 9.631 23.952 1.00 96.62 340 GLY A O 1
ATOM 2633 N N . THR A 1 341 ? 0.891 7.601 24.633 1.00 96.50 341 THR A N 1
ATOM 2634 C CA . THR A 1 341 ? -0.335 7.406 25.429 1.00 96.50 341 THR A CA 1
ATOM 2635 C C . THR A 1 341 ? -0.361 8.268 26.700 1.00 96.50 341 THR A C 1
ATOM 2637 O O . THR A 1 341 ? 0.691 8.557 27.274 1.00 96.50 341 THR A O 1
ATOM 2640 N N . PRO A 1 342 ? -1.543 8.713 27.175 1.00 95.44 342 PRO A N 1
ATOM 2641 C CA . PRO A 1 342 ? -1.680 9.450 28.433 1.00 95.44 342 PRO A CA 1
ATOM 2642 C C . PRO A 1 342 ? -1.584 8.500 29.644 1.00 95.44 342 PRO A C 1
ATOM 2644 O O . PRO A 1 342 ? -2.559 8.272 30.346 1.00 95.44 342 PRO A O 1
ATOM 2647 N N . ALA A 1 343 ? -0.404 7.922 29.858 1.00 96.19 343 ALA A N 1
ATOM 2648 C CA . ALA A 1 343 ? -0.092 7.014 30.966 1.00 96.19 343 ALA A CA 1
ATOM 2649 C C . ALA A 1 343 ? 1.142 7.504 31.745 1.00 96.19 343 ALA A C 1
ATOM 2651 O O . ALA A 1 343 ? 1.860 8.395 31.267 1.00 96.19 343 ALA A O 1
ATOM 2652 N N . THR A 1 344 ? 1.412 6.929 32.918 1.00 97.44 344 THR A N 1
ATOM 2653 C CA . THR A 1 344 ? 2.654 7.184 33.672 1.00 97.44 344 THR A CA 1
ATOM 2654 C C . THR A 1 344 ? 3.879 6.682 32.896 1.00 97.44 344 THR A C 1
ATOM 2656 O O . THR A 1 344 ? 3.767 5.797 32.045 1.00 97.44 344 THR A O 1
ATOM 2659 N N . LEU A 1 345 ? 5.076 7.216 33.177 1.00 97.62 345 LEU A N 1
ATOM 2660 C CA . LEU A 1 345 ? 6.304 6.774 32.497 1.00 97.62 345 LEU A CA 1
ATOM 2661 C C . LEU A 1 345 ? 6.535 5.262 32.667 1.00 97.62 345 LEU A C 1
ATOM 2663 O O . LEU A 1 345 ? 6.830 4.576 31.691 1.00 97.62 345 LEU A O 1
ATOM 2667 N N . LYS A 1 346 ? 6.312 4.732 33.877 1.00 97.81 346 LYS A N 1
ATOM 2668 C CA . LYS A 1 346 ? 6.425 3.297 34.185 1.00 97.81 346 LYS A CA 1
ATOM 2669 C C . LYS A 1 346 ? 5.494 2.449 33.312 1.00 97.81 346 LYS A C 1
ATOM 2671 O O . LYS A 1 346 ? 5.925 1.448 32.745 1.00 97.81 346 LYS A O 1
ATOM 2676 N N . GLU A 1 347 ? 4.234 2.857 33.161 1.00 96.88 347 GLU A N 1
ATOM 2677 C CA . GLU A 1 347 ? 3.267 2.154 32.309 1.00 96.88 347 GLU A CA 1
ATOM 2678 C C . GLU A 1 347 ? 3.641 2.229 30.828 1.00 96.88 347 GLU A C 1
ATOM 2680 O O . GLU A 1 347 ? 3.537 1.225 30.125 1.00 96.88 347 GLU A O 1
ATOM 2685 N N . ARG A 1 348 ? 4.111 3.389 30.347 1.00 97.31 348 ARG A N 1
ATOM 2686 C CA . ARG A 1 348 ? 4.575 3.545 28.958 1.00 97.31 348 ARG A CA 1
ATOM 2687 C C . ARG A 1 348 ? 5.760 2.637 28.664 1.00 97.31 348 ARG A C 1
ATOM 2689 O O . ARG A 1 348 ? 5.730 1.938 27.657 1.00 97.31 348 ARG A O 1
ATOM 2696 N N . VAL A 1 349 ? 6.756 2.604 29.551 1.00 97.56 349 VAL A N 1
ATOM 2697 C CA . VAL A 1 349 ? 7.926 1.722 29.428 1.00 97.56 349 VAL A CA 1
ATOM 2698 C C . VAL A 1 349 ? 7.495 0.256 29.450 1.00 97.56 349 VAL A C 1
ATOM 2700 O O . VAL A 1 349 ? 7.887 -0.502 28.570 1.00 97.56 349 VAL A O 1
ATOM 2703 N N . SER A 1 350 ? 6.621 -0.144 30.379 1.00 97.50 350 SER A N 1
ATOM 2704 C CA . SER A 1 350 ? 6.105 -1.519 30.438 1.00 97.50 350 SER A CA 1
ATOM 2705 C C . SER A 1 350 ? 5.376 -1.924 29.151 1.00 97.50 350 SER A C 1
ATOM 2707 O O . SER A 1 350 ? 5.651 -2.982 28.584 1.00 97.50 350 SER A O 1
ATOM 2709 N N . ARG A 1 351 ? 4.481 -1.070 28.640 1.00 97.56 351 ARG A N 1
ATOM 2710 C CA . ARG A 1 351 ? 3.767 -1.309 27.376 1.00 97.56 351 ARG A CA 1
ATOM 2711 C C . ARG A 1 351 ? 4.724 -1.367 26.190 1.00 97.56 351 ARG A C 1
ATOM 2713 O O . ARG A 1 351 ? 4.563 -2.234 25.337 1.00 97.56 351 ARG A O 1
ATOM 2720 N N . PHE A 1 352 ? 5.716 -0.479 26.151 1.00 97.88 352 PHE A N 1
ATOM 2721 C CA . PHE A 1 352 ? 6.726 -0.437 25.097 1.00 97.88 352 PHE A CA 1
ATOM 2722 C C . PHE A 1 352 ? 7.514 -1.745 25.074 1.00 97.88 352 PHE A C 1
ATOM 2724 O O . PHE A 1 352 ? 7.574 -2.394 24.036 1.00 97.88 352 PHE A O 1
ATOM 2731 N N . LEU A 1 353 ? 8.018 -2.188 26.230 1.00 97.75 353 LEU A N 1
ATOM 2732 C CA . LEU A 1 353 ? 8.756 -3.444 26.355 1.00 97.75 353 LEU A CA 1
ATOM 2733 C C . LEU A 1 353 ? 7.909 -4.653 25.948 1.00 97.75 353 LEU A C 1
ATOM 2735 O O . LEU A 1 353 ? 8.420 -5.529 25.261 1.00 97.75 353 LEU A O 1
ATOM 2739 N N . ARG A 1 354 ? 6.615 -4.695 26.298 1.00 97.62 354 ARG A N 1
ATOM 2740 C CA . ARG A 1 354 ? 5.714 -5.784 25.874 1.00 97.62 354 ARG A CA 1
ATOM 2741 C C . ARG A 1 354 ? 5.499 -5.810 24.364 1.00 97.62 354 ARG A C 1
ATOM 2743 O O . ARG A 1 354 ? 5.607 -6.876 23.766 1.00 97.62 354 ARG A O 1
ATOM 2750 N N . VAL A 1 355 ? 5.217 -4.659 23.748 1.00 97.38 355 VAL A N 1
ATOM 2751 C CA . VAL A 1 355 ? 5.073 -4.562 22.285 1.00 97.38 355 VAL A CA 1
ATOM 2752 C C . VAL A 1 355 ? 6.368 -4.994 21.604 1.00 97.38 355 VAL A C 1
ATOM 2754 O O . VAL A 1 355 ? 6.318 -5.822 20.701 1.00 97.38 355 VAL A O 1
ATOM 2757 N N . THR A 1 356 ? 7.515 -4.499 22.073 1.00 97.12 356 THR A N 1
ATOM 2758 C CA . THR A 1 356 ? 8.836 -4.860 21.545 1.00 97.12 356 THR A CA 1
ATOM 2759 C C . THR A 1 356 ? 9.133 -6.345 21.716 1.00 97.12 356 THR A C 1
ATOM 2761 O O . THR A 1 356 ? 9.576 -6.972 20.766 1.00 97.12 356 THR A O 1
ATOM 2764 N N . ALA A 1 357 ? 8.859 -6.939 22.878 1.00 97.06 357 ALA A N 1
ATOM 2765 C CA . ALA A 1 357 ? 9.129 -8.353 23.126 1.00 97.06 357 ALA A CA 1
ATOM 2766 C C . ALA A 1 357 ? 8.333 -9.262 22.179 1.00 97.06 357 ALA A C 1
ATOM 2768 O O . ALA A 1 357 ? 8.914 -10.121 21.520 1.00 97.06 357 ALA A O 1
ATOM 2769 N N . TRP A 1 358 ? 7.021 -9.040 22.058 1.00 97.75 358 TRP A N 1
ATOM 2770 C CA . TRP A 1 358 ? 6.164 -9.848 21.185 1.00 97.75 358 TRP A CA 1
ATOM 2771 C C . TRP A 1 358 ? 6.409 -9.588 19.699 1.00 97.75 358 TRP A C 1
ATOM 2773 O O . TRP A 1 358 ? 6.372 -10.526 18.904 1.00 97.75 358 TRP A O 1
ATOM 2783 N N . PHE A 1 359 ? 6.723 -8.345 19.329 1.00 96.75 359 PHE A N 1
ATOM 2784 C CA . PHE A 1 359 ? 7.216 -8.021 17.995 1.00 96.75 359 PHE A CA 1
ATOM 2785 C C . PHE A 1 359 ? 8.486 -8.813 17.675 1.00 96.75 359 PHE A C 1
ATOM 2787 O O . PHE A 1 359 ? 8.529 -9.527 16.678 1.00 96.75 359 PHE A O 1
ATOM 2794 N N . THR A 1 360 ? 9.505 -8.715 18.531 1.00 94.69 360 THR A N 1
ATOM 2795 C CA . THR A 1 360 ? 10.809 -9.349 18.321 1.00 94.69 360 THR A CA 1
ATOM 2796 C C . THR A 1 360 ? 10.678 -10.864 18.282 1.00 94.69 360 THR A C 1
ATOM 2798 O O . THR A 1 360 ? 11.284 -11.491 17.422 1.00 94.69 360 THR A O 1
ATOM 2801 N N . ALA A 1 361 ? 9.847 -11.455 19.144 1.00 95.50 361 ALA A N 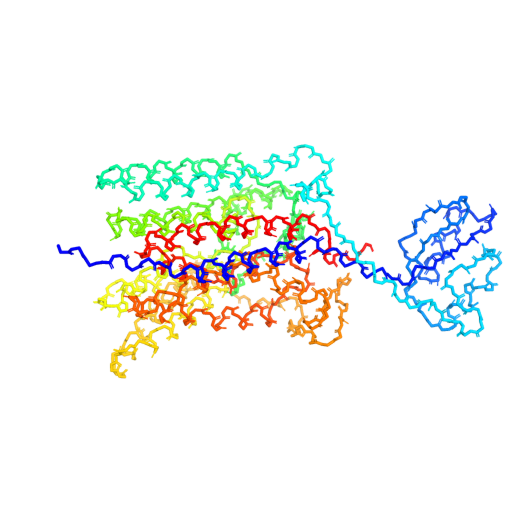1
ATOM 2802 C CA . ALA A 1 361 ? 9.567 -12.886 19.118 1.00 95.50 361 ALA A CA 1
ATOM 2803 C C . ALA A 1 361 ? 8.941 -13.322 17.782 1.00 95.50 361 ALA A C 1
ATOM 2805 O O . ALA A 1 361 ? 9.406 -14.282 17.172 1.00 95.50 361 ALA A O 1
ATOM 2806 N N . ALA A 1 362 ? 7.935 -12.594 17.288 1.00 94.81 362 ALA A N 1
ATOM 2807 C CA . ALA A 1 362 ? 7.282 -12.905 16.018 1.00 94.81 362 ALA A CA 1
ATOM 2808 C C . ALA A 1 362 ? 8.142 -12.577 14.783 1.00 94.81 362 ALA A C 1
ATOM 2810 O O . ALA A 1 362 ? 7.943 -13.191 13.739 1.00 94.81 362 ALA A O 1
ATOM 2811 N N . TYR A 1 363 ? 9.080 -11.632 14.890 1.00 92.56 363 TYR A N 1
ATOM 2812 C CA . TYR A 1 363 ? 10.005 -11.259 13.820 1.00 92.56 363 TYR A CA 1
ATOM 2813 C C . TYR A 1 363 ? 11.218 -12.201 13.765 1.00 92.56 363 TYR A C 1
ATOM 2815 O O . TYR A 1 363 ? 11.408 -12.930 12.791 1.00 92.56 363 TYR A O 1
ATOM 2823 N N . LEU A 1 364 ? 12.006 -12.247 14.845 1.00 88.62 364 LEU A N 1
ATOM 2824 C CA . LEU A 1 364 ? 13.268 -12.987 14.927 1.00 88.62 364 LEU A CA 1
ATOM 2825 C C . LEU A 1 364 ? 13.100 -14.472 15.261 1.00 88.62 364 LEU A C 1
ATOM 2827 O O . LEU A 1 364 ? 14.020 -15.243 15.006 1.00 88.62 364 LEU A O 1
ATOM 2831 N N . GLY A 1 365 ? 11.950 -14.914 15.782 1.00 89.56 365 GLY A N 1
ATOM 2832 C CA . GLY A 1 365 ? 11.709 -16.344 16.025 1.00 89.56 365 GLY A CA 1
ATOM 2833 C C . GLY A 1 365 ? 11.907 -17.191 14.762 1.00 89.56 365 GLY A C 1
ATOM 2834 O O . GLY A 1 365 ? 12.408 -18.310 14.817 1.00 89.56 365 GLY A O 1
ATOM 2835 N N . TRP A 1 366 ? 11.624 -16.607 13.599 1.00 84.75 366 TRP A N 1
ATOM 2836 C CA . TRP A 1 366 ? 11.855 -17.219 12.297 1.00 84.75 366 TRP A CA 1
ATOM 2837 C C . TRP A 1 366 ? 13.330 -17.330 11.909 1.00 84.75 366 TRP A C 1
ATOM 2839 O O . TRP A 1 366 ? 13.724 -18.320 11.304 1.00 84.75 366 TRP A O 1
ATOM 2849 N N . VAL A 1 367 ? 14.158 -16.352 12.283 1.00 81.62 367 VAL A N 1
ATOM 2850 C CA . VAL A 1 367 ? 15.611 -16.365 12.032 1.00 81.62 367 VAL A CA 1
ATOM 2851 C C . VAL A 1 367 ? 16.241 -17.604 12.663 1.00 81.62 367 VAL A C 1
ATOM 2853 O O . VAL A 1 367 ? 17.043 -18.282 12.025 1.00 81.62 367 VAL A O 1
ATOM 2856 N N . VAL A 1 368 ? 15.815 -17.946 13.882 1.00 84.00 368 VAL A N 1
ATOM 2857 C CA . VAL A 1 368 ? 16.239 -19.168 14.579 1.00 84.00 368 VAL A CA 1
ATOM 2858 C C . VAL A 1 368 ? 15.868 -20.407 13.764 1.00 84.00 368 VAL A C 1
ATOM 2860 O O . VAL A 1 368 ? 16.713 -21.273 13.547 1.00 84.00 368 VAL A O 1
ATOM 2863 N N . ILE A 1 369 ? 14.638 -20.472 13.246 1.00 82.19 369 ILE A N 1
ATOM 2864 C CA . ILE A 1 369 ? 14.188 -21.577 12.388 1.00 82.19 369 ILE A CA 1
ATOM 2865 C C . ILE A 1 369 ? 15.062 -21.668 11.128 1.00 82.19 369 ILE A C 1
ATOM 2867 O O . ILE A 1 369 ? 15.516 -22.751 10.773 1.00 82.19 369 ILE A O 1
ATOM 2871 N N . TYR A 1 370 ? 15.365 -20.557 10.460 1.00 79.62 370 TYR A N 1
ATOM 2872 C CA . TYR A 1 370 ? 16.124 -20.601 9.206 1.00 79.62 370 TYR A CA 1
ATOM 2873 C C . TYR A 1 370 ? 17.577 -21.000 9.393 1.00 79.62 370 TYR A C 1
ATOM 2875 O O . TYR A 1 370 ? 18.076 -21.845 8.654 1.00 79.62 370 TYR A O 1
ATOM 2883 N N . VAL A 1 371 ? 18.247 -20.408 10.378 1.00 82.56 371 VAL A N 1
ATOM 2884 C CA . VAL A 1 371 ? 19.677 -20.627 10.601 1.00 82.56 371 VAL A CA 1
ATOM 2885 C C . VAL A 1 371 ? 19.918 -21.995 11.226 1.00 82.56 371 VAL A C 1
ATOM 2887 O O . VAL A 1 371 ? 20.811 -22.716 10.793 1.00 82.56 371 VAL A O 1
ATOM 2890 N N . ILE A 1 372 ? 19.112 -22.375 12.221 1.00 84.75 372 ILE A N 1
ATOM 2891 C CA . ILE A 1 372 ? 19.342 -23.604 12.986 1.00 84.75 372 ILE A CA 1
ATOM 2892 C C . ILE A 1 372 ? 18.658 -24.802 12.326 1.00 84.75 372 ILE A C 1
ATOM 2894 O O . ILE A 1 372 ? 19.298 -25.832 12.128 1.00 84.75 372 ILE A O 1
ATOM 2898 N N . VAL A 1 373 ? 17.372 -24.681 11.976 1.00 84.31 373 VAL A N 1
ATOM 2899 C CA . VAL A 1 373 ? 16.587 -25.816 11.456 1.00 84.31 373 VAL A CA 1
ATOM 2900 C C . VAL A 1 373 ? 16.822 -26.002 9.959 1.00 84.31 373 VAL A C 1
ATOM 2902 O O . VAL A 1 373 ? 17.098 -27.116 9.523 1.00 84.31 373 VAL A O 1
ATOM 2905 N N . LEU A 1 374 ? 16.746 -24.925 9.169 1.00 79.44 374 LEU A N 1
ATOM 2906 C CA . LEU A 1 374 ? 16.876 -25.010 7.706 1.00 79.44 374 LEU A CA 1
ATOM 2907 C C . LEU A 1 374 ? 18.315 -24.843 7.193 1.00 79.44 374 LEU A C 1
ATOM 2909 O O . LEU A 1 374 ? 18.552 -25.070 6.009 1.00 79.44 374 LEU A O 1
ATOM 2913 N N . LYS A 1 375 ? 19.268 -24.457 8.056 1.00 85.12 375 LYS A N 1
ATOM 2914 C CA . LYS A 1 375 ? 20.678 -24.186 7.711 1.00 85.12 375 LYS A CA 1
ATOM 2915 C C . LYS A 1 375 ? 20.848 -23.213 6.535 1.00 85.12 375 LYS A C 1
ATOM 2917 O O . LYS A 1 375 ? 21.775 -23.345 5.737 1.00 85.12 375 LYS A O 1
ATOM 2922 N N . LEU A 1 376 ? 19.951 -22.236 6.416 1.00 81.94 376 LEU A N 1
ATOM 2923 C CA . LEU A 1 376 ? 20.006 -21.229 5.360 1.00 81.94 376 LEU A CA 1
ATOM 2924 C C . LEU A 1 376 ? 20.902 -20.056 5.789 1.00 81.94 376 LEU A C 1
ATOM 2926 O O . LEU A 1 376 ? 20.706 -19.517 6.883 1.00 81.94 376 LEU A O 1
ATOM 2930 N N . PRO A 1 377 ? 21.854 -19.613 4.946 1.00 85.25 377 PRO A N 1
ATOM 2931 C CA . PRO A 1 377 ? 22.646 -18.433 5.248 1.00 85.25 377 PRO A CA 1
ATOM 2932 C C . PRO A 1 377 ? 21.775 -17.177 5.146 1.00 85.25 377 PRO A C 1
ATOM 2934 O O . PRO A 1 377 ? 21.016 -16.992 4.187 1.00 85.25 377 PRO A O 1
ATOM 2937 N N . ILE A 1 378 ? 21.925 -16.289 6.127 1.00 81.38 378 ILE A N 1
ATOM 2938 C CA . ILE A 1 378 ? 21.355 -14.944 6.076 1.00 81.38 378 ILE A CA 1
ATOM 2939 C C . ILE A 1 378 ? 22.420 -14.032 5.498 1.00 81.38 378 ILE A C 1
ATOM 2941 O O . ILE A 1 378 ? 23.482 -13.852 6.090 1.00 81.38 378 ILE A O 1
ATOM 2945 N N . ALA A 1 379 ? 22.127 -13.465 4.336 1.00 80.75 379 ALA A N 1
ATOM 2946 C CA . ALA A 1 379 ? 22.962 -12.438 3.747 1.00 80.75 379 ALA A CA 1
ATOM 2947 C C . ALA A 1 379 ? 22.269 -11.084 3.939 1.00 80.75 379 ALA A C 1
ATOM 2949 O O . ALA A 1 379 ? 21.043 -11.002 3.767 1.00 80.75 379 ALA A O 1
ATOM 2950 N N . PRO A 1 380 ? 23.010 -10.011 4.272 1.00 74.00 380 PRO A N 1
ATOM 2951 C CA . PRO A 1 380 ? 22.493 -8.681 4.001 1.00 74.00 380 PRO A CA 1
ATOM 2952 C C . PRO A 1 380 ? 22.155 -8.624 2.509 1.00 74.00 380 PRO A C 1
ATOM 2954 O O . PRO A 1 380 ? 22.894 -9.170 1.682 1.00 74.00 380 PRO A O 1
ATOM 2957 N N . ASP A 1 381 ? 21.017 -8.022 2.169 1.00 66.69 381 ASP A N 1
ATOM 2958 C CA . ASP A 1 381 ? 20.764 -7.706 0.771 1.00 66.69 381 ASP A CA 1
ATOM 2959 C C . ASP A 1 381 ? 21.941 -6.820 0.324 1.00 66.69 381 ASP A C 1
ATOM 2961 O O . ASP A 1 381 ? 22.192 -5.805 0.984 1.00 66.69 381 ASP A O 1
ATOM 2965 N N . PRO A 1 382 ? 22.707 -7.169 -0.732 1.00 60.19 382 PRO A N 1
ATOM 2966 C CA . PRO A 1 382 ? 23.669 -6.222 -1.297 1.00 60.19 382 PRO A CA 1
ATOM 2967 C C . PRO A 1 382 ? 22.986 -4.899 -1.690 1.00 60.19 382 PRO A C 1
ATOM 2969 O O . PRO A 1 382 ? 23.666 -3.895 -1.913 1.00 60.19 382 PRO A O 1
ATOM 2972 N N . GLY A 1 383 ? 21.645 -4.904 -1.742 1.00 56.12 383 GLY A N 1
ATOM 2973 C CA . GLY A 1 383 ? 20.818 -3.829 -2.229 1.00 56.12 383 GLY A CA 1
ATOM 2974 C C . GLY A 1 383 ? 21.060 -3.650 -3.724 1.00 56.12 383 GLY A C 1
ATOM 2975 O O . GLY A 1 383 ? 21.969 -4.255 -4.304 1.00 56.12 383 GLY A O 1
ATOM 2976 N N . PRO A 1 384 ? 20.303 -2.771 -4.389 1.00 53.75 384 PRO A N 1
ATOM 2977 C CA . PRO A 1 384 ? 20.899 -2.067 -5.512 1.00 53.75 384 PRO A CA 1
ATOM 2978 C C . PRO A 1 384 ? 22.189 -1.436 -4.967 1.00 53.75 384 PRO A C 1
ATOM 2980 O O . PRO A 1 384 ? 22.122 -0.640 -4.028 1.00 53.75 384 PRO A O 1
ATOM 2983 N N . GLY A 1 385 ? 23.346 -1.898 -5.450 1.00 45.38 385 GLY A N 1
ATOM 2984 C CA . GLY A 1 385 ? 24.648 -1.559 -4.885 1.00 45.38 385 GLY A CA 1
ATOM 2985 C C . GLY A 1 385 ? 24.746 -0.069 -4.552 1.00 45.38 385 GLY A C 1
ATOM 2986 O O . GLY A 1 385 ? 24.540 0.774 -5.420 1.00 45.38 385 GLY A O 1
ATOM 2987 N N . PHE A 1 386 ? 25.063 0.211 -3.285 1.00 42.25 386 PHE A N 1
ATOM 2988 C CA . PHE A 1 386 ? 25.237 1.528 -2.667 1.00 42.25 386 PHE A CA 1
ATOM 2989 C C . PHE A 1 386 ? 23.954 2.324 -2.386 1.00 42.25 386 PHE A C 1
ATOM 2991 O O . PHE A 1 386 ? 23.418 3.031 -3.232 1.00 42.25 386 PHE A O 1
ATOM 2998 N N . ALA A 1 387 ? 23.534 2.256 -1.113 1.00 44.41 387 ALA A N 1
ATOM 2999 C CA . ALA A 1 387 ? 22.858 3.318 -0.370 1.00 44.41 387 ALA A CA 1
ATOM 3000 C C . ALA A 1 387 ? 21.921 4.181 -1.217 1.00 44.41 387 ALA A C 1
ATOM 3002 O O . ALA A 1 387 ? 22.303 5.300 -1.527 1.00 44.41 387 ALA A O 1
ATOM 3003 N N . SER A 1 388 ? 20.732 3.661 -1.570 1.00 49.94 388 SER A N 1
ATOM 3004 C CA . SER A 1 388 ? 19.596 4.406 -2.153 1.00 49.94 388 SER A CA 1
ATOM 3005 C C . SER A 1 388 ? 19.725 5.902 -1.876 1.00 49.94 388 SER A C 1
ATOM 3007 O O . SER A 1 388 ? 19.327 6.346 -0.790 1.00 49.94 388 SER A O 1
ATOM 3009 N N . PRO A 1 389 ? 20.341 6.672 -2.787 1.00 58.22 389 PRO A N 1
ATOM 3010 C CA . PRO A 1 389 ? 20.689 8.028 -2.442 1.00 58.22 389 PRO A CA 1
ATOM 3011 C C . PRO A 1 389 ? 19.364 8.749 -2.326 1.00 58.22 389 PRO A C 1
ATOM 3013 O O . PRO A 1 389 ? 18.554 8.678 -3.258 1.00 58.22 389 PRO A O 1
ATOM 3016 N N . TRP A 1 390 ? 19.145 9.352 -1.159 1.00 73.12 390 TRP A N 1
ATOM 3017 C CA . TRP A 1 390 ? 18.080 10.301 -0.870 1.00 73.12 390 TRP A CA 1
ATOM 3018 C C . TRP A 1 390 ? 17.688 11.018 -2.160 1.00 73.12 390 TRP A C 1
ATOM 3020 O O . TRP A 1 390 ? 18.576 11.492 -2.881 1.00 73.12 390 TRP A O 1
ATOM 3030 N N . ARG A 1 391 ? 16.390 11.037 -2.498 1.00 73.12 391 ARG A N 1
ATOM 3031 C CA . ARG A 1 391 ? 15.958 11.705 -3.729 1.00 73.12 391 ARG A CA 1
ATOM 3032 C C . ARG A 1 391 ? 16.529 13.120 -3.744 1.00 73.12 391 ARG A C 1
ATOM 3034 O O . ARG A 1 391 ? 16.539 13.789 -2.703 1.00 73.12 391 ARG A O 1
ATOM 3041 N N . PRO A 1 392 ? 17.022 13.573 -4.903 1.00 82.69 392 PRO A N 1
ATOM 3042 C CA . PRO A 1 392 ? 17.499 14.930 -4.985 1.00 82.69 392 PRO A CA 1
ATOM 3043 C C . PRO A 1 392 ? 16.327 15.868 -4.691 1.00 82.69 392 PRO A C 1
ATOM 3045 O O . PRO A 1 392 ? 15.190 15.643 -5.104 1.00 82.69 392 PRO A O 1
ATOM 3048 N N . TRP A 1 393 ? 16.581 16.912 -3.915 1.00 86.88 393 TRP A N 1
ATOM 3049 C CA . TRP A 1 393 ? 15.525 17.851 -3.542 1.00 86.88 393 TRP A CA 1
ATOM 3050 C C . TRP A 1 393 ? 15.216 18.826 -4.671 1.00 86.88 393 TRP A C 1
ATOM 3052 O O . TRP A 1 393 ? 14.063 19.207 -4.850 1.00 86.88 393 TRP A O 1
ATOM 3062 N N . LEU A 1 394 ? 16.246 19.204 -5.433 1.00 88.62 394 LEU A N 1
ATOM 3063 C CA . LEU A 1 394 ? 16.203 20.344 -6.348 1.00 88.62 394 LEU A CA 1
ATOM 3064 C C . LEU A 1 394 ? 16.484 19.991 -7.813 1.00 88.62 394 LEU A C 1
ATOM 3066 O O . LEU A 1 394 ? 15.951 20.656 -8.693 1.00 88.62 394 LEU A O 1
ATOM 3070 N N . VAL A 1 395 ? 17.311 18.978 -8.087 1.00 85.25 395 VAL A N 1
ATOM 3071 C CA . VAL A 1 395 ? 17.787 18.668 -9.446 1.00 85.25 395 VAL A CA 1
ATOM 3072 C C . VAL A 1 395 ? 17.462 17.226 -9.798 1.00 85.25 395 VAL A C 1
ATOM 3074 O O . VAL A 1 395 ? 17.850 16.329 -9.061 1.00 85.25 395 VAL A O 1
ATOM 3077 N N . ASP A 1 396 ? 16.740 16.998 -10.894 1.00 85.19 396 ASP A N 1
ATOM 3078 C CA . ASP A 1 396 ? 16.447 15.639 -11.356 1.00 85.19 396 ASP A CA 1
ATOM 3079 C C . ASP A 1 396 ? 17.756 14.866 -11.616 1.00 85.19 396 ASP A C 1
ATOM 3081 O O . ASP A 1 396 ? 18.727 15.427 -12.125 1.00 85.19 396 ASP A O 1
ATOM 3085 N N . ASP A 1 397 ? 17.776 13.577 -11.290 1.00 83.00 397 ASP A N 1
ATOM 3086 C CA . ASP A 1 397 ? 18.938 12.700 -11.473 1.00 83.00 397 ASP A CA 1
ATOM 3087 C C . ASP A 1 397 ? 18.565 11.520 -12.383 1.00 83.00 397 ASP A C 1
ATOM 3089 O O . ASP A 1 397 ? 17.424 11.063 -12.359 1.00 83.00 397 ASP A O 1
ATOM 3093 N N . VAL A 1 398 ? 19.492 11.015 -13.198 1.00 80.75 398 VAL A N 1
ATOM 3094 C CA . VAL A 1 398 ? 19.254 9.848 -14.065 1.00 80.75 398 VAL A CA 1
ATOM 3095 C C . VAL A 1 398 ? 20.088 8.685 -13.555 1.00 80.75 398 VAL A C 1
ATOM 3097 O O . VAL A 1 398 ? 21.314 8.705 -13.629 1.00 80.75 398 VAL A O 1
ATOM 3100 N N . ARG A 1 399 ? 19.425 7.638 -13.058 1.00 73.69 399 ARG A N 1
ATOM 3101 C CA . ARG A 1 399 ? 20.076 6.451 -12.491 1.00 73.69 399 ARG A CA 1
ATOM 3102 C C . ARG A 1 399 ? 19.612 5.210 -13.219 1.00 73.69 399 ARG A C 1
ATOM 3104 O O . ARG A 1 399 ? 18.413 4.989 -13.336 1.00 73.69 399 ARG A O 1
ATOM 3111 N N . GLN A 1 400 ? 20.561 4.405 -13.697 1.00 73.50 400 GLN A N 1
ATOM 3112 C CA . GLN A 1 400 ? 20.269 3.144 -14.394 1.00 73.50 400 GLN A CA 1
ATOM 3113 C C . GLN A 1 400 ? 19.282 3.329 -15.566 1.00 73.50 400 GLN A C 1
ATOM 3115 O O . GLN A 1 400 ? 18.398 2.509 -15.780 1.00 73.50 400 GLN A O 1
ATOM 3120 N N . GLY A 1 401 ? 19.394 4.448 -16.293 1.00 71.00 401 GLY A N 1
ATOM 3121 C CA . GLY A 1 401 ? 18.483 4.769 -17.398 1.00 71.00 401 GLY A CA 1
ATOM 3122 C C . GLY A 1 401 ? 17.082 5.225 -16.971 1.00 71.00 401 GLY A C 1
ATOM 3123 O O . GLY A 1 401 ? 16.194 5.291 -17.811 1.00 71.00 401 GLY A O 1
ATOM 3124 N N . ARG A 1 402 ? 16.865 5.556 -15.692 1.00 73.75 402 ARG A N 1
ATOM 3125 C CA . ARG A 1 402 ? 15.575 6.026 -15.161 1.00 73.75 402 ARG A CA 1
ATOM 3126 C C . ARG A 1 402 ? 15.691 7.423 -14.561 1.00 73.75 402 ARG A C 1
ATOM 3128 O O . ARG A 1 402 ? 16.686 7.742 -13.908 1.00 73.75 402 ARG A O 1
ATOM 3135 N N . LEU A 1 403 ? 14.669 8.255 -14.769 1.00 78.56 403 LEU A N 1
ATOM 3136 C CA . LEU A 1 403 ? 14.614 9.623 -14.245 1.00 78.56 403 LEU A CA 1
ATOM 3137 C C . LEU A 1 403 ? 14.117 9.645 -12.789 1.00 78.56 403 LEU A C 1
ATOM 3139 O O . LEU A 1 403 ? 12.924 9.529 -12.510 1.00 78.56 403 LEU A O 1
ATOM 3143 N N . ALA A 1 404 ? 15.022 9.902 -11.853 1.00 82.56 404 ALA A N 1
ATOM 3144 C CA . ALA A 1 404 ? 14.708 10.254 -10.477 1.00 82.56 404 ALA A CA 1
ATOM 3145 C C . ALA A 1 404 ? 14.436 11.767 -10.367 1.00 82.56 404 ALA A C 1
ATOM 3147 O O . ALA A 1 404 ? 15.297 12.545 -9.955 1.00 82.56 404 ALA A O 1
ATOM 3148 N N . ALA A 1 405 ? 13.217 12.179 -10.727 1.00 84.38 405 ALA A N 1
ATOM 3149 C CA . ALA A 1 405 ? 12.736 13.552 -10.550 1.00 84.38 405 ALA A CA 1
ATOM 3150 C C . ALA A 1 405 ? 12.990 14.115 -9.131 1.00 84.38 405 ALA A C 1
ATOM 3152 O O . ALA A 1 405 ? 12.777 13.444 -8.115 1.00 84.38 405 ALA A O 1
ATOM 3153 N N . ALA A 1 406 ? 13.420 15.363 -9.034 1.00 87.25 406 ALA A N 1
ATOM 3154 C CA . ALA A 1 406 ? 13.611 16.018 -7.755 1.00 87.25 406 ALA A CA 1
ATOM 3155 C C . ALA A 1 406 ? 12.288 16.220 -7.011 1.00 87.25 406 ALA A C 1
ATOM 3157 O O . ALA A 1 406 ? 11.270 16.499 -7.634 1.00 87.25 406 ALA A O 1
ATOM 3158 N N . ILE A 1 407 ? 12.297 16.133 -5.676 1.00 87.06 407 ILE A N 1
ATOM 3159 C CA . ILE A 1 407 ? 11.073 16.260 -4.854 1.00 87.06 407 ILE A CA 1
ATOM 3160 C C . ILE A 1 407 ? 10.333 17.573 -5.150 1.00 87.06 407 ILE A C 1
ATOM 3162 O O . ILE A 1 407 ? 9.106 17.583 -5.227 1.00 87.06 407 ILE A O 1
ATOM 3166 N N . LEU A 1 408 ? 11.074 18.671 -5.331 1.00 89.06 408 LEU A N 1
ATOM 3167 C CA . LEU A 1 408 ? 10.513 19.998 -5.590 1.00 89.06 408 LEU A CA 1
ATOM 3168 C C . LEU A 1 408 ? 10.332 20.312 -7.085 1.00 89.06 408 LEU A C 1
ATOM 3170 O O . LEU A 1 408 ? 9.906 21.417 -7.417 1.00 89.06 408 LEU A O 1
ATOM 3174 N N . SER A 1 409 ? 10.629 19.377 -7.997 1.00 86.25 409 SER A N 1
ATOM 3175 C CA . SER A 1 409 ? 10.281 19.544 -9.412 1.00 86.25 409 SER A CA 1
ATOM 3176 C C . SER A 1 409 ? 8.786 19.299 -9.633 1.00 86.25 409 SER A C 1
ATOM 3178 O O . SER A 1 409 ? 8.112 18.681 -8.810 1.00 86.25 409 SER A O 1
ATOM 3180 N N . ALA A 1 410 ? 8.234 19.772 -10.755 1.00 84.44 410 ALA A N 1
ATOM 3181 C CA . ALA A 1 410 ? 6.811 19.586 -11.057 1.00 84.44 410 ALA A CA 1
ATOM 3182 C C . ALA A 1 410 ? 6.408 18.097 -11.083 1.00 84.44 410 ALA A C 1
ATOM 3184 O O . ALA A 1 410 ? 5.353 17.735 -10.561 1.00 84.44 410 ALA A O 1
ATOM 3185 N N . ALA A 1 411 ? 7.272 17.235 -11.634 1.00 84.00 411 ALA A N 1
ATOM 3186 C CA . ALA A 1 411 ? 7.075 15.788 -11.636 1.00 84.00 411 ALA A CA 1
ATOM 3187 C C . ALA A 1 411 ? 7.155 15.207 -10.217 1.00 84.00 411 ALA A C 1
ATOM 3189 O O . ALA A 1 411 ? 6.274 14.445 -9.833 1.00 84.00 411 ALA A O 1
ATOM 3190 N N . GLY A 1 412 ? 8.141 15.618 -9.410 1.00 86.44 412 GLY A N 1
ATOM 3191 C CA . GLY A 1 412 ? 8.248 15.178 -8.018 1.00 86.44 412 GLY A CA 1
ATOM 3192 C C . GLY A 1 412 ? 7.054 15.588 -7.160 1.00 86.44 412 GLY A C 1
ATOM 3193 O O . GLY A 1 412 ? 6.515 14.754 -6.442 1.00 86.44 412 GLY A O 1
ATOM 3194 N N . VAL A 1 413 ? 6.575 16.830 -7.270 1.00 87.31 413 VAL A N 1
ATOM 3195 C CA . VAL A 1 413 ? 5.399 17.312 -6.525 1.00 87.31 413 VAL A CA 1
ATOM 3196 C C . VAL A 1 413 ? 4.133 16.572 -6.948 1.00 87.31 413 VAL A C 1
ATOM 3198 O O . VAL A 1 413 ? 3.386 16.111 -6.084 1.00 87.31 413 VAL A O 1
ATOM 3201 N N . ARG A 1 414 ? 3.891 16.431 -8.260 1.00 87.62 414 ARG A N 1
ATOM 3202 C CA . ARG A 1 414 ? 2.781 15.625 -8.796 1.00 87.62 414 ARG A CA 1
ATOM 3203 C C . ARG A 1 414 ? 2.826 14.224 -8.208 1.00 87.62 414 ARG A C 1
ATOM 3205 O O . ARG A 1 414 ? 1.805 13.724 -7.736 1.00 87.62 414 ARG A O 1
ATOM 3212 N N . ASP A 1 415 ? 4.010 13.626 -8.219 1.00 86.69 415 ASP A N 1
ATOM 3213 C CA . ASP A 1 415 ? 4.187 12.278 -7.745 1.00 86.69 415 ASP A CA 1
ATOM 3214 C C . ASP A 1 415 ? 3.882 12.191 -6.231 1.00 86.69 415 ASP A C 1
ATOM 3216 O O . ASP A 1 415 ? 3.016 11.424 -5.801 1.00 86.69 415 ASP A O 1
ATOM 3220 N N . VAL A 1 416 ? 4.500 13.058 -5.424 1.00 87.31 416 VAL A N 1
ATOM 3221 C CA . VAL A 1 416 ? 4.255 13.198 -3.977 1.00 87.31 416 VAL A CA 1
ATOM 3222 C C . VAL A 1 416 ? 2.765 13.286 -3.651 1.00 87.31 416 VAL A C 1
ATOM 3224 O O . VAL A 1 416 ? 2.260 12.536 -2.809 1.00 87.31 416 VAL A O 1
ATOM 3227 N N . LEU A 1 417 ? 2.044 14.163 -4.349 1.00 88.31 417 LEU A N 1
ATOM 3228 C CA . LEU A 1 417 ? 0.610 14.353 -4.158 1.00 88.31 417 LEU A CA 1
ATOM 3229 C C . LEU A 1 417 ? -0.201 13.109 -4.532 1.00 88.31 417 LEU A C 1
ATOM 3231 O O . LEU A 1 417 ? -1.095 12.728 -3.772 1.00 88.31 417 LEU A O 1
ATOM 3235 N N . MET A 1 418 ? 0.120 12.459 -5.654 1.00 89.25 418 MET A N 1
ATOM 3236 C CA . MET A 1 418 ? -0.571 11.244 -6.087 1.00 89.25 418 MET A CA 1
ATOM 3237 C C . MET A 1 418 ? -0.413 10.112 -5.080 1.00 89.25 418 MET A C 1
ATOM 3239 O O . MET A 1 418 ? -1.414 9.493 -4.707 1.00 89.25 418 MET A O 1
ATOM 3243 N N . SER A 1 419 ? 0.791 9.889 -4.551 1.00 90.19 419 SER A N 1
ATOM 3244 C CA . SER A 1 419 ? 0.948 8.841 -3.542 1.00 90.19 419 SER A CA 1
ATOM 3245 C C . SER A 1 419 ? 0.274 9.159 -2.239 1.00 90.19 419 SER A C 1
ATOM 3247 O O . SER A 1 419 ? -0.383 8.279 -1.693 1.00 90.19 419 SER A O 1
ATOM 3249 N N . PHE A 1 420 ? 0.351 10.403 -1.757 1.00 90.69 420 PHE A N 1
ATOM 3250 C CA . PHE A 1 420 ? -0.427 10.788 -0.582 1.00 90.69 420 PHE A CA 1
ATOM 3251 C C . PHE A 1 420 ? -1.920 10.519 -0.782 1.00 90.69 420 PHE A C 1
ATOM 3253 O O . PHE A 1 420 ? -2.599 10.087 0.153 1.00 90.69 420 PHE A O 1
ATOM 3260 N N . TRP A 1 421 ? -2.433 10.722 -1.994 1.00 90.88 421 TRP A N 1
ATOM 3261 C CA . TRP A 1 421 ? -3.824 10.448 -2.303 1.00 90.88 421 TRP A CA 1
ATOM 3262 C C . TRP A 1 421 ? -4.160 8.957 -2.218 1.00 90.88 421 TRP A C 1
ATOM 3264 O O . TRP A 1 421 ? -5.054 8.587 -1.450 1.00 90.88 421 TRP A O 1
ATOM 3274 N N . PHE A 1 422 ? -3.443 8.087 -2.940 1.00 90.00 422 PHE A N 1
ATOM 3275 C CA . PHE A 1 422 ? -3.810 6.667 -2.964 1.00 90.00 422 PHE A CA 1
ATOM 3276 C C . PHE A 1 422 ? -3.430 5.898 -1.689 1.00 90.00 422 PHE A C 1
ATOM 3278 O O . PHE A 1 422 ? -4.112 4.932 -1.346 1.00 90.00 422 PHE A O 1
ATOM 3285 N N . VAL A 1 423 ? -2.431 6.346 -0.914 1.00 91.19 423 VAL A N 1
ATOM 3286 C CA . VAL A 1 423 ? -2.180 5.794 0.437 1.00 91.19 423 VAL A CA 1
ATOM 3287 C C . VAL A 1 423 ? -3.188 6.295 1.480 1.00 91.19 423 VAL A C 1
ATOM 3289 O O . VAL A 1 423 ? -3.108 5.937 2.654 1.00 91.19 423 VAL A O 1
ATOM 3292 N N . GLY A 1 424 ? -4.159 7.118 1.069 1.00 88.06 424 GLY A N 1
ATOM 3293 C CA . GLY A 1 424 ? -5.283 7.550 1.893 1.00 88.06 424 GLY A CA 1
ATOM 3294 C C . GLY A 1 424 ? -4.950 8.654 2.897 1.00 88.06 424 GLY A C 1
ATOM 3295 O O . GLY A 1 424 ? -5.676 8.814 3.880 1.00 88.06 424 GLY A O 1
ATOM 3296 N N . ALA A 1 425 ? -3.915 9.467 2.656 1.00 90.50 425 ALA A N 1
ATOM 3297 C CA . ALA A 1 425 ? -3.621 10.645 3.477 1.00 90.50 425 ALA A CA 1
ATOM 3298 C C . ALA A 1 425 ? -4.815 11.615 3.649 1.00 90.50 425 ALA A C 1
ATOM 3300 O O . ALA A 1 425 ? -4.949 12.167 4.745 1.00 90.50 425 ALA A O 1
ATOM 3301 N N . PRO A 1 426 ? -5.749 11.786 2.682 1.00 92.12 426 PRO A N 1
ATOM 3302 C CA . PRO A 1 426 ? -6.961 12.590 2.890 1.00 92.12 426 PRO A CA 1
ATOM 3303 C C . PRO A 1 426 ? -7.824 12.149 4.082 1.00 92.12 426 PRO A C 1
ATOM 3305 O O . PRO A 1 426 ? -8.555 12.965 4.655 1.00 92.12 426 PRO A O 1
ATOM 3308 N N . LEU A 1 427 ? -7.713 10.887 4.523 1.00 95.75 427 LEU A N 1
ATOM 3309 C CA . LEU A 1 427 ? -8.378 10.414 5.739 1.00 95.75 427 LEU A CA 1
ATOM 3310 C C . LEU A 1 427 ? -7.934 11.181 6.989 1.00 95.75 427 LEU A C 1
ATOM 3312 O O . LEU A 1 427 ? -8.707 11.263 7.944 1.00 95.75 427 LEU A O 1
ATOM 3316 N N . LEU A 1 428 ? -6.747 11.797 6.987 1.00 95.75 428 LEU A N 1
ATOM 3317 C CA . LEU A 1 428 ? -6.249 12.619 8.088 1.00 95.75 428 LEU A CA 1
ATOM 3318 C C . LEU A 1 428 ? -7.239 13.726 8.468 1.00 95.75 428 LEU A C 1
ATOM 3320 O O . LEU A 1 428 ? -7.512 13.930 9.649 1.00 95.75 428 LEU A O 1
ATOM 3324 N N . VAL A 1 429 ? -7.853 14.393 7.487 1.00 94.19 429 VAL A N 1
ATOM 3325 C CA . VAL A 1 429 ? -8.839 15.457 7.742 1.00 94.19 429 VAL A CA 1
ATOM 3326 C C . VAL A 1 429 ? -10.073 14.896 8.457 1.00 94.19 429 VAL A C 1
ATOM 3328 O O . VAL A 1 429 ? -10.597 15.499 9.401 1.00 94.19 429 VAL A O 1
ATOM 3331 N N . VAL A 1 430 ? -10.523 13.706 8.050 1.00 95.38 430 VAL A N 1
ATOM 3332 C CA . VAL A 1 430 ? -11.654 13.008 8.675 1.00 95.38 430 VAL A CA 1
ATOM 3333 C C . VAL A 1 430 ? -11.305 12.606 10.110 1.00 95.38 430 VAL A C 1
ATOM 3335 O O . VAL A 1 430 ? -12.098 12.847 11.023 1.00 95.38 430 VAL A O 1
ATOM 3338 N N . VAL A 1 431 ? -10.105 12.072 10.325 1.00 96.88 431 VAL A N 1
ATOM 3339 C CA . VAL A 1 431 ? -9.586 11.652 11.631 1.00 96.88 431 VAL A CA 1
ATOM 3340 C C . VAL A 1 431 ? -9.429 12.830 12.593 1.00 96.88 431 VAL A C 1
ATOM 3342 O O . VAL A 1 431 ? -9.907 12.767 13.725 1.00 96.88 431 VAL A O 1
ATOM 3345 N N . LEU A 1 432 ? -8.861 13.953 12.153 1.00 96.69 432 LEU A N 1
ATOM 3346 C CA . LEU A 1 432 ? -8.732 15.157 12.983 1.00 96.69 432 LEU A CA 1
ATOM 3347 C C . LEU A 1 432 ? -10.099 15.714 13.400 1.00 96.69 432 LEU A C 1
ATOM 3349 O O . LEU A 1 432 ? -10.267 16.198 14.521 1.00 96.69 432 LEU A O 1
ATOM 3353 N N . SER A 1 433 ? -11.123 15.559 12.554 1.00 96.50 433 SER A N 1
ATOM 3354 C CA . SER A 1 433 ? -12.495 15.948 12.899 1.00 96.50 433 SER A CA 1
ATOM 3355 C C . SER A 1 433 ? -13.114 15.117 14.039 1.00 96.50 433 SER A C 1
ATOM 3357 O O . SER A 1 433 ? -14.139 15.513 14.602 1.00 96.50 433 SER A O 1
ATOM 3359 N N . LEU A 1 434 ? -12.496 13.983 14.390 1.00 96.69 434 LEU A N 1
ATOM 3360 C CA . LEU A 1 434 ? -12.898 13.075 15.466 1.00 96.69 434 LEU A CA 1
ATOM 3361 C C . LEU A 1 434 ? -12.118 13.291 16.774 1.00 96.69 434 LEU A C 1
ATOM 3363 O O . LEU A 1 434 ? -12.478 12.688 17.789 1.00 96.69 434 LEU A O 1
ATOM 3367 N N . TRP A 1 435 ? -11.130 14.198 16.795 1.00 97.25 435 TRP A N 1
ATOM 3368 C CA . TRP A 1 435 ? -10.234 14.447 17.939 1.00 97.25 435 TRP A CA 1
ATOM 3369 C C . TRP A 1 435 ? -10.964 14.636 19.273 1.00 97.25 435 TRP A C 1
ATOM 3371 O O . TRP A 1 435 ? -10.548 14.110 20.300 1.00 97.25 435 TRP A O 1
ATOM 3381 N N . ARG A 1 436 ? -12.085 15.369 19.272 1.00 96.62 436 ARG A N 1
ATOM 3382 C CA . ARG A 1 436 ? -12.840 15.668 20.502 1.00 96.62 436 ARG A CA 1
ATOM 3383 C C . ARG A 1 436 ? -13.563 14.457 21.096 1.00 96.62 436 ARG A C 1
ATOM 3385 O O . ARG A 1 436 ? -13.843 14.470 22.288 1.00 96.62 436 ARG A O 1
ATOM 3392 N N . ARG A 1 437 ? -13.917 13.456 20.282 1.00 96.88 437 ARG A N 1
ATOM 3393 C CA . ARG A 1 437 ? -14.733 12.303 20.703 1.00 96.88 437 ARG A CA 1
ATOM 3394 C C . ARG A 1 437 ? -13.900 11.041 20.921 1.00 96.88 437 ARG A C 1
ATOM 3396 O O . ARG A 1 437 ? -14.231 10.261 21.803 1.00 96.88 437 ARG A O 1
ATOM 3403 N N . TYR A 1 438 ? -12.837 10.870 20.140 1.00 96.69 438 TYR A N 1
ATOM 3404 C CA . TYR A 1 438 ? -11.996 9.670 20.114 1.00 96.69 438 TYR A CA 1
ATOM 3405 C C . TYR A 1 438 ? -10.517 10.051 20.257 1.00 96.69 438 TYR A C 1
ATOM 3407 O O . TYR A 1 438 ? -9.679 9.688 19.435 1.00 96.69 438 TYR A O 1
ATOM 3415 N N . ARG A 1 439 ? -10.204 10.884 21.261 1.00 96.56 439 ARG A N 1
ATOM 3416 C CA . ARG A 1 439 ? -8.883 11.519 21.419 1.00 96.56 439 ARG A CA 1
ATOM 3417 C C . ARG A 1 439 ? -7.745 10.501 21.462 1.00 96.56 439 ARG A C 1
ATOM 3419 O O . ARG A 1 439 ? -6.714 10.730 20.835 1.00 96.56 439 ARG A O 1
ATOM 3426 N N . ASP A 1 440 ? -7.939 9.392 22.169 1.00 96.31 440 ASP A N 1
ATOM 3427 C CA . ASP A 1 440 ? -6.895 8.385 22.361 1.00 96.31 440 ASP A CA 1
ATOM 3428 C C . ASP A 1 440 ? -6.611 7.602 21.077 1.00 96.31 440 ASP A C 1
ATOM 3430 O O . ASP A 1 440 ? -5.447 7.450 20.707 1.00 96.31 440 ASP A O 1
ATOM 3434 N N . GLU A 1 441 ? -7.643 7.161 20.346 1.00 96.94 441 GLU A N 1
ATOM 3435 C CA . GLU A 1 441 ? -7.441 6.463 19.072 1.00 96.94 441 GLU A CA 1
ATOM 3436 C C . GLU A 1 441 ? -6.890 7.394 18.005 1.00 96.94 441 GLU A C 1
ATOM 3438 O O . GLU A 1 441 ? -6.017 6.985 17.244 1.00 96.94 441 GLU A O 1
ATOM 3443 N N . VAL A 1 442 ? -7.370 8.642 17.952 1.00 97.56 442 VAL A N 1
ATOM 3444 C CA . VAL A 1 442 ? -6.839 9.630 17.013 1.00 97.56 442 VAL A CA 1
ATOM 3445 C C . VAL A 1 442 ? -5.357 9.851 17.300 1.00 97.56 442 VAL A C 1
ATOM 3447 O O . VAL A 1 442 ? -4.548 9.763 16.384 1.00 97.56 442 VAL A O 1
ATOM 3450 N N . ARG A 1 443 ? -4.970 10.067 18.564 1.00 97.19 443 ARG A N 1
ATOM 3451 C CA . ARG A 1 443 ? -3.563 10.254 18.940 1.00 97.19 443 ARG A CA 1
ATOM 3452 C C . ARG A 1 443 ? -2.712 9.037 18.575 1.00 97.19 443 ARG A C 1
ATOM 3454 O O . ARG A 1 443 ? -1.648 9.218 17.994 1.00 97.19 443 ARG A O 1
ATOM 3461 N N . ALA A 1 444 ? -3.178 7.824 18.871 1.00 97.06 444 ALA A N 1
ATOM 3462 C CA . ALA A 1 444 ? -2.473 6.596 18.507 1.00 97.06 444 ALA A CA 1
ATOM 3463 C C . ALA A 1 444 ? -2.300 6.455 16.983 1.00 97.06 444 ALA A C 1
ATOM 3465 O O . ALA A 1 444 ? -1.217 6.099 16.527 1.00 97.06 444 ALA A O 1
ATOM 3466 N N . ALA A 1 445 ? -3.328 6.783 16.193 1.00 97.50 445 ALA A N 1
ATOM 3467 C CA . ALA A 1 445 ? -3.256 6.727 14.735 1.00 97.50 445 ALA A CA 1
ATOM 3468 C C . ALA A 1 445 ? -2.322 7.792 14.144 1.00 97.50 445 ALA A C 1
ATOM 3470 O O . ALA A 1 445 ? -1.570 7.496 13.218 1.00 97.50 445 ALA A O 1
ATOM 3471 N N . LEU A 1 446 ? -2.313 9.013 14.692 1.00 97.44 446 LEU A N 1
ATOM 3472 C CA . LEU A 1 446 ? -1.401 10.068 14.238 1.00 97.44 446 LEU A CA 1
ATOM 3473 C C . LEU A 1 446 ? 0.070 9.683 14.433 1.00 97.44 446 LEU A C 1
ATOM 3475 O O . LEU A 1 446 ? 0.900 10.077 13.623 1.00 97.44 446 LEU A O 1
ATOM 3479 N N . TRP A 1 447 ? 0.399 8.877 15.444 1.00 97.75 447 TRP A N 1
ATOM 3480 C CA . TRP A 1 447 ? 1.771 8.409 15.669 1.00 97.75 447 TRP A CA 1
ATOM 3481 C C . TRP A 1 447 ? 2.289 7.410 14.630 1.00 97.75 447 TRP A C 1
ATOM 3483 O O . TRP A 1 447 ? 3.497 7.208 14.541 1.00 97.75 447 TRP A O 1
ATOM 3493 N N . TYR A 1 448 ? 1.417 6.841 13.797 1.00 96.69 448 TYR A N 1
ATOM 3494 C CA . TYR A 1 448 ? 1.837 6.041 12.644 1.00 96.69 448 TYR A CA 1
ATOM 3495 C C . TYR A 1 448 ? 2.253 6.902 11.440 1.00 96.69 448 TYR A C 1
ATOM 3497 O O . TYR A 1 448 ? 2.922 6.402 10.533 1.00 96.69 448 TYR A O 1
ATOM 3505 N N . LEU A 1 449 ? 1.884 8.189 11.412 1.00 96.19 449 LEU A N 1
ATOM 3506 C CA . LEU A 1 449 ? 2.186 9.075 10.286 1.00 96.19 449 LEU A CA 1
ATOM 3507 C C . LEU A 1 449 ? 3.673 9.420 10.169 1.00 96.19 449 LEU A C 1
ATOM 3509 O O . LEU A 1 449 ? 4.177 9.272 9.062 1.00 96.19 449 LEU A O 1
ATOM 3513 N N . PRO A 1 450 ? 4.405 9.830 11.229 1.00 96.31 450 PRO A N 1
ATOM 3514 C CA . PRO A 1 450 ? 5.803 10.229 11.092 1.00 96.31 450 PRO A CA 1
ATOM 3515 C C . PRO A 1 450 ? 6.698 9.188 10.406 1.00 96.31 450 PRO A C 1
ATOM 3517 O O . PRO A 1 450 ? 7.314 9.555 9.409 1.00 96.31 450 PRO A O 1
ATOM 3520 N N . PRO A 1 451 ? 6.752 7.905 10.832 1.00 95.44 451 PRO A N 1
ATOM 3521 C CA . PRO A 1 451 ? 7.607 6.930 10.157 1.00 95.44 451 PRO A CA 1
ATOM 3522 C C . PRO A 1 451 ? 7.166 6.688 8.711 1.00 95.44 451 PRO A C 1
ATOM 3524 O O . PRO A 1 451 ? 8.018 6.566 7.839 1.00 95.44 451 PRO A O 1
ATOM 3527 N N . SER A 1 452 ? 5.857 6.693 8.439 1.00 93.12 452 SER A N 1
ATOM 3528 C CA . SER A 1 452 ? 5.322 6.510 7.085 1.00 93.12 452 SER A CA 1
ATOM 3529 C C . SER A 1 452 ? 5.667 7.688 6.164 1.00 93.12 452 SER A C 1
ATOM 3531 O O . SER A 1 452 ? 6.100 7.486 5.040 1.00 93.12 452 SER A O 1
ATOM 3533 N N . ILE A 1 453 ? 5.516 8.928 6.640 1.00 91.12 453 ILE A N 1
ATOM 3534 C CA . ILE A 1 453 ? 5.832 10.152 5.887 1.00 91.12 453 ILE A CA 1
ATOM 3535 C C . ILE A 1 453 ? 7.333 10.242 5.635 1.00 91.12 453 ILE A C 1
ATOM 3537 O O . ILE A 1 453 ? 7.742 10.503 4.509 1.00 91.12 453 ILE A O 1
ATOM 3541 N N . VAL A 1 454 ? 8.150 10.002 6.665 1.00 89.44 454 VAL A N 1
ATOM 3542 C CA . VAL A 1 454 ? 9.608 9.965 6.523 1.00 89.44 454 VAL A CA 1
ATOM 3543 C C . VAL A 1 454 ? 9.988 8.897 5.504 1.00 89.44 454 VAL A C 1
ATOM 3545 O O . VAL A 1 454 ? 10.714 9.193 4.567 1.00 89.44 454 VAL A O 1
ATOM 3548 N N . PHE A 1 455 ? 9.445 7.685 5.601 1.00 87.38 455 PHE A N 1
ATOM 3549 C CA . PHE A 1 455 ? 9.725 6.643 4.620 1.00 87.38 455 PHE A CA 1
ATOM 3550 C C . PHE A 1 455 ? 9.307 7.040 3.203 1.00 87.38 455 PHE A C 1
ATOM 3552 O O . PHE A 1 455 ? 10.116 6.939 2.293 1.00 87.38 455 PHE A O 1
ATOM 3559 N N . VAL A 1 456 ? 8.085 7.536 3.011 1.00 83.25 456 VAL A N 1
ATOM 3560 C CA . VAL A 1 456 ? 7.594 7.946 1.691 1.00 83.25 456 VAL A CA 1
ATOM 3561 C C . VAL A 1 456 ? 8.470 9.059 1.106 1.00 83.25 456 VAL A C 1
ATOM 3563 O O . VAL A 1 456 ? 8.912 8.927 -0.027 1.00 83.25 456 VAL A O 1
ATOM 3566 N N . ILE A 1 457 ? 8.807 10.105 1.868 1.00 81.38 457 ILE A N 1
ATOM 3567 C CA . ILE A 1 457 ? 9.651 11.214 1.382 1.00 81.38 457 ILE A CA 1
ATOM 3568 C C . ILE A 1 457 ? 11.083 10.742 1.088 1.00 81.38 457 ILE A C 1
ATOM 3570 O O . ILE A 1 457 ? 11.664 11.129 0.076 1.00 81.38 457 ILE A O 1
ATOM 3574 N N . LEU A 1 458 ? 11.667 9.919 1.963 1.00 77.56 458 LEU A N 1
ATOM 3575 C CA . LEU A 1 458 ? 13.083 9.549 1.876 1.00 77.56 458 LEU A CA 1
ATOM 3576 C C . LEU A 1 458 ? 13.355 8.364 0.949 1.00 77.56 458 LEU A C 1
ATOM 3578 O O . LEU A 1 458 ? 14.427 8.284 0.351 1.00 77.56 458 LEU A O 1
ATOM 3582 N N . ARG A 1 459 ? 12.405 7.433 0.850 1.00 73.50 459 ARG A N 1
ATOM 3583 C CA . ARG A 1 459 ? 12.532 6.149 0.151 1.00 73.50 459 ARG A CA 1
ATOM 3584 C C . ARG A 1 459 ? 11.576 6.027 -1.035 1.00 73.50 459 ARG A C 1
ATOM 3586 O O . ARG A 1 459 ? 11.297 4.924 -1.494 1.00 73.50 459 ARG A O 1
ATOM 3593 N N . TRP A 1 460 ? 11.102 7.160 -1.550 1.00 68.94 460 TRP A N 1
ATOM 3594 C CA . TRP A 1 460 ? 10.288 7.204 -2.758 1.00 68.94 460 TRP A CA 1
ATOM 3595 C C . TRP A 1 460 ? 10.958 6.428 -3.906 1.00 68.94 460 TRP A C 1
ATOM 3597 O O . TRP A 1 460 ? 12.141 6.669 -4.177 1.00 68.94 460 TRP A O 1
ATOM 3607 N N . PRO A 1 461 ? 10.245 5.531 -4.607 1.00 65.88 461 PRO A N 1
ATOM 3608 C CA . PRO A 1 461 ? 10.837 4.704 -5.652 1.00 65.88 461 PRO A CA 1
ATOM 3609 C C . PRO A 1 461 ? 11.449 5.553 -6.766 1.00 65.88 461 PRO A C 1
ATOM 3611 O O . PRO A 1 461 ? 10.815 6.459 -7.308 1.00 65.88 461 PRO A O 1
ATOM 3614 N N . PHE A 1 462 ? 12.706 5.283 -7.119 1.00 65.06 462 PHE A N 1
ATOM 3615 C CA . PHE A 1 462 ? 13.368 5.921 -8.265 1.00 65.06 462 PHE A CA 1
ATOM 3616 C C . PHE A 1 462 ? 12.753 5.477 -9.601 1.00 65.06 462 PHE A C 1
ATOM 3618 O O . PHE A 1 462 ? 12.888 6.188 -10.586 1.00 65.06 462 PHE A O 1
ATOM 3625 N N . GLU A 1 463 ? 12.016 4.364 -9.599 1.00 67.38 463 GLU A N 1
ATOM 3626 C CA . GLU A 1 463 ? 11.292 3.774 -10.738 1.00 67.38 463 GLU A CA 1
ATOM 3627 C C . GLU A 1 463 ? 9.997 4.524 -11.114 1.00 67.38 463 GLU A C 1
ATOM 3629 O O . GLU A 1 463 ? 9.194 4.051 -11.919 1.00 67.38 463 GLU A O 1
ATOM 3634 N N . GLY A 1 464 ? 9.776 5.692 -10.505 1.00 73.12 464 GLY A N 1
ATOM 3635 C CA . GLY A 1 464 ? 8.504 6.398 -10.570 1.00 73.12 464 GLY A CA 1
ATOM 3636 C C . GLY A 1 464 ? 7.470 5.775 -9.648 1.00 73.12 464 GLY A C 1
ATOM 3637 O O . GLY A 1 464 ? 7.696 4.737 -9.021 1.00 73.12 464 GLY A O 1
ATOM 3638 N N . ILE A 1 465 ? 6.320 6.436 -9.540 1.00 80.81 465 ILE A N 1
ATOM 3639 C CA . ILE A 1 465 ? 5.212 5.882 -8.762 1.00 80.81 465 ILE A CA 1
ATOM 3640 C C . ILE A 1 465 ? 4.742 4.580 -9.374 1.00 80.81 465 ILE A C 1
ATOM 3642 O O . ILE A 1 465 ? 4.597 3.619 -8.630 1.00 80.81 465 ILE A O 1
ATOM 3646 N N . GLY A 1 466 ? 4.518 4.540 -10.691 1.00 78.00 466 GLY A N 1
ATOM 3647 C CA . GLY A 1 466 ? 3.972 3.359 -11.357 1.00 78.00 466 GLY A CA 1
ATOM 3648 C C . GLY A 1 466 ? 4.816 2.120 -11.061 1.00 78.00 466 GLY A C 1
ATOM 3649 O O . GLY A 1 466 ? 4.272 1.102 -10.641 1.00 78.00 466 GLY A O 1
ATOM 3650 N N . GLY A 1 467 ? 6.145 2.272 -11.139 1.00 78.19 467 GLY A N 1
ATOM 3651 C CA . GLY A 1 467 ? 7.109 1.233 -10.788 1.00 78.19 467 GLY A CA 1
ATOM 3652 C C . GLY A 1 467 ? 7.073 0.847 -9.309 1.00 78.19 467 GLY A C 1
ATOM 3653 O O . GLY A 1 467 ? 6.868 -0.311 -9.001 1.00 78.19 467 GLY A O 1
ATOM 3654 N N . GLY A 1 468 ? 7.194 1.775 -8.359 1.00 84.62 468 GLY A N 1
ATOM 3655 C CA . GLY A 1 468 ? 7.314 1.395 -6.938 1.00 84.62 468 GLY A CA 1
ATOM 3656 C C . GLY A 1 468 ? 6.079 1.620 -6.072 1.00 84.62 468 GLY A C 1
ATOM 3657 O O . GLY A 1 468 ? 6.209 1.930 -4.882 1.00 84.62 468 GLY A O 1
ATOM 3658 N N . THR A 1 469 ? 4.875 1.541 -6.644 1.00 87.69 469 THR A N 1
ATOM 3659 C CA . THR A 1 469 ? 3.644 1.787 -5.877 1.00 87.69 469 THR A CA 1
ATOM 3660 C C . THR A 1 469 ? 3.485 0.787 -4.731 1.00 87.69 469 THR A C 1
ATOM 3662 O O . THR A 1 469 ? 3.004 1.164 -3.661 1.00 87.69 469 THR A O 1
ATOM 3665 N N . ASP A 1 470 ? 3.919 -0.462 -4.911 1.00 87.31 470 ASP A N 1
ATOM 3666 C CA . ASP A 1 470 ? 3.887 -1.496 -3.876 1.00 87.31 470 ASP A CA 1
ATOM 3667 C C . ASP A 1 470 ? 4.649 -1.048 -2.617 1.00 87.31 470 ASP A C 1
ATOM 3669 O O . ASP A 1 470 ? 4.123 -1.158 -1.507 1.00 87.31 470 ASP A O 1
ATOM 3673 N N . LEU A 1 471 ? 5.835 -0.455 -2.786 1.00 87.31 471 LEU A N 1
ATOM 3674 C CA . LEU A 1 471 ? 6.676 0.034 -1.703 1.00 87.31 471 LEU A CA 1
ATOM 3675 C C . LEU A 1 471 ? 6.064 1.259 -1.023 1.00 87.31 471 LEU A C 1
ATOM 3677 O O . LEU A 1 471 ? 6.111 1.369 0.200 1.00 87.31 471 LEU A O 1
ATOM 3681 N N . ILE A 1 472 ? 5.461 2.169 -1.791 1.00 89.69 472 ILE A N 1
ATOM 3682 C CA . ILE A 1 472 ? 4.775 3.350 -1.249 1.00 89.69 472 ILE A CA 1
ATOM 3683 C C . ILE A 1 472 ? 3.577 2.914 -0.392 1.00 89.69 472 ILE A C 1
ATOM 3685 O O . ILE A 1 472 ? 3.420 3.370 0.742 1.00 89.69 472 ILE A O 1
ATOM 3689 N N . VAL A 1 473 ? 2.756 1.998 -0.907 1.00 90.94 473 VAL A N 1
ATOM 3690 C CA . VAL A 1 473 ? 1.612 1.421 -0.193 1.00 90.94 473 VAL A CA 1
ATOM 3691 C C . VAL A 1 473 ? 2.073 0.690 1.070 1.00 90.94 473 VAL A C 1
ATOM 3693 O O . VAL A 1 473 ? 1.555 0.940 2.161 1.00 90.94 473 VAL A O 1
ATOM 3696 N N . ALA A 1 474 ? 3.076 -0.179 0.943 1.00 89.56 474 ALA A N 1
ATOM 3697 C CA . ALA A 1 474 ? 3.687 -0.914 2.047 1.00 89.56 474 ALA A CA 1
ATOM 3698 C C . ALA A 1 474 ? 4.305 0.001 3.109 1.00 89.56 474 ALA A C 1
ATOM 3700 O O . ALA A 1 474 ? 4.304 -0.318 4.302 1.00 89.56 474 ALA A O 1
ATOM 3701 N N . GLY A 1 475 ? 4.819 1.140 2.650 1.00 89.75 475 GLY A N 1
ATOM 3702 C CA . GLY A 1 475 ? 5.426 2.206 3.425 1.00 89.75 475 GLY A CA 1
ATOM 3703 C C . GLY A 1 475 ? 4.443 3.022 4.256 1.00 89.75 475 GLY A C 1
ATOM 3704 O O . GLY A 1 475 ? 4.871 3.858 5.051 1.00 89.75 475 GLY A O 1
ATOM 3705 N N . PHE A 1 476 ? 3.134 2.796 4.098 1.00 93.44 476 PHE A N 1
ATOM 3706 C CA . PHE A 1 476 ? 2.097 3.608 4.728 1.00 93.44 476 PHE A CA 1
ATOM 3707 C C . PHE A 1 476 ? 1.113 2.800 5.596 1.00 93.44 476 PHE A C 1
ATOM 3709 O O . PHE A 1 476 ? -0.108 2.869 5.407 1.00 93.44 476 PHE A O 1
ATOM 3716 N N . PRO A 1 477 ? 1.589 2.077 6.634 1.00 94.50 477 PRO A N 1
ATOM 3717 C CA . PRO A 1 477 ? 0.712 1.349 7.558 1.00 94.50 477 PRO A CA 1
ATOM 3718 C C . PRO A 1 477 ? -0.274 2.264 8.306 1.00 94.50 477 PRO A C 1
ATOM 3720 O O . PRO A 1 477 ? -1.300 1.795 8.809 1.00 94.50 477 PRO A O 1
ATOM 3723 N N . ALA A 1 478 ? -0.007 3.576 8.350 1.00 96.19 478 ALA A N 1
ATOM 3724 C CA . ALA A 1 478 ? -0.915 4.579 8.896 1.00 96.19 478 ALA A CA 1
ATOM 3725 C C . ALA A 1 478 ? -2.317 4.543 8.266 1.00 96.19 478 ALA A C 1
ATOM 3727 O O . ALA A 1 478 ? -3.283 4.884 8.945 1.00 96.19 478 ALA A O 1
ATOM 3728 N N . LEU A 1 479 ? -2.467 4.077 7.022 1.00 96.69 479 LEU A N 1
ATOM 3729 C CA . LEU A 1 479 ? -3.766 3.948 6.358 1.00 96.69 479 LEU A CA 1
ATOM 3730 C C . LEU A 1 479 ? -4.776 3.145 7.191 1.00 96.69 479 LEU A C 1
ATOM 3732 O O . LEU A 1 479 ? -5.888 3.612 7.450 1.00 96.69 479 LEU A O 1
ATOM 3736 N N . TYR A 1 480 ? -4.381 1.971 7.687 1.00 97.25 480 TYR A N 1
ATOM 3737 C CA . TYR A 1 480 ? -5.255 1.141 8.519 1.00 97.25 480 TYR A CA 1
ATOM 3738 C C . TYR A 1 480 ? -5.540 1.779 9.880 1.00 97.25 480 TYR A C 1
ATOM 3740 O O . TYR A 1 480 ? -6.642 1.629 10.412 1.00 97.25 480 TYR A O 1
ATOM 3748 N N . ALA A 1 481 ? -4.586 2.538 10.421 1.00 97.69 481 ALA A N 1
ATOM 3749 C CA . ALA A 1 481 ? -4.788 3.283 11.654 1.00 97.69 481 ALA A CA 1
ATOM 3750 C C . ALA A 1 481 ? -5.839 4.391 11.492 1.00 97.69 481 ALA A C 1
ATOM 3752 O O . ALA A 1 481 ? -6.768 4.505 12.297 1.00 97.69 481 ALA A O 1
ATOM 3753 N N . LEU A 1 482 ? -5.750 5.161 10.405 1.00 98.12 482 LEU A N 1
ATOM 3754 C CA . LEU A 1 482 ? -6.726 6.194 10.066 1.00 98.12 482 LEU A CA 1
ATOM 3755 C C . LEU A 1 482 ? -8.108 5.585 9.781 1.00 98.12 482 LEU A C 1
ATOM 3757 O O . LEU A 1 482 ? -9.117 6.081 10.288 1.00 98.12 482 LEU A O 1
ATOM 3761 N N . ALA A 1 483 ? -8.164 4.476 9.036 1.00 98.19 483 ALA A N 1
ATOM 3762 C CA . ALA A 1 483 ? -9.405 3.759 8.750 1.00 98.19 483 ALA A CA 1
ATOM 3763 C C . ALA A 1 483 ? -10.104 3.273 10.033 1.00 98.19 483 ALA A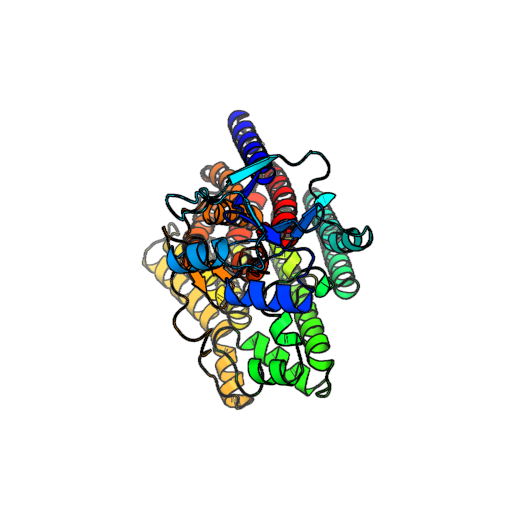 C 1
ATOM 3765 O O . ALA A 1 483 ? -11.320 3.427 10.163 1.00 98.19 483 ALA A O 1
ATOM 3766 N N . TRP A 1 484 ? -9.354 2.753 11.014 1.00 98.38 484 TRP A N 1
ATOM 3767 C CA . TRP A 1 484 ? -9.904 2.331 12.309 1.00 98.38 484 TRP A CA 1
ATOM 3768 C C . TRP A 1 484 ? -10.561 3.483 13.075 1.00 98.38 484 TRP A C 1
ATOM 3770 O O . TRP A 1 484 ? -11.641 3.323 13.650 1.00 98.38 484 TRP A O 1
ATOM 3780 N N . VAL A 1 485 ? -9.942 4.665 13.065 1.00 98.25 485 VAL A N 1
ATOM 3781 C CA . VAL A 1 485 ? -10.505 5.855 13.715 1.00 98.25 485 VAL A CA 1
ATOM 3782 C C . VAL A 1 485 ? -11.767 6.327 12.988 1.00 98.25 485 VAL A C 1
ATOM 3784 O O . VAL A 1 485 ? -12.795 6.566 13.624 1.00 98.25 485 VAL A O 1
ATOM 3787 N N . CYS A 1 486 ? -11.737 6.395 11.654 1.00 98.25 486 CYS A N 1
ATOM 3788 C CA . CYS A 1 486 ? -12.909 6.726 10.835 1.00 98.25 486 CYS A CA 1
ATOM 3789 C C . CYS A 1 486 ? -14.078 5.752 11.055 1.00 98.25 486 CYS A C 1
ATOM 3791 O O . CYS A 1 486 ? -15.242 6.161 11.002 1.00 98.25 486 CYS A O 1
ATOM 3793 N N . ALA A 1 487 ? -13.779 4.483 11.343 1.00 98.38 487 ALA A N 1
ATOM 3794 C CA . ALA A 1 487 ? -14.762 3.445 11.625 1.00 98.38 487 ALA A CA 1
ATOM 3795 C C . ALA A 1 487 ? -15.490 3.618 12.967 1.00 98.38 487 ALA A C 1
ATOM 3797 O O . ALA A 1 487 ? -16.485 2.936 13.203 1.00 98.38 487 ALA A O 1
ATOM 3798 N N . GLN A 1 488 ? -15.058 4.529 13.848 1.00 97.88 488 GLN A N 1
ATOM 3799 C CA . GLN A 1 488 ? -15.752 4.778 15.115 1.00 97.88 488 GLN A CA 1
ATOM 3800 C C . GLN A 1 488 ? -17.093 5.505 14.902 1.00 97.88 488 GLN A C 1
ATOM 3802 O O . GLN A 1 488 ? -18.086 5.189 15.561 1.00 97.88 488 GLN A O 1
ATOM 3807 N N . ASP A 1 489 ? -17.200 6.375 13.891 1.00 97.50 489 ASP A N 1
ATOM 3808 C CA . ASP A 1 489 ? -18.382 7.207 13.610 1.00 97.50 489 ASP A CA 1
ATOM 3809 C C . ASP A 1 489 ? -18.968 6.943 12.211 1.00 97.50 489 ASP A C 1
ATOM 3811 O O . ASP A 1 489 ? -18.246 6.937 11.221 1.00 97.50 489 ASP A O 1
ATOM 3815 N N . SER A 1 490 ? -20.277 6.687 12.107 1.00 96.50 490 SER A N 1
ATOM 3816 C CA . SER A 1 490 ? -20.893 6.178 10.867 1.00 96.50 490 SER A CA 1
ATOM 3817 C C . SER A 1 490 ? -20.895 7.213 9.742 1.00 96.50 490 SER A C 1
ATOM 3819 O O . SER A 1 490 ? -20.688 6.873 8.573 1.00 96.50 490 SER A O 1
ATOM 3821 N N . LYS A 1 491 ? -21.067 8.493 10.090 1.00 95.25 491 LYS A N 1
ATOM 3822 C CA . LYS A 1 491 ? -21.013 9.596 9.131 1.00 95.25 491 LYS A CA 1
ATOM 3823 C C . LYS A 1 491 ? -19.590 9.779 8.617 1.00 95.25 491 LYS A C 1
ATOM 3825 O O . LYS A 1 491 ? -19.393 9.907 7.411 1.00 95.25 491 LYS A O 1
ATOM 3830 N N . ARG A 1 492 ? -18.589 9.736 9.502 1.00 96.56 492 ARG A N 1
ATOM 3831 C CA . ARG A 1 492 ? -17.175 9.811 9.097 1.00 96.56 492 ARG A CA 1
ATOM 3832 C C . ARG A 1 492 ? -16.720 8.605 8.292 1.00 96.56 492 ARG A C 1
ATOM 3834 O O . ARG A 1 492 ? -15.984 8.794 7.333 1.00 96.56 492 ARG A O 1
ATOM 3841 N N . THR A 1 493 ? -17.222 7.412 8.602 1.00 97.44 493 THR A N 1
ATOM 3842 C CA . THR A 1 493 ? -16.991 6.214 7.785 1.00 97.44 493 THR A CA 1
ATOM 3843 C C . THR A 1 493 ? -17.470 6.419 6.348 1.00 97.44 493 THR A C 1
ATOM 3845 O O . THR A 1 493 ? -16.759 6.064 5.421 1.00 97.44 493 THR A O 1
ATOM 3848 N N . THR A 1 494 ? -18.640 7.030 6.141 1.00 95.06 494 THR A N 1
ATOM 3849 C CA . THR A 1 494 ? -19.168 7.265 4.782 1.00 95.06 494 THR A CA 1
ATOM 3850 C C . THR A 1 494 ? -18.281 8.233 3.989 1.00 95.06 494 THR A C 1
ATOM 3852 O O . THR A 1 494 ? -17.979 7.983 2.828 1.00 95.06 494 THR A O 1
ATOM 3855 N N . ILE A 1 495 ? -17.804 9.307 4.629 1.00 94.19 495 ILE A N 1
ATOM 3856 C CA . ILE A 1 495 ? -16.864 10.258 4.008 1.00 94.19 495 ILE A CA 1
ATOM 3857 C C . ILE A 1 495 ? -15.532 9.566 3.690 1.00 94.19 495 ILE A C 1
ATOM 3859 O O . ILE A 1 495 ? -15.001 9.725 2.597 1.00 94.19 495 ILE A O 1
ATOM 3863 N N . ALA A 1 496 ? -15.008 8.777 4.633 1.00 96.44 496 ALA A N 1
ATOM 3864 C CA . ALA A 1 496 ? -13.785 8.007 4.441 1.00 96.44 496 ALA A CA 1
ATOM 3865 C C . ALA A 1 496 ? -13.915 7.013 3.278 1.00 96.44 496 ALA A C 1
ATOM 3867 O O . ALA A 1 496 ? -13.003 6.914 2.468 1.00 96.44 496 ALA A O 1
ATOM 3868 N N . ALA A 1 497 ? -15.058 6.335 3.153 1.00 95.81 497 ALA A N 1
ATOM 3869 C CA . ALA A 1 497 ? -15.330 5.426 2.045 1.00 95.81 497 ALA A CA 1
ATOM 3870 C C . ALA A 1 497 ? -15.278 6.152 0.693 1.00 95.81 497 ALA A C 1
ATOM 3872 O O . ALA A 1 497 ? -14.608 5.678 -0.216 1.00 95.81 497 ALA A O 1
ATOM 3873 N N . ALA A 1 498 ? -15.901 7.330 0.576 1.00 90.19 498 ALA A N 1
ATOM 3874 C CA . ALA A 1 498 ? -15.845 8.131 -0.650 1.00 90.19 498 ALA A CA 1
ATOM 3875 C C . ALA A 1 498 ? -14.408 8.555 -1.013 1.00 90.19 498 ALA A C 1
ATOM 3877 O O . ALA A 1 498 ? -14.013 8.451 -2.171 1.00 90.19 498 ALA A O 1
ATOM 3878 N N . LEU A 1 499 ? -13.607 8.965 -0.022 1.00 92.62 499 LEU A N 1
ATOM 3879 C CA . LEU A 1 499 ? -12.191 9.300 -0.228 1.00 92.62 499 LEU A CA 1
ATOM 3880 C C . LEU A 1 499 ? -11.358 8.084 -0.659 1.00 92.62 499 LEU A C 1
ATOM 3882 O O . LEU A 1 499 ? -10.445 8.212 -1.466 1.00 92.62 499 LEU A O 1
ATOM 3886 N N . LEU A 1 500 ? -11.666 6.894 -0.144 1.00 94.62 500 LEU A N 1
ATOM 3887 C CA . LEU A 1 500 ? -10.969 5.666 -0.527 1.00 94.62 500 LEU A CA 1
ATOM 3888 C C . LEU A 1 500 ? -11.370 5.156 -1.921 1.00 94.62 500 LEU A C 1
ATOM 3890 O O . LEU A 1 500 ? -10.538 4.595 -2.632 1.00 94.62 500 LEU A O 1
ATOM 3894 N N . VAL A 1 501 ? -12.605 5.422 -2.355 1.00 89.50 501 VAL A N 1
ATOM 3895 C CA . VAL A 1 501 ? -13.034 5.208 -3.747 1.00 89.50 501 VAL A CA 1
ATOM 3896 C C . VAL A 1 501 ? -12.270 6.145 -4.691 1.00 89.50 501 VAL A C 1
ATOM 3898 O O . VAL A 1 501 ? -11.768 5.700 -5.720 1.00 89.50 501 VAL A O 1
ATOM 3901 N N . SER A 1 502 ? -12.101 7.426 -4.341 1.00 87.81 502 SER A N 1
ATOM 3902 C CA . SER A 1 502 ? -11.280 8.336 -5.157 1.00 87.81 502 SER A CA 1
ATOM 3903 C C . SER A 1 502 ? -9.793 7.976 -5.123 1.00 87.81 502 SER A C 1
ATOM 3905 O O . SER A 1 502 ? -9.083 8.187 -6.101 1.00 87.81 502 SER A O 1
ATOM 3907 N N . ALA A 1 503 ? -9.312 7.420 -4.009 1.00 90.94 503 ALA A N 1
ATOM 3908 C CA . ALA A 1 503 ? -7.957 6.895 -3.884 1.00 90.94 503 ALA A CA 1
ATOM 3909 C C . ALA A 1 503 ? -7.727 5.691 -4.819 1.00 90.94 503 ALA A C 1
ATOM 3911 O O . ALA A 1 503 ? -6.669 5.595 -5.432 1.00 90.94 503 ALA A O 1
ATOM 3912 N N . HIS A 1 504 ? -8.728 4.817 -4.985 1.00 88.38 504 HIS A N 1
ATOM 3913 C CA . HIS A 1 504 ? -8.701 3.708 -5.951 1.00 88.38 504 HIS A CA 1
ATOM 3914 C C . HIS A 1 504 ? -8.552 4.205 -7.385 1.00 88.38 504 HIS A C 1
ATOM 3916 O O . HIS A 1 504 ? -7.781 3.656 -8.166 1.00 88.38 504 HIS A O 1
ATOM 3922 N N . PHE A 1 505 ? -9.287 5.261 -7.722 1.00 85.31 505 PHE A N 1
ATOM 3923 C CA . PHE A 1 505 ? -9.201 5.877 -9.034 1.00 85.31 505 PHE A CA 1
ATOM 3924 C C . PHE A 1 505 ? -7.793 6.438 -9.303 1.00 85.31 505 PHE A C 1
ATOM 3926 O O . PHE A 1 505 ? -7.186 6.123 -10.324 1.00 85.31 505 PHE A O 1
ATOM 3933 N N . ALA A 1 506 ? -7.244 7.206 -8.357 1.00 86.75 506 ALA A N 1
ATOM 3934 C CA . ALA A 1 506 ? -5.899 7.766 -8.490 1.00 86.75 506 ALA A CA 1
ATOM 3935 C C . ALA A 1 506 ? -4.809 6.691 -8.544 1.00 86.75 506 ALA A C 1
ATOM 3937 O O . ALA A 1 506 ? -3.827 6.862 -9.255 1.00 86.75 506 ALA A O 1
ATOM 3938 N N . PHE A 1 507 ? -4.987 5.580 -7.822 1.00 90.31 507 PHE A N 1
ATOM 3939 C CA . PHE A 1 507 ? -4.092 4.430 -7.908 1.00 90.31 507 PHE A CA 1
ATOM 3940 C C . PHE A 1 507 ? -3.997 3.912 -9.348 1.00 90.31 507 PHE A C 1
ATOM 3942 O O . PHE A 1 507 ? -2.901 3.814 -9.889 1.00 90.31 507 PHE A O 1
ATOM 3949 N N . TRP A 1 508 ? -5.130 3.643 -10.003 1.00 87.50 508 TRP A N 1
ATOM 3950 C CA . TRP A 1 508 ? -5.109 3.169 -11.390 1.00 87.50 508 TRP A CA 1
ATOM 3951 C C . TRP A 1 508 ? -4.570 4.204 -12.356 1.00 87.50 508 TRP A C 1
ATOM 3953 O O . TRP A 1 508 ? -3.848 3.849 -13.277 1.00 87.50 508 TRP A O 1
ATOM 3963 N N . GLN A 1 509 ? -4.867 5.480 -12.130 1.00 84.31 509 GLN A N 1
ATOM 3964 C CA . GLN A 1 509 ? -4.265 6.539 -12.922 1.00 84.31 509 GLN A CA 1
ATOM 3965 C C . GLN A 1 509 ? -2.737 6.540 -12.785 1.00 84.31 509 GLN A C 1
ATOM 3967 O O . GLN A 1 509 ? -2.043 6.667 -13.784 1.00 84.31 509 GLN A O 1
ATOM 3972 N N . ALA A 1 510 ? -2.210 6.367 -11.572 1.00 86.19 510 ALA A N 1
ATOM 3973 C CA . ALA A 1 510 ? -0.773 6.310 -11.338 1.00 86.19 510 ALA A CA 1
ATOM 3974 C C . ALA A 1 510 ? -0.112 5.077 -11.970 1.00 86.19 510 ALA A C 1
ATOM 3976 O O . ALA A 1 510 ? 1.034 5.139 -12.396 1.00 86.19 510 ALA A O 1
ATOM 3977 N N . VAL A 1 511 ? -0.828 3.957 -12.025 1.00 85.75 511 VAL A N 1
ATOM 3978 C CA . VAL A 1 511 ? -0.303 2.691 -12.543 1.00 85.75 511 VAL A CA 1
ATOM 3979 C C . VAL A 1 511 ? -0.373 2.607 -14.070 1.00 85.75 511 VAL A C 1
ATOM 3981 O O . VAL A 1 511 ? 0.573 2.140 -14.704 1.00 85.75 511 VAL A O 1
ATOM 3984 N N . LEU A 1 512 ? -1.484 3.054 -14.658 1.00 83.62 512 LEU A N 1
ATOM 3985 C CA . LEU A 1 512 ? -1.751 2.923 -16.093 1.00 83.62 512 LEU A CA 1
ATOM 3986 C C . LEU A 1 512 ? -1.170 4.065 -16.917 1.00 83.62 512 LEU A C 1
ATOM 3988 O O . LEU A 1 512 ? -0.995 3.918 -18.120 1.00 83.62 512 LEU A O 1
ATOM 3992 N N . ASP A 1 513 ? -0.906 5.218 -16.306 1.00 83.06 513 ASP A N 1
ATOM 3993 C CA . ASP A 1 513 ? -0.422 6.366 -17.051 1.00 83.06 513 ASP A CA 1
ATOM 3994 C C . ASP A 1 513 ? 1.109 6.315 -17.215 1.00 83.06 513 ASP A C 1
ATOM 3996 O O . ASP A 1 513 ? 1.835 6.390 -16.214 1.00 83.06 513 ASP A O 1
ATOM 4000 N N . PRO A 1 514 ? 1.622 6.245 -18.462 1.00 80.94 514 PRO A N 1
ATOM 4001 C CA . PRO A 1 514 ? 3.054 6.138 -18.735 1.00 80.94 514 PRO A CA 1
ATOM 4002 C C . PRO A 1 514 ? 3.881 7.269 -18.122 1.00 80.94 514 PRO A C 1
ATOM 4004 O O . PRO A 1 514 ? 5.064 7.099 -17.865 1.00 80.94 514 PRO A O 1
ATOM 4007 N N . ARG A 1 515 ? 3.276 8.425 -17.817 1.00 77.62 515 ARG A N 1
ATOM 4008 C CA . ARG A 1 515 ? 3.970 9.562 -17.191 1.00 77.62 515 ARG A CA 1
ATOM 4009 C C . ARG A 1 515 ? 4.439 9.283 -15.763 1.00 77.62 515 ARG A C 1
ATOM 4011 O O . ARG A 1 515 ? 5.262 10.042 -15.243 1.00 77.62 515 ARG A O 1
ATOM 4018 N N . PHE A 1 516 ? 3.881 8.265 -15.109 1.00 78.50 516 PHE A N 1
ATOM 4019 C CA . PHE A 1 516 ? 4.324 7.786 -13.798 1.00 78.50 516 PHE A CA 1
ATOM 4020 C C . PHE A 1 516 ? 5.274 6.589 -13.897 1.00 78.50 516 PHE A C 1
ATOM 4022 O O . PHE A 1 516 ? 5.785 6.144 -12.865 1.00 78.50 516 PHE A O 1
ATOM 4029 N N . GLN A 1 517 ? 5.525 6.093 -15.110 1.00 76.25 517 GLN A N 1
ATOM 4030 C CA . GLN A 1 517 ? 6.535 5.087 -15.402 1.00 76.25 517 GLN A CA 1
ATOM 4031 C C . GLN A 1 517 ? 7.816 5.822 -15.827 1.00 76.25 517 GLN A C 1
ATOM 4033 O O . GLN A 1 517 ? 7.797 6.675 -16.708 1.00 76.25 517 GLN A O 1
ATOM 4038 N N . THR A 1 518 ? 8.943 5.571 -15.156 1.00 64.00 518 THR A N 1
ATOM 4039 C CA . THR A 1 518 ? 10.206 6.291 -15.436 1.00 64.00 518 THR A CA 1
ATOM 4040 C C . THR A 1 518 ? 11.113 5.570 -16.426 1.00 64.00 518 THR A C 1
ATOM 4042 O O . THR A 1 518 ? 12.303 5.892 -16.482 1.00 64.00 518 THR A O 1
ATOM 4045 N N . GLU A 1 519 ? 10.618 4.558 -17.143 1.00 63.47 519 GLU A N 1
ATOM 4046 C CA . GLU A 1 519 ? 11.405 3.955 -18.218 1.00 63.47 519 GLU A CA 1
ATOM 4047 C C . GLU A 1 519 ? 11.598 5.024 -19.296 1.00 63.47 519 GLU A C 1
ATOM 4049 O O . GLU A 1 519 ? 10.643 5.472 -19.933 1.00 63.47 519 GLU A O 1
ATOM 4054 N N . LEU A 1 520 ? 12.838 5.510 -19.420 1.00 58.06 520 LEU A N 1
ATOM 4055 C CA . LEU A 1 520 ? 13.213 6.293 -20.584 1.00 58.06 520 LEU A CA 1
ATOM 4056 C C . LEU A 1 520 ? 13.088 5.351 -21.792 1.00 58.06 520 LEU A C 1
ATOM 4058 O O . LEU A 1 520 ? 13.581 4.223 -21.696 1.00 58.06 520 LEU A O 1
ATOM 4062 N N . PRO A 1 521 ? 12.395 5.775 -22.860 1.00 53.12 521 PRO A N 1
ATOM 4063 C CA . PRO A 1 521 ? 12.230 4.971 -24.068 1.00 53.12 521 PRO A CA 1
ATOM 4064 C C . PRO A 1 521 ? 13.561 4.555 -24.702 1.00 53.12 521 PRO A C 1
ATOM 4066 O O . PRO A 1 521 ? 14.577 5.272 -24.505 1.00 53.12 521 PRO A O 1
#

Radius of gyration: 26.0 Å; chains: 1; bounding box: 60×60×84 Å

Foldseek 3Di:
DDDDPPPDDVVLVVVLVVVLVVVVQLLQKDWDQDALKKKWQFDPPQDPVNVVVVCVVLVWPDWDDDDDRITITRGPDQDLVSLQCRQPDPRTPDMPQADPVVSGGHHTDTDIDGDDDDCPCPVLDPDPVLVVLCVLVVLLLVLLVQLLVLLPDPDLVSLLVSNLVSLVVNLVCLLVDARDCVSFQAACLCQCLVWLVSVCVVQNQAAALFARPLSVQLVVQLVVVPSDRCSSVVSLSVSLSVQSVVQSVLLSVQCVVVSSHSLSSLLVSLVSLALLVVSSRRPSDQLSLLAGLNQQVLCLVCLPPPPPSLLVSLLRLLLSSLRGVLSVLVLQLSLLLLCQAPDDPVNSVVSNVSSVVSSCCNNCVVVCCCCPVVVGHYDHDCPPPDDPAFQAQPDWDADPQFISDHCPDPLNVSQVSLLCQSLQVSLLSLLVSCCVPPVSLSSSLVSSPPQLVCCCNGVPDSQFCLHHVSNNNSSRNSSSSSSSSLSVDSVSSVSSSVSSNVSNVSSCSCGSPCSRGGNDD

Sequence (521 aa):
MDRSSRSVRPRTLVCIGLGGVLLAIVALIDVQVTGPRISVQWSPAVTARARAALEGRYDLRNGELDQGTVWRYDLGNRSRKNIGALIHDRAVLDTGYIDRETLTPRPRDVRVTVRSFPYPFQDLVGNPSELIQLRISAALLLAGGVLLWAARAASMRRRRSVTAATLLLLGVFAVGFQVDPSFVTMGAVRDHLKDRTNFENNFAGRVRFEKHLSQTILLQLYLRLEPTETAPERVLVAVTRGITVWFLLSALLIGFLERWSPVVLRYLGLAVLAPATLMFFGWREFGYFSLNVAAFPLLARGLRDGGGRLEAGGAMTGLSTALHGSGLLALAGSWLAVLGTPATLKERVSRFLRVTAWFTAAYLGWVVIYVIVLKLPIAPDPGPGFASPWRPWLVDDVRQGRLAAAILSAAGVRDVLMSFWFVGAPLLVVVLSLWRRYRDEVRAALWYLPPSIVFVILRWPFEGIGGGTDLIVAGFPALYALAWVCAQDSKRTTIAAALLVSAHFAFWQAVLDPRFQTELP